Protein AF-0000000083249655 (afdb_homodimer)

Sequence (564 aa):
MKRIGFIDYFLDEWHAKHYPAWIEEATGGSMKVTCAYGKADSPKGRTNEAWCRDMGIELLPTIEAVIAESDYLIVLSPDHPEFHEELAWLPLQSGKPTYVDKTFAPDRQTALRMFDRAKKHGTPLYSSSALRFAAEYELAQGKAIDTLCSQGPGQFANYGVHQIEPIVALMGADAKRVMSIGTVLTPALLIEFAHSRQATLHHIQNSPFHLTAQFKDGDSVRMTAESDFFTSFIDNLAQFFRTGAATVQPEETLAVMALIEYGRMAMQTPYQWIELPSLHDEMKRIGFIDYFLDEWHAKHYPAWIEEATGGSMKVTCAYGKADSPKGRTNEAWCRDMGIELLPTIEAVIAESDYLIVLSPDHPEFHEELAWLPLQSGKPTYVDKTFAPDRQTALRMFDRAKKHGTPLYSSSALRFAAEYELAQGKAIDTLCSQGPGQFANYGVHQIEPIVALMGADAKRVMSIGTVLTPALLIEFAHSRQATLHHIQNSPFHLTAQFKDGDSVRMTAESDFFTSFIDNLAQFFRTGAATVQPEETLAVMALIEYGRMAMQTPYQWIELPSLHDE

Foldseek 3Di:
DFEEEEEEQEQPDDCNVPLQVLLCVLVVNPYGHAEYEHNFQDPPDDGNVVVCVVVNHHYDHDLVVRLVVGQEYEYDYQLCQQCLLVRCVVVLQSQHAYEYEPPNHLFLVSLVVSVVSNVVNNHQYDYADLLLQQPQLVVQAPFAFQEKEKEAADDLSRCVLNGLRNVCRRHPLAWWKKAWADDPVKTKMWIAGPPRGIYMYIHDHPDFIKMKTQTPVGDIDIGTRDDPSVSSVSNQVVVCNVPVDHPDDSSSSSSSRQCSVVSVVNVVPHPDMDTTDDSPPD/DFEEEEEEQEQPDDCNVPLQVLLCVLVVNPYGHAEYEHNFHDPPDDGNVVVCVVVNHHYDHDLVVRLVVGQEYEYDYQLCQQCLLVRCVVVLQSQHAYEYEPPNHLFLVSLVVSVVSNVVNNHQYDYADLLLQQPQLVVQAPFAFQEKEKEAADDLSRCVLSGLRNVCRRHPLAWWKKAWADDPVKTKMWIAGPPRGIYMYIHDHPDFIKMKTQTPVGDIDIGTRDDPSVSSVSNQVVVCNVPVDHPDDSSSSSSSRQCSVVSVVNVVPHPDMDTTDDSPHD

Organism: NCBI:txid582686

pLDDT: mean 97.07, std 5.16, range [43.53, 98.94]

Radius of gyration: 29.72 Å; Cα contacts (8 Å, |Δi|>4): 1293; chains: 2; bounding box: 45×88×66 Å

Nearest PDB structures (foldseek):
  6jw7-assembly1_A  TM=7.994E-01  e=7.641E-14  Streptomyces kanamyceticus
  6z3c-assembly1_BBB  TM=7.751E-01  e=3.300E-14  Mediterraneibacter gnavus
  5yab-assembly1_A  TM=7.534E-01  e=2.043E-14  Paracoccus laeviglucosivorans
  4gqa-assembly2_C-3  TM=7.605E-01  e=4.729E-14  Klebsiella pneumoniae 342
  6z3b-assembly1_B  TM=7.602E-01  e=2.387E-13  Mediterraneibacter gnavus

Secondary structure (DSSP, 8-state):
-EEEEEEES-S-SHHHHHHHHHHHHHTTTSEEEEEEEESS--TTS--HHHHHHHHT-EE-SSHHHHHHT-SEEEEE-TT-GGGHHHHHTTGGGS-S-EEEPSS--SSHHHHHHHHHHHHHTT--EE---GGGG-GGGGGTTTS-EEEEEEEE-S-HHHHHHHHHHHHHHHH-S-EEEEEE-S-SSS-EEEEEEGGG-EEEEEE-TT---EEEEEETTS-EEEEE--S-HHHHHHHHHHHHHHH---SS-HHHHHHHHHHHHHHHHHTTSTTSEEEPPPTT--/-EEEEEEES-S-SHHHHHHHHHHHHHHTTSEEEEEEEESS--TTS--HHHHHHHHT-EE-SSHHHHHHT-SEEEEE-TT-GGGHHHHHTTGGGS-S-EEEPSS--SSHHHHHHHHHHHHHTT--EE---GGGG-GGGGGTTTS-EEEEEEEE-S-HHHHHHHHHHHHHHHH-S-EEEEEE-S-SSS-EEEEEEGGG-EEEEEE-TT---EEEEEETTS-EEEEE--S-HHHHHHHHHHHHHHH---SS-HHHHHHHHHHHHHHHHHTTSTTSEEEPPPTT--

Structure (mmCIF, N/CA/C/O backbone):
data_AF-0000000083249655-model_v1
#
loop_
_entity.id
_entity.type
_entity.pdbx_description
1 polymer Dehydrogenase
#
loop_
_atom_site.group_PDB
_atom_site.id
_atom_site.type_symbol
_atom_site.label_atom_id
_atom_site.label_alt_id
_atom_site.label_comp_id
_atom_site.label_asym_id
_atom_site.label_entity_id
_atom_site.label_seq_id
_atom_site.pdbx_PDB_ins_code
_atom_site.Cartn_x
_atom_site.Cartn_y
_atom_site.Cartn_z
_atom_site.occupancy
_atom_site.B_iso_or_equiv
_atom_site.auth_seq_id
_atom_site.auth_comp_id
_atom_site.auth_asym_id
_atom_site.auth_atom_id
_atom_site.pdbx_PDB_model_num
ATOM 1 N N . MET A 1 1 ? 2.428 -31.234 -35.5 1 93.69 1 MET A N 1
ATOM 2 C CA . MET A 1 1 ? 1.637 -30.562 -34.469 1 93.69 1 MET A CA 1
ATOM 3 C C . MET A 1 1 ? 1.714 -31.328 -33.125 1 93.69 1 MET A C 1
ATOM 5 O O . MET A 1 1 ? 1.506 -32.531 -33.094 1 93.69 1 MET A O 1
ATOM 9 N N . LYS A 1 2 ? 2.133 -30.656 -32.031 1 98.5 2 LYS A N 1
ATOM 10 C CA . LYS A 1 2 ? 2.217 -31.281 -30.719 1 98.5 2 LYS A CA 1
ATOM 11 C C . LYS A 1 2 ? 0.867 -31.25 -30.016 1 98.5 2 LYS A C 1
ATOM 13 O O . LYS A 1 2 ? 0.149 -30.25 -30.078 1 98.5 2 LYS A O 1
ATOM 18 N N . ARG A 1 3 ? 0.549 -32.375 -29.328 1 98.81 3 ARG A N 1
ATOM 19 C CA . ARG A 1 3 ? -0.743 -32.531 -28.672 1 98.81 3 ARG A CA 1
ATOM 20 C C . ARG A 1 3 ? -0.627 -32.281 -27.172 1 98.81 3 ARG A C 1
ATOM 22 O O . ARG A 1 3 ? 0.277 -32.812 -26.516 1 98.81 3 ARG A O 1
ATOM 29 N N . ILE A 1 4 ? -1.528 -31.469 -26.719 1 98.88 4 ILE A N 1
ATOM 30 C CA . ILE A 1 4 ? -1.6 -31.172 -25.297 1 98.88 4 ILE A CA 1
ATOM 31 C C . ILE A 1 4 ? -2.834 -31.844 -24.688 1 98.88 4 ILE A C 1
ATOM 33 O O . ILE A 1 4 ? -3.924 -31.781 -25.25 1 98.88 4 ILE A O 1
ATOM 37 N N . GLY A 1 5 ? -2.617 -32.531 -23.609 1 98.94 5 GLY A N 1
ATOM 38 C CA . GLY A 1 5 ? -3.727 -33.125 -22.875 1 98.94 5 GLY A CA 1
ATOM 39 C C . GLY A 1 5 ? -4.09 -32.344 -21.625 1 98.94 5 GLY A C 1
ATOM 40 O O . GLY A 1 5 ? -3.211 -31.953 -20.844 1 98.94 5 GLY A O 1
ATOM 41 N N . PHE A 1 6 ? -5.387 -32.125 -21.391 1 98.88 6 PHE A N 1
ATOM 42 C CA . PHE A 1 6 ? -5.91 -31.484 -20.188 1 98.88 6 PHE A CA 1
ATOM 43 C C . PHE A 1 6 ? -6.355 -32.531 -19.172 1 98.88 6 PHE A C 1
ATOM 45 O O . PHE A 1 6 ? -6.984 -33.531 -19.531 1 98.88 6 PHE A O 1
ATOM 52 N N . ILE A 1 7 ? -5.961 -32.375 -18.016 1 98.94 7 ILE A N 1
ATOM 53 C CA . ILE A 1 7 ? -6.457 -33.156 -16.875 1 98.94 7 ILE A CA 1
ATOM 54 C C . ILE A 1 7 ? -6.988 -32.219 -15.797 1 98.94 7 ILE A C 1
ATOM 56 O O . ILE A 1 7 ? -6.25 -31.375 -15.281 1 98.94 7 ILE A O 1
ATOM 60 N N . ASP A 1 8 ? -8.273 -32.312 -15.438 1 98.81 8 ASP A N 1
ATOM 61 C CA . ASP A 1 8 ? -8.93 -31.344 -14.586 1 98.81 8 ASP A CA 1
ATOM 62 C C . ASP A 1 8 ? -9.883 -32 -13.609 1 98.81 8 ASP A C 1
ATOM 64 O O . ASP A 1 8 ? -10.234 -33.188 -13.773 1 98.81 8 ASP A O 1
ATOM 68 N N . TYR A 1 9 ? -10.172 -31.281 -12.492 1 98.5 9 TYR A N 1
ATOM 69 C CA . TYR A 1 9 ? -11.289 -31.719 -11.656 1 98.5 9 TYR A CA 1
ATOM 70 C C . TYR A 1 9 ? -12.602 -31.672 -12.422 1 98.5 9 TYR A C 1
ATOM 72 O O . TYR A 1 9 ? -13.297 -32.688 -12.555 1 98.5 9 TYR A O 1
ATOM 80 N N . PHE A 1 10 ? -12.914 -30.562 -12.953 1 98.25 10 PHE A N 1
ATOM 81 C CA . PHE A 1 10 ? -13.93 -30.453 -13.984 1 98.25 10 PHE A CA 1
ATOM 82 C C . PHE A 1 10 ? -13.516 -29.438 -15.047 1 98.25 10 PHE A C 1
ATOM 84 O O . PHE A 1 10 ? -12.875 -28.438 -14.742 1 98.25 10 PHE A O 1
ATOM 91 N N . LEU A 1 11 ? -13.852 -29.688 -16.266 1 98.44 11 LEU A N 1
ATOM 92 C CA . LEU A 1 11 ? -13.312 -28.969 -17.406 1 98.44 11 LEU A CA 1
ATOM 93 C C . LEU A 1 11 ? -13.984 -27.609 -17.578 1 98.44 11 LEU A C 1
ATOM 95 O O . LEU A 1 11 ? -13.367 -26.672 -18.078 1 98.44 11 LEU A O 1
ATOM 99 N N . ASP A 1 12 ? -15.289 -27.484 -17.156 1 98.12 12 ASP A N 1
ATOM 100 C CA . ASP A 1 12 ? -16.016 -26.234 -17.359 1 98.12 12 ASP A CA 1
ATOM 101 C C . ASP A 1 12 ? -15.57 -25.172 -16.344 1 98.12 12 ASP A C 1
ATOM 103 O O . ASP A 1 12 ? -16.297 -24.875 -15.398 1 98.12 12 ASP A O 1
ATOM 107 N N . GLU A 1 13 ? -14.43 -24.594 -16.531 1 96.25 13 GLU A N 1
ATOM 108 C CA . GLU A 1 13 ? -13.852 -23.5 -15.758 1 96.25 13 GLU A CA 1
ATOM 109 C C . GLU A 1 13 ? -13.055 -22.547 -16.656 1 96.25 13 GLU A C 1
ATOM 111 O O . GLU A 1 13 ? -12.852 -22.844 -17.844 1 96.25 13 GLU A O 1
ATOM 116 N N . TRP A 1 14 ? -12.727 -21.422 -16.203 1 95.94 14 TRP A N 1
ATOM 117 C CA . TRP A 1 14 ? -12.25 -20.281 -16.984 1 95.94 14 TRP A CA 1
ATOM 118 C C . TRP A 1 14 ? -10.953 -20.625 -17.703 1 95.94 14 TRP A C 1
ATOM 120 O O . TRP A 1 14 ? -10.805 -20.344 -18.906 1 95.94 14 TRP A O 1
ATOM 130 N N . HIS A 1 15 ? -9.945 -21.188 -17.031 1 96.94 15 HIS A N 1
ATOM 131 C CA . HIS A 1 15 ? -8.656 -21.5 -17.641 1 96.94 15 HIS A CA 1
ATOM 132 C C . HIS A 1 15 ? -8.812 -22.531 -18.766 1 96.94 15 HIS A C 1
ATOM 134 O O . HIS A 1 15 ? -8.273 -22.344 -19.859 1 96.94 15 HIS A O 1
ATOM 140 N N . ALA A 1 16 ? -9.531 -23.547 -18.5 1 97.88 16 ALA A N 1
ATOM 141 C CA . ALA A 1 16 ? -9.758 -24.578 -19.5 1 97.88 16 ALA A CA 1
ATOM 142 C C . ALA A 1 16 ? -10.461 -24 -20.734 1 97.88 16 ALA A C 1
ATOM 144 O O . ALA A 1 16 ? -10.227 -24.469 -21.844 1 97.88 16 ALA A O 1
ATOM 145 N N . LYS A 1 17 ? -11.297 -23.047 -20.484 1 97.62 17 LYS A N 1
ATOM 146 C CA . LYS A 1 17 ? -12.039 -22.406 -21.578 1 97.62 17 LYS A CA 1
ATOM 147 C C . LYS A 1 17 ? -11.109 -21.594 -22.469 1 97.62 17 LYS A C 1
ATOM 149 O O . LYS A 1 17 ? -11.281 -21.562 -23.703 1 97.62 17 LYS A O 1
ATOM 154 N N . HIS A 1 18 ? -10.117 -20.969 -21.938 1 98.25 18 HIS A N 1
ATOM 155 C CA . HIS A 1 18 ? -9.391 -19.953 -22.688 1 98.25 18 HIS A CA 1
ATOM 156 C C . HIS A 1 18 ? -8.031 -20.469 -23.156 1 98.25 18 HIS A C 1
ATOM 158 O O . HIS A 1 18 ? -7.559 -20.078 -24.219 1 98.25 18 HIS A O 1
ATOM 164 N N . TYR A 1 19 ? -7.391 -21.359 -22.422 1 98.31 19 TYR A N 1
ATOM 165 C CA . TYR A 1 19 ? -6.023 -21.781 -22.703 1 98.31 19 TYR A CA 1
ATOM 166 C C . TYR A 1 19 ? -5.922 -22.422 -24.078 1 98.31 19 TYR A C 1
ATOM 168 O O . TYR A 1 19 ? -4.977 -22.156 -24.828 1 98.31 19 TYR A O 1
ATOM 176 N N . PRO A 1 20 ? -6.914 -23.266 -24.5 1 98.62 20 PRO A N 1
ATOM 177 C CA . PRO A 1 20 ? -6.766 -23.938 -25.812 1 98.62 20 PRO A CA 1
ATOM 178 C C . PRO A 1 20 ? -6.598 -22.938 -26.953 1 98.62 20 PRO A C 1
ATOM 180 O O . PRO A 1 20 ? -5.637 -23.047 -27.719 1 98.62 20 PRO A O 1
ATOM 183 N N . ALA A 1 21 ? -7.453 -21.953 -27.031 1 98.31 21 ALA A N 1
ATOM 184 C CA . ALA A 1 21 ? -7.371 -20.984 -28.109 1 98.31 21 ALA A CA 1
ATOM 185 C C . ALA A 1 21 ? -6.105 -20.125 -27.984 1 98.31 21 ALA A C 1
ATOM 187 O O . ALA A 1 21 ? -5.453 -19.828 -28.984 1 98.31 21 ALA A O 1
ATOM 188 N N . TRP A 1 22 ? -5.754 -19.766 -26.797 1 98.44 22 TRP A N 1
ATOM 189 C CA . TRP A 1 22 ? -4.59 -18.922 -26.547 1 98.44 22 TRP A CA 1
ATOM 190 C C . TRP A 1 22 ? -3.303 -19.641 -26.938 1 98.44 22 TRP A C 1
ATOM 192 O O . TRP A 1 22 ? -2.4 -19.062 -27.531 1 98.44 22 TRP A O 1
ATOM 202 N N . ILE A 1 23 ? -3.205 -20.922 -26.609 1 98.44 23 ILE A N 1
ATOM 203 C CA . ILE A 1 23 ? -2.025 -21.719 -26.906 1 98.44 23 ILE A CA 1
ATOM 204 C C . ILE A 1 23 ? -1.887 -21.891 -28.422 1 98.44 23 ILE A C 1
ATOM 206 O O . ILE A 1 23 ? -0.802 -21.688 -28.984 1 98.44 23 ILE A O 1
ATOM 210 N N . GLU A 1 24 ? -2.969 -22.234 -29.062 1 98.19 24 GLU A N 1
ATOM 211 C CA . GLU A 1 24 ? -2.939 -22.406 -30.516 1 98.19 24 GLU A CA 1
ATOM 212 C C . GLU A 1 24 ? -2.506 -21.125 -31.219 1 98.19 24 GLU A C 1
ATOM 214 O O . GLU A 1 24 ? -1.665 -21.156 -32.125 1 98.19 24 GLU A O 1
ATOM 219 N N . GLU A 1 25 ? -3.062 -20.047 -30.75 1 97.75 25 GLU A N 1
ATOM 220 C CA . GLU A 1 25 ? -2.727 -18.75 -31.328 1 97.75 25 GLU A CA 1
ATOM 221 C C . GLU A 1 25 ? -1.263 -18.406 -31.094 1 97.75 25 GLU A C 1
ATOM 223 O O . GLU A 1 25 ? -0.55 -18.016 -32.031 1 97.75 25 GLU A O 1
ATOM 228 N N . ALA A 1 26 ? -0.776 -18.562 -29.922 1 97.56 26 ALA A N 1
ATOM 229 C CA . ALA A 1 26 ? 0.578 -18.188 -29.531 1 97.56 26 ALA A CA 1
ATOM 230 C C . ALA A 1 26 ? 1.618 -19.047 -30.25 1 97.56 26 ALA A C 1
ATOM 232 O O . ALA A 1 26 ? 2.744 -18.594 -30.484 1 97.56 26 ALA A O 1
ATOM 233 N N . THR A 1 27 ? 1.232 -20.25 -30.656 1 98.12 27 THR A N 1
ATOM 234 C CA . THR A 1 27 ? 2.201 -21.172 -31.234 1 98.12 27 THR A CA 1
ATOM 235 C C . THR A 1 27 ? 1.997 -21.297 -32.75 1 98.12 27 THR A C 1
ATOM 237 O O . THR A 1 27 ? 2.648 -22.109 -33.406 1 98.12 27 THR A O 1
ATOM 240 N N . GLY A 1 28 ? 1.009 -20.594 -33.25 1 97.38 28 GLY A N 1
ATOM 241 C CA . GLY A 1 28 ? 0.7 -20.688 -34.688 1 97.38 28 GLY A CA 1
ATOM 242 C C . GLY A 1 28 ? 0.172 -22.047 -35.062 1 97.38 28 GLY A C 1
ATOM 243 O O . GLY A 1 28 ? 0.451 -22.531 -36.188 1 97.38 28 GLY A O 1
ATOM 244 N N . GLY A 1 29 ? -0.341 -22.719 -34.094 1 97.31 29 GLY A N 1
ATOM 245 C CA . GLY A 1 29 ? -0.949 -24 -34.375 1 97.31 29 GLY A CA 1
ATOM 246 C C . GLY A 1 29 ? 0.002 -25.172 -34.188 1 97.31 29 GLY A C 1
ATOM 247 O O . GLY A 1 29 ? -0.386 -26.328 -34.344 1 97.31 29 GLY A O 1
ATOM 248 N N . SER A 1 30 ? 1.138 -24.844 -33.75 1 98.19 30 SER A N 1
ATOM 249 C CA . SER A 1 30 ? 2.113 -25.922 -33.594 1 98.19 30 SER A CA 1
ATOM 250 C C . SER A 1 30 ? 1.818 -26.734 -32.344 1 98.19 30 SER A C 1
ATOM 252 O O . SER A 1 30 ? 2.344 -27.844 -32.188 1 98.19 30 SER A O 1
ATOM 254 N N . MET A 1 31 ? 1.031 -26.219 -31.438 1 98.62 31 MET A N 1
ATOM 255 C CA . MET A 1 31 ? 0.542 -26.938 -30.266 1 98.62 31 MET A CA 1
ATOM 256 C C . MET A 1 31 ? -0.97 -26.781 -30.125 1 98.62 31 MET A C 1
ATOM 258 O O . MET A 1 31 ? -1.514 -25.703 -30.344 1 98.62 31 MET A O 1
ATOM 262 N N . LYS A 1 32 ? -1.648 -27.859 -29.75 1 98.5 32 LYS A N 1
ATOM 263 C CA . LYS A 1 32 ? -3.102 -27.828 -29.594 1 98.5 32 LYS A CA 1
ATOM 264 C C . LYS A 1 32 ? -3.557 -28.75 -28.469 1 98.5 32 LYS A C 1
ATOM 266 O O . LYS A 1 32 ? -3.021 -29.844 -28.312 1 98.5 32 LYS A O 1
ATOM 271 N N . VAL A 1 33 ? -4.52 -28.297 -27.781 1 98.81 33 VAL A N 1
ATOM 272 C CA . VAL A 1 33 ? -5.211 -29.172 -26.859 1 98.81 33 VAL A CA 1
ATOM 273 C C . VAL A 1 33 ? -6.145 -30.109 -27.625 1 98.81 33 VAL A C 1
ATOM 275 O O . VAL A 1 33 ? -7.078 -29.656 -28.297 1 98.81 33 VAL A O 1
ATOM 278 N N . THR A 1 34 ? -5.957 -31.406 -27.5 1 98.75 34 THR A N 1
ATOM 279 C CA . THR A 1 34 ? -6.691 -32.312 -28.375 1 98.75 34 THR A CA 1
ATOM 280 C C . THR A 1 34 ? -7.551 -33.281 -27.578 1 98.75 34 THR A C 1
ATOM 282 O O . THR A 1 34 ? -8.5 -33.875 -28.109 1 98.75 34 THR A O 1
ATOM 285 N N . CYS A 1 35 ? -7.168 -33.469 -26.344 1 98.88 35 CYS A N 1
ATOM 286 C CA . CYS A 1 35 ? -7.926 -34.406 -25.516 1 98.88 35 CYS A CA 1
ATOM 287 C C . CYS A 1 35 ? -7.945 -33.938 -24.062 1 98.88 35 CYS A C 1
ATOM 289 O O . CYS A 1 35 ? -7.184 -33.062 -23.688 1 98.88 35 CYS A O 1
ATOM 291 N N . ALA A 1 36 ? -8.906 -34.5 -23.328 1 98.94 36 ALA A N 1
ATOM 292 C CA . ALA A 1 36 ? -9.055 -34.062 -21.938 1 98.94 36 ALA A CA 1
ATOM 293 C C . ALA A 1 36 ? -9.68 -35.156 -21.078 1 98.94 36 ALA A C 1
ATOM 295 O O . ALA A 1 36 ? -10.328 -36.062 -21.609 1 98.94 36 ALA A O 1
ATOM 296 N N . TYR A 1 37 ? -9.336 -35.094 -19.875 1 98.88 37 TYR A N 1
ATOM 297 C CA . TYR A 1 37 ? -9.992 -35.875 -18.828 1 98.88 37 TYR A CA 1
ATOM 298 C C . TYR A 1 37 ? -10.547 -34.969 -17.734 1 98.88 37 TYR A C 1
ATOM 300 O O . TYR A 1 37 ? -9.898 -34 -17.344 1 98.88 37 TYR A O 1
ATOM 308 N N . GLY A 1 38 ? -11.742 -35.188 -17.312 1 98.75 38 GLY A N 1
ATOM 309 C CA . GLY A 1 38 ? -12.359 -34.531 -16.156 1 98.75 38 GLY A CA 1
ATOM 310 C C . GLY A 1 38 ? -12.812 -35.5 -15.094 1 98.75 38 GLY A C 1
ATOM 311 O O . GLY A 1 38 ? -13.523 -36.469 -15.391 1 98.75 38 GLY A O 1
ATOM 312 N N . LYS A 1 39 ? -12.375 -35.312 -13.859 1 98.44 39 LYS A N 1
ATOM 313 C CA . LYS A 1 39 ? -12.688 -36.219 -12.766 1 98.44 39 LYS A CA 1
ATOM 314 C C . LYS A 1 39 ? -14.18 -36.188 -12.445 1 98.44 39 LYS A C 1
ATOM 316 O O . LYS A 1 39 ? -14.766 -37.219 -12.133 1 98.44 39 LYS A O 1
ATOM 321 N N . ALA A 1 40 ? -14.727 -35 -12.422 1 98.19 40 ALA A N 1
ATOM 322 C CA . ALA A 1 40 ? -16.141 -34.812 -12.125 1 98.19 40 ALA A CA 1
ATOM 323 C C . ALA A 1 40 ? -16.734 -33.719 -13.016 1 98.19 40 ALA A C 1
ATOM 325 O O . ALA A 1 40 ? -16.016 -32.875 -13.523 1 98.19 40 ALA A O 1
ATOM 326 N N . ASP A 1 41 ? -18.016 -33.781 -13.234 1 97.69 41 ASP A N 1
ATOM 327 C CA . ASP A 1 41 ? -18.703 -32.688 -13.922 1 97.69 41 ASP A CA 1
ATOM 328 C C . ASP A 1 41 ? -18.797 -31.469 -13.023 1 97.69 41 ASP A C 1
ATOM 330 O O . ASP A 1 41 ? -18.875 -31.578 -11.797 1 97.69 41 ASP A O 1
ATOM 334 N N . SER A 1 42 ? -18.781 -30.359 -13.656 1 96.44 42 SER A N 1
ATOM 335 C CA . SER A 1 42 ? -18.984 -29.125 -12.898 1 96.44 42 SER A CA 1
ATOM 336 C C . SER A 1 42 ? -20.328 -29.141 -12.188 1 96.44 42 SER A C 1
ATOM 338 O O . SER A 1 42 ? -21.359 -29.453 -12.789 1 96.44 42 SER A O 1
ATOM 340 N N . PRO A 1 43 ? -20.344 -28.75 -10.961 1 94.44 43 PRO A N 1
ATOM 341 C CA . PRO A 1 43 ? -21.609 -28.719 -10.242 1 94.44 43 PRO A CA 1
ATOM 342 C C . PRO A 1 43 ? -22.547 -27.625 -10.742 1 94.44 43 PRO A C 1
ATOM 344 O O . PRO A 1 43 ? -23.766 -27.719 -10.562 1 94.44 43 PRO A O 1
ATOM 347 N N . LYS A 1 44 ? -22.062 -26.594 -11.328 1 92.75 44 LYS A N 1
ATOM 348 C CA . LYS A 1 44 ? -22.875 -25.438 -11.688 1 92.75 44 LYS A CA 1
ATOM 349 C C . LYS A 1 44 ? -22.766 -25.109 -13.18 1 92.75 44 LYS A C 1
ATOM 351 O O . LYS A 1 44 ? -23.156 -24.031 -13.617 1 92.75 44 LYS A O 1
ATOM 356 N N . GLY A 1 45 ? -22.125 -26.047 -13.875 1 96.5 45 GLY A N 1
ATOM 357 C CA . GLY A 1 45 ? -21.875 -25.766 -15.281 1 96.5 45 GLY A CA 1
ATOM 358 C C . GLY A 1 45 ? -22.141 -26.953 -16.188 1 96.5 45 GLY A C 1
ATOM 359 O O . GLY A 1 45 ? -23.031 -27.766 -15.906 1 96.5 45 GLY A O 1
ATOM 360 N N . ARG A 1 46 ? -21.391 -26.953 -17.328 1 95.88 46 ARG A N 1
ATOM 361 C CA . ARG A 1 46 ? -21.516 -28.016 -18.328 1 95.88 46 ARG A CA 1
ATOM 362 C C . ARG A 1 46 ? -20.875 -29.312 -17.828 1 95.88 46 ARG A C 1
ATOM 364 O O . ARG A 1 46 ? -19.938 -29.281 -17.031 1 95.88 46 ARG A O 1
ATOM 371 N N . THR A 1 47 ? -21.406 -30.297 -18.297 1 98.31 47 THR A N 1
ATOM 372 C CA . THR A 1 47 ? -20.703 -31.562 -18.109 1 98.31 47 THR A CA 1
ATOM 373 C C . THR A 1 47 ? -19.391 -31.578 -18.875 1 98.31 47 THR A C 1
ATOM 375 O O . THR A 1 47 ? -19.188 -30.797 -19.797 1 98.31 47 THR A O 1
ATOM 378 N N . ASN A 1 48 ? -18.484 -32.5 -18.453 1 98.62 48 ASN A N 1
ATOM 379 C CA . ASN A 1 48 ? -17.234 -32.688 -19.172 1 98.62 48 ASN A CA 1
ATOM 380 C C . ASN A 1 48 ? -17.5 -33.031 -20.641 1 98.62 48 ASN A C 1
ATOM 382 O O . ASN A 1 48 ? -16.812 -32.531 -21.531 1 98.62 48 ASN A O 1
ATOM 386 N N . GLU A 1 49 ? -18.438 -33.938 -20.859 1 98.5 49 GLU A N 1
ATOM 387 C CA . GLU A 1 49 ? -18.781 -34.344 -22.219 1 98.5 49 GLU A CA 1
ATOM 388 C C . GLU A 1 49 ? -19.25 -33.156 -23.062 1 98.5 49 GLU A C 1
ATOM 390 O O . GLU A 1 49 ? -18.797 -32.969 -24.188 1 98.5 49 GLU A O 1
ATOM 395 N N . ALA A 1 50 ? -20.156 -32.406 -22.531 1 98.56 50 ALA A N 1
ATOM 396 C CA . ALA A 1 50 ? -20.688 -31.25 -23.234 1 98.56 50 ALA A CA 1
ATOM 397 C C . ALA A 1 50 ? -19.594 -30.219 -23.5 1 98.56 50 ALA A C 1
ATOM 399 O O . ALA A 1 50 ? -19.531 -29.641 -24.594 1 98.56 50 ALA A O 1
ATOM 400 N N . TRP A 1 51 ? -18.797 -29.938 -22.484 1 98.56 51 TRP A N 1
ATOM 401 C CA . TRP A 1 51 ? -17.688 -29 -22.625 1 98.56 51 TRP A CA 1
ATOM 402 C C . TRP A 1 51 ? -16.766 -29.438 -23.766 1 98.56 51 TRP A C 1
ATOM 404 O O . TRP A 1 51 ? -16.438 -28.625 -24.641 1 98.56 51 TRP A O 1
ATOM 414 N N . CYS A 1 52 ? -16.391 -30.703 -23.812 1 98.62 52 CYS A N 1
ATOM 415 C CA . CYS A 1 52 ? -15.484 -31.219 -24.828 1 98.62 52 CYS A CA 1
ATOM 416 C C . CYS A 1 52 ? -16.094 -31.109 -26.219 1 98.62 52 CYS A C 1
ATOM 418 O O . CYS A 1 52 ? -15.414 -30.734 -27.172 1 98.62 52 CYS A O 1
ATOM 420 N N . ARG A 1 53 ? -17.344 -31.453 -26.297 1 98.25 53 ARG A N 1
ATOM 421 C CA . ARG A 1 53 ? -18.047 -31.328 -27.578 1 98.25 53 ARG A CA 1
ATOM 422 C C . ARG A 1 53 ? -17.984 -29.906 -28.094 1 98.25 53 ARG A C 1
ATOM 424 O O . ARG A 1 53 ? -17.625 -29.672 -29.25 1 98.25 53 ARG A O 1
ATOM 431 N N . ASP A 1 54 ? -18.281 -29 -27.281 1 98 54 ASP A N 1
ATOM 432 C CA . ASP A 1 54 ? -18.328 -27.578 -27.656 1 98 54 ASP A CA 1
ATOM 433 C C . ASP A 1 54 ? -16.938 -27.062 -28.031 1 98 54 ASP A C 1
ATOM 435 O O . ASP A 1 54 ? -16.797 -26.203 -28.906 1 98 54 ASP A O 1
ATOM 439 N N . MET A 1 55 ? -15.906 -27.594 -27.344 1 98.25 55 MET A N 1
ATOM 440 C CA . MET A 1 55 ? -14.547 -27.094 -27.516 1 98.25 55 MET A CA 1
ATOM 441 C C . MET A 1 55 ? -13.844 -27.828 -28.656 1 98.25 55 MET A C 1
ATOM 443 O O . MET A 1 55 ? -12.766 -27.422 -29.094 1 98.25 55 MET A O 1
ATOM 447 N N . GLY A 1 56 ? -14.461 -28.906 -29.125 1 98.19 56 GLY A N 1
ATOM 448 C CA . GLY A 1 56 ? -13.812 -29.719 -30.141 1 98.19 56 GLY A CA 1
ATOM 449 C C . GLY A 1 56 ? -12.625 -30.5 -29.625 1 98.19 56 GLY A C 1
ATOM 450 O O . GLY A 1 56 ? -11.617 -30.656 -30.312 1 98.19 56 GLY A O 1
ATOM 451 N N . ILE A 1 57 ? -12.688 -30.859 -28.406 1 98.75 57 ILE A N 1
ATOM 452 C CA . ILE A 1 57 ? -11.641 -31.609 -27.719 1 98.75 57 ILE A CA 1
ATOM 453 C C . ILE A 1 57 ? -12.164 -33 -27.344 1 98.75 57 ILE A C 1
ATOM 455 O O . ILE A 1 57 ? -13.312 -33.156 -26.922 1 98.75 57 ILE A O 1
ATOM 459 N N . GLU A 1 58 ? -11.398 -34.031 -27.516 1 98.88 58 GLU A N 1
ATOM 460 C CA . GLU A 1 58 ? -11.82 -35.406 -27.25 1 98.88 58 GLU A CA 1
ATOM 461 C C . GLU A 1 58 ? -11.805 -35.688 -25.75 1 98.88 58 GLU A C 1
ATOM 463 O O . GLU A 1 58 ? -10.781 -35.531 -25.094 1 98.88 58 GLU A O 1
ATOM 468 N N . LEU A 1 59 ? -12.938 -36.156 -25.266 1 98.81 59 LEU A N 1
ATOM 469 C CA . LEU A 1 59 ? -13 -36.594 -23.875 1 98.81 59 LEU A CA 1
ATOM 470 C C . LEU A 1 59 ? -12.508 -38.031 -23.766 1 98.81 59 LEU A C 1
ATOM 472 O O . LEU A 1 59 ? -13.008 -38.938 -24.469 1 98.81 59 LEU A O 1
ATOM 476 N N . LEU A 1 60 ? -11.523 -38.25 -22.938 1 98.88 60 LEU A N 1
ATOM 477 C CA . LEU A 1 60 ? -11 -39.594 -22.719 1 98.88 60 LEU A CA 1
ATOM 478 C C . LEU A 1 60 ? -11.359 -40.125 -21.328 1 98.88 60 LEU A C 1
ATOM 480 O O . LEU A 1 60 ? -11.523 -39.312 -20.406 1 98.88 60 LEU A O 1
ATOM 484 N N . PRO A 1 61 ? -11.469 -41.375 -21.141 1 98.19 61 PRO A N 1
ATOM 485 C CA . PRO A 1 61 ? -12.062 -41.938 -19.922 1 98.19 61 PRO A CA 1
ATOM 486 C C . PRO A 1 61 ? -11.078 -42 -18.766 1 98.19 61 PRO A C 1
ATOM 488 O O . PRO A 1 61 ? -11.492 -42.125 -17.609 1 98.19 61 PRO A O 1
ATOM 491 N N . THR A 1 62 ? -9.766 -41.969 -19.078 1 98.69 62 THR A N 1
ATOM 492 C CA . THR A 1 62 ? -8.789 -42.094 -18 1 98.69 62 THR A CA 1
ATOM 493 C C . THR A 1 62 ? -7.621 -41.125 -18.219 1 98.69 62 THR A C 1
ATOM 495 O O . THR A 1 62 ? -7.379 -40.688 -19.328 1 98.69 62 THR A O 1
ATOM 498 N N . ILE A 1 63 ? -6.941 -40.844 -17.109 1 98.88 63 ILE A N 1
ATOM 499 C CA . ILE A 1 63 ? -5.742 -40.031 -17.172 1 98.88 63 ILE A CA 1
ATOM 500 C C . ILE A 1 63 ? -4.668 -40.719 -18 1 98.88 63 ILE A C 1
ATOM 502 O O . ILE A 1 63 ? -3.955 -40.094 -18.781 1 98.88 63 ILE A O 1
ATOM 506 N N . GLU A 1 64 ? -4.562 -42.062 -17.906 1 98.81 64 GLU A N 1
ATOM 507 C CA . GLU A 1 64 ? -3.611 -42.844 -18.688 1 98.81 64 GLU A CA 1
ATOM 508 C C . GLU A 1 64 ? -3.809 -42.625 -20.188 1 98.81 64 GLU A C 1
ATOM 510 O O . GLU A 1 64 ? -2.838 -42.469 -20.922 1 98.81 64 GLU A O 1
ATOM 515 N N . ALA A 1 65 ? -5.062 -42.656 -20.547 1 98.88 65 ALA A N 1
ATOM 516 C CA . ALA A 1 65 ? -5.379 -42.438 -21.953 1 98.88 65 ALA A CA 1
ATOM 517 C C . ALA A 1 65 ? -4.938 -41.062 -22.422 1 98.88 65 ALA A C 1
ATOM 519 O O . ALA A 1 65 ? -4.41 -40.906 -23.531 1 98.88 65 ALA A O 1
ATOM 520 N N . VAL A 1 66 ? -5.168 -40.031 -21.609 1 98.94 66 VAL A N 1
ATOM 521 C CA . VAL A 1 66 ? -4.758 -38.688 -21.953 1 98.94 66 VAL A CA 1
ATOM 522 C C . VAL A 1 66 ? -3.238 -38.625 -22.094 1 98.94 66 VAL A C 1
ATOM 524 O O . VAL A 1 66 ? -2.721 -38.031 -23.031 1 98.94 66 VAL A O 1
ATOM 527 N N . ILE A 1 67 ? -2.531 -39.188 -21.125 1 98.88 67 ILE A N 1
ATOM 528 C CA . ILE A 1 67 ? -1.073 -39.188 -21.156 1 98.88 67 ILE A CA 1
ATOM 529 C C . ILE A 1 67 ? -0.58 -39.875 -22.438 1 98.88 67 ILE A C 1
ATOM 531 O O . ILE A 1 67 ? 0.315 -39.344 -23.109 1 98.88 67 ILE A O 1
ATOM 535 N N . ALA A 1 68 ? -1.189 -40.969 -22.812 1 98.81 68 ALA A N 1
ATOM 536 C CA . ALA A 1 68 ? -0.767 -41.75 -23.984 1 98.81 68 ALA A CA 1
ATOM 537 C C . ALA A 1 68 ? -0.954 -40.938 -25.266 1 98.81 68 ALA A C 1
ATOM 539 O O . ALA A 1 68 ? -0.15 -41.031 -26.188 1 98.81 68 ALA A O 1
ATOM 540 N N . GLU A 1 69 ? -1.945 -40.125 -25.297 1 98.62 69 GLU A N 1
ATOM 541 C CA . GLU A 1 69 ? -2.324 -39.438 -26.531 1 98.62 69 GLU A CA 1
ATOM 542 C C . GLU A 1 69 ? -1.727 -38.031 -26.594 1 98.62 69 GLU A C 1
ATOM 544 O O . GLU A 1 69 ? -2.037 -37.281 -27.5 1 98.62 69 GLU A O 1
ATOM 549 N N . SER A 1 70 ? -0.874 -37.719 -25.688 1 98.81 70 SER A N 1
ATOM 550 C CA . SER A 1 70 ? -0.414 -36.312 -25.594 1 98.81 70 SER A CA 1
ATOM 551 C C . SER A 1 70 ? 1.109 -36.25 -25.578 1 98.81 70 SER A C 1
ATOM 553 O O . SER A 1 70 ? 1.78 -37.188 -25.141 1 98.81 70 SER A O 1
ATOM 555 N N . ASP A 1 71 ? 1.653 -35.156 -26.109 1 98.81 71 ASP A N 1
ATOM 556 C CA . ASP A 1 71 ? 3.072 -34.812 -26 1 98.81 71 ASP A CA 1
ATOM 557 C C . ASP A 1 71 ? 3.359 -34.031 -24.719 1 98.81 71 ASP A C 1
ATOM 559 O O . ASP A 1 71 ? 4.414 -34.188 -24.109 1 98.81 71 ASP A O 1
ATOM 563 N N . TYR A 1 72 ? 2.508 -33.125 -24.344 1 98.81 72 TYR A N 1
ATOM 564 C CA . TYR A 1 72 ? 2.582 -32.25 -23.172 1 98.81 72 TYR A CA 1
ATOM 565 C C . TYR A 1 72 ? 1.305 -32.344 -22.359 1 98.81 72 TYR A C 1
ATOM 567 O O . TYR A 1 72 ? 0.252 -32.75 -22.859 1 98.81 72 TYR A O 1
ATOM 575 N N . LEU A 1 73 ? 1.3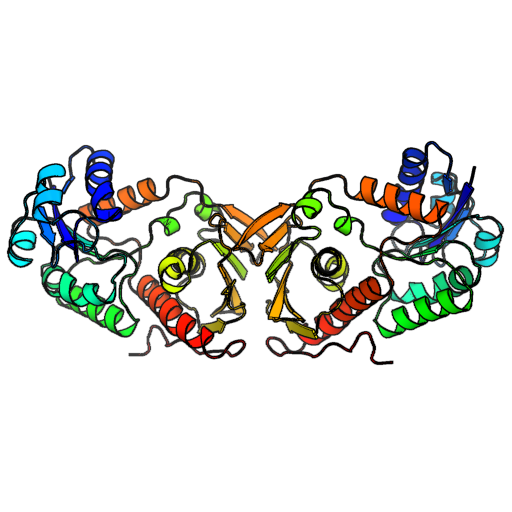95 -32 -21.062 1 98.94 73 LEU A N 1
ATOM 576 C CA . LEU A 1 73 ? 0.244 -32.156 -20.172 1 98.94 73 LEU A CA 1
ATOM 577 C C . LEU A 1 73 ? -0.002 -30.891 -19.375 1 98.94 73 LEU A C 1
ATOM 579 O O . LEU A 1 73 ? 0.946 -30.25 -18.922 1 98.94 73 LEU A O 1
ATOM 583 N N . ILE A 1 74 ? -1.25 -30.5 -19.188 1 98.94 74 ILE A N 1
ATOM 584 C CA . ILE A 1 74 ? -1.696 -29.438 -18.297 1 98.94 74 ILE A CA 1
ATOM 585 C C . ILE A 1 74 ? -2.713 -30 -17.297 1 98.94 74 ILE A C 1
ATOM 587 O O . ILE A 1 74 ? -3.74 -30.547 -17.703 1 98.94 74 ILE A O 1
ATOM 591 N N . VAL A 1 75 ? -2.346 -29.922 -16.078 1 98.94 75 VAL A N 1
ATOM 592 C CA . VAL A 1 75 ? -3.266 -30.281 -15 1 98.94 75 VAL A CA 1
ATOM 593 C C . VAL A 1 75 ? -3.92 -29.016 -14.438 1 98.94 75 VAL A C 1
ATOM 595 O O . VAL A 1 75 ? -3.229 -28.094 -14.008 1 98.94 75 VAL A O 1
ATOM 598 N N . LEU A 1 76 ? -5.281 -29.062 -14.5 1 97.94 76 LEU A N 1
ATOM 599 C CA . LEU A 1 76 ? -6.047 -27.891 -14.086 1 97.94 76 LEU A CA 1
ATOM 600 C C . LEU A 1 76 ? -7 -28.25 -12.945 1 97.94 76 LEU A C 1
ATOM 602 O O . LEU A 1 76 ? -7.664 -29.281 -12.984 1 97.94 76 LEU A O 1
ATOM 606 N N . SER A 1 77 ? -7.062 -27.594 -11.867 1 96.75 77 SER A N 1
ATOM 607 C CA . SER A 1 77 ? -8.008 -27.594 -10.75 1 96.75 77 SER A CA 1
ATOM 608 C C . SER A 1 77 ? -7.938 -26.281 -9.984 1 96.75 77 SER A C 1
ATOM 610 O O . SER A 1 77 ? -7.66 -26.266 -8.781 1 96.75 77 SER A O 1
ATOM 612 N N . PRO A 1 78 ? -8.188 -25.234 -10.664 1 94.12 78 PRO A N 1
ATOM 613 C CA . PRO A 1 78 ? -7.82 -23.922 -10.141 1 94.12 78 PRO A CA 1
ATOM 614 C C . PRO A 1 78 ? -8.508 -23.594 -8.812 1 94.12 78 PRO A C 1
ATOM 616 O O . PRO A 1 78 ? -7.914 -22.938 -7.949 1 94.12 78 PRO A O 1
ATOM 619 N N . ASP A 1 79 ? -9.695 -24.078 -8.57 1 93 79 ASP A N 1
ATOM 620 C CA . ASP A 1 79 ? -10.414 -23.719 -7.355 1 93 79 ASP A CA 1
ATOM 621 C C . ASP A 1 79 ? -10.375 -24.859 -6.34 1 93 79 ASP A C 1
ATOM 623 O O . ASP A 1 79 ? -10.969 -24.766 -5.266 1 93 79 ASP A O 1
ATOM 627 N N . HIS A 1 80 ? -9.688 -25.922 -6.73 1 95.88 80 HIS A N 1
ATOM 628 C CA . HIS A 1 80 ? -9.633 -27.094 -5.875 1 95.88 80 HIS A CA 1
ATOM 629 C C . HIS A 1 80 ? -8.234 -27.703 -5.859 1 95.88 80 HIS A C 1
ATOM 631 O O . HIS A 1 80 ? -8.039 -28.844 -6.305 1 95.88 80 HIS A O 1
ATOM 637 N N . PRO A 1 81 ? -7.332 -26.953 -5.242 1 97 81 PRO A N 1
ATOM 638 C CA . PRO A 1 81 ? -5.945 -27.422 -5.266 1 97 81 PRO A CA 1
ATOM 639 C C . PRO A 1 81 ? -5.754 -28.75 -4.52 1 97 81 PRO A C 1
ATOM 641 O O . PRO A 1 81 ? -4.734 -29.422 -4.695 1 97 81 PRO A O 1
ATOM 644 N N . GLU A 1 82 ? -6.703 -29.141 -3.65 1 97.31 82 GLU A N 1
ATOM 645 C CA . GLU A 1 82 ? -6.609 -30.406 -2.926 1 97.31 82 GLU A CA 1
ATOM 646 C C . GLU A 1 82 ? -6.609 -31.594 -3.887 1 97.31 82 GLU A C 1
ATOM 648 O O . GLU A 1 82 ? -6.176 -32.688 -3.527 1 97.31 82 GLU A O 1
ATOM 653 N N . PHE A 1 83 ? -7.016 -31.391 -5.129 1 98.31 83 PHE A N 1
ATOM 654 C CA . PHE A 1 83 ? -7.102 -32.5 -6.078 1 98.31 83 PHE A CA 1
ATOM 655 C C . PHE A 1 83 ? -5.863 -32.562 -6.965 1 98.31 83 PHE A C 1
ATOM 657 O O . PHE A 1 83 ? -5.684 -33.5 -7.73 1 98.31 83 PHE A O 1
ATOM 664 N N . HIS A 1 84 ? -4.98 -31.594 -6.895 1 98.75 84 HIS A N 1
ATOM 665 C CA . HIS A 1 84 ? -3.842 -31.516 -7.801 1 98.75 84 HIS A CA 1
ATOM 666 C C . HIS A 1 84 ? -2.93 -32.719 -7.633 1 98.75 84 HIS A C 1
ATOM 668 O O . HIS A 1 84 ? -2.441 -33.281 -8.617 1 98.75 84 HIS A O 1
ATOM 674 N N . GLU A 1 85 ? -2.697 -33.094 -6.402 1 98.56 85 GLU A N 1
ATOM 675 C CA . GLU A 1 85 ? -1.786 -34.219 -6.211 1 98.56 85 GLU A CA 1
ATOM 676 C C . GLU A 1 85 ? -2.312 -35.5 -6.895 1 98.56 85 GLU A C 1
ATOM 678 O O . GLU A 1 85 ? -1.572 -36.156 -7.605 1 98.56 85 GLU A O 1
ATOM 683 N N . GLU A 1 86 ? -3.59 -35.781 -6.652 1 98.69 86 GLU A N 1
ATOM 684 C CA . GLU A 1 86 ? -4.223 -36.938 -7.258 1 98.69 86 GLU A CA 1
ATOM 685 C C . GLU A 1 86 ? -4.223 -36.844 -8.781 1 98.69 86 GLU A C 1
ATOM 687 O O . GLU A 1 86 ? -3.857 -37.781 -9.469 1 98.69 86 GLU A O 1
ATOM 692 N N . LEU A 1 87 ? -4.586 -35.719 -9.336 1 98.88 87 LEU A N 1
ATOM 693 C CA . LEU A 1 87 ? -4.73 -35.5 -10.773 1 98.88 87 LEU A CA 1
ATOM 694 C C . LEU A 1 87 ? -3.373 -35.5 -11.461 1 98.88 87 LEU A C 1
ATOM 696 O O . LEU A 1 87 ? -3.266 -35.906 -12.625 1 98.88 87 LEU A O 1
ATOM 700 N N . ALA A 1 88 ? -2.354 -35.094 -10.766 1 98.81 88 ALA A N 1
ATOM 701 C CA . ALA A 1 88 ? -1.025 -34.969 -11.359 1 98.81 88 ALA A CA 1
ATOM 702 C C . ALA A 1 88 ? -0.189 -36.219 -11.094 1 98.81 88 ALA A C 1
ATOM 704 O O . ALA A 1 88 ? 0.935 -36.344 -11.586 1 98.81 88 ALA A O 1
ATOM 705 N N . TRP A 1 89 ? -0.724 -37.156 -10.344 1 98.62 89 TRP A N 1
ATOM 706 C CA . TRP A 1 89 ? 0.045 -38.312 -9.898 1 98.62 89 TRP A CA 1
ATOM 707 C C . TRP A 1 89 ? 0.685 -39.031 -11.086 1 98.62 89 TRP A C 1
ATOM 709 O O . TRP A 1 89 ? 1.903 -39.219 -11.125 1 98.62 89 TRP A O 1
ATOM 719 N N . LEU A 1 90 ? -0.005 -39.469 -12.07 1 98.88 90 LEU A N 1
ATOM 720 C CA . LEU A 1 90 ? 0.48 -40.219 -13.227 1 98.88 90 LEU A CA 1
ATOM 721 C C . LEU A 1 90 ? 1.218 -39.281 -14.195 1 98.88 90 LEU A C 1
ATOM 723 O O . LEU A 1 90 ? 2.279 -39.656 -14.711 1 98.88 90 LEU A O 1
ATOM 727 N N . PRO A 1 91 ? 0.637 -38.062 -14.453 1 98.88 91 PRO A N 1
ATOM 728 C CA . PRO A 1 91 ? 1.385 -37.125 -15.305 1 98.88 91 PRO A CA 1
ATOM 729 C C . PRO A 1 91 ? 2.812 -36.906 -14.812 1 98.88 91 PRO A C 1
ATOM 731 O O . PRO A 1 91 ? 3.748 -36.875 -15.617 1 98.88 91 PRO A O 1
ATOM 734 N N . LEU A 1 92 ? 3.002 -36.781 -13.539 1 98.75 92 LEU A N 1
ATOM 735 C CA . LEU A 1 92 ? 4.309 -36.469 -12.969 1 98.75 92 LEU A CA 1
ATOM 736 C C . LEU A 1 92 ? 5.246 -37.656 -13.062 1 98.75 92 LEU A C 1
ATOM 738 O O . LEU A 1 92 ? 6.453 -37.531 -12.852 1 98.75 92 LEU A O 1
ATOM 742 N N . GLN A 1 93 ? 4.73 -38.781 -13.461 1 98.25 93 GLN A N 1
ATOM 743 C CA . GLN A 1 93 ? 5.539 -39.969 -13.648 1 98.25 93 GLN A CA 1
ATOM 744 C C . GLN A 1 93 ? 5.785 -40.25 -15.133 1 98.25 93 GLN A C 1
ATOM 746 O O . GLN A 1 93 ? 6.504 -41.188 -15.484 1 98.25 93 GLN A O 1
ATOM 751 N N . SER A 1 94 ? 5.305 -39.5 -16 1 98.56 94 SER A N 1
ATOM 752 C CA . SER A 1 94 ? 5.223 -39.844 -17.422 1 98.56 94 SER A CA 1
ATOM 753 C C . SER A 1 94 ? 6.5 -39.438 -18.156 1 98.56 94 SER A C 1
ATOM 755 O O . SER A 1 94 ? 6.746 -39.875 -19.266 1 98.56 94 SER A O 1
ATOM 757 N N . GLY A 1 95 ? 7.25 -38.531 -17.531 1 98.38 95 GLY A N 1
ATOM 758 C CA . GLY A 1 95 ? 8.406 -37.969 -18.234 1 98.38 95 GLY A CA 1
ATOM 759 C C . GLY A 1 95 ? 8.047 -36.875 -19.203 1 98.38 95 GLY A C 1
ATOM 760 O O . GLY A 1 95 ? 8.938 -36.219 -19.766 1 98.38 95 GLY A O 1
ATOM 761 N N . LYS A 1 96 ? 6.801 -36.625 -19.391 1 98.56 96 LYS A N 1
ATOM 762 C CA . LYS A 1 96 ? 6.344 -35.594 -20.312 1 98.56 96 LYS A CA 1
ATOM 763 C C . LYS A 1 96 ? 6.242 -34.25 -19.625 1 98.56 96 LYS A C 1
ATOM 765 O O . LYS A 1 96 ? 5.785 -34.156 -18.484 1 98.56 96 LYS A O 1
ATOM 770 N N . PRO A 1 97 ? 6.742 -33.125 -20.297 1 98.75 97 PRO A N 1
ATOM 771 C CA . PRO A 1 97 ? 6.574 -31.812 -19.672 1 98.75 97 PRO A CA 1
ATOM 772 C C . PRO A 1 97 ? 5.145 -31.562 -19.203 1 98.75 97 PRO A C 1
ATOM 774 O O . PRO A 1 97 ? 4.195 -31.719 -19.969 1 98.75 97 PRO A O 1
ATOM 777 N N . THR A 1 98 ? 5.027 -31.172 -17.922 1 98.88 98 THR A N 1
ATOM 778 C CA . THR A 1 98 ? 3.729 -31.031 -17.281 1 98.88 98 THR A CA 1
ATOM 779 C C . THR A 1 98 ? 3.619 -29.688 -16.562 1 98.88 98 THR A C 1
ATOM 781 O O . THR A 1 98 ? 4.492 -29.328 -15.766 1 98.88 98 THR A O 1
ATOM 784 N N . TYR A 1 99 ? 2.615 -28.938 -16.891 1 98.81 99 TYR A N 1
ATOM 785 C CA . TYR A 1 99 ? 2.236 -27.734 -16.172 1 98.81 99 TYR A CA 1
ATOM 786 C C . TYR A 1 99 ? 1.083 -28.016 -15.211 1 98.81 99 TYR A C 1
ATOM 788 O O . TYR A 1 99 ? 0.085 -28.625 -15.594 1 98.81 99 TYR A O 1
ATOM 796 N N . VAL A 1 100 ? 1.233 -27.641 -14.008 1 98.75 100 VAL A N 1
ATOM 797 C CA . VAL A 1 100 ? 0.14 -27.703 -13.047 1 98.75 100 VAL A CA 1
ATOM 798 C C . VAL A 1 100 ? -0.313 -26.281 -12.695 1 98.75 100 VAL A C 1
ATOM 800 O O . VAL A 1 100 ? 0.495 -25.453 -12.266 1 98.75 100 VAL A O 1
ATOM 803 N N . ASP A 1 101 ? -1.538 -25.984 -12.797 1 97.88 101 ASP A N 1
ATOM 804 C CA . ASP A 1 101 ? -2.115 -24.656 -12.633 1 97.88 101 ASP A CA 1
ATOM 805 C C . ASP A 1 101 ? -1.994 -24.188 -11.18 1 97.88 101 ASP A C 1
ATOM 807 O O . ASP A 1 101 ? -1.754 -25 -10.281 1 97.88 101 ASP A O 1
ATOM 811 N N . LYS A 1 102 ? -2.086 -22.906 -11.023 1 96.81 102 LYS A N 1
ATOM 812 C CA . LYS A 1 102 ? -2.148 -22.312 -9.695 1 96.81 102 LYS A CA 1
ATOM 813 C C . LYS A 1 102 ? -3.539 -22.469 -9.086 1 96.81 102 LYS A C 1
ATOM 815 O O . LYS A 1 102 ? -4.539 -22.469 -9.805 1 96.81 102 LYS A O 1
ATOM 820 N N . THR A 1 103 ? -3.717 -22.484 -7.871 1 97.06 103 THR A N 1
ATOM 821 C CA . THR A 1 103 ? -2.73 -22.688 -6.816 1 97.06 103 THR A CA 1
ATOM 822 C C . THR A 1 103 ? -2.184 -24.109 -6.852 1 97.06 103 THR A C 1
ATOM 824 O O . THR A 1 103 ? -2.949 -25.078 -6.863 1 97.06 103 THR A O 1
ATOM 827 N N . PHE A 1 104 ? -0.951 -24.359 -6.812 1 98 104 PHE A N 1
ATOM 828 C CA . PHE A 1 104 ? -0.214 -25.562 -7.164 1 98 104 PHE A CA 1
ATOM 829 C C . PHE A 1 104 ? -0.646 -26.734 -6.289 1 98 104 PHE A C 1
ATOM 831 O O . PHE A 1 104 ? -0.83 -27.844 -6.785 1 98 104 PHE A O 1
ATOM 838 N N . ALA A 1 105 ? -0.795 -26.547 -5.012 1 97.88 105 ALA A N 1
ATOM 839 C CA . ALA A 1 105 ? -1.12 -27.562 -4.008 1 97.88 105 ALA A CA 1
ATOM 840 C C . ALA A 1 105 ? -1.88 -26.953 -2.838 1 97.88 105 ALA A C 1
ATOM 842 O O . ALA A 1 105 ? -1.944 -25.719 -2.707 1 97.88 105 ALA A O 1
ATOM 843 N N . PRO A 1 106 ? -2.523 -27.797 -2.006 1 97.06 106 PRO A N 1
ATOM 844 C CA . PRO A 1 106 ? -3.227 -27.234 -0.845 1 97.06 106 PRO A CA 1
ATOM 845 C C . PRO A 1 106 ? -2.277 -26.797 0.264 1 97.06 106 PRO A C 1
ATOM 847 O O . PRO A 1 106 ? -2.662 -26 1.131 1 97.06 106 PRO A O 1
ATOM 850 N N . ASP A 1 107 ? -1.048 -27.344 0.248 1 96.69 107 ASP A N 1
ATOM 851 C CA . ASP A 1 107 ? -0.062 -27.016 1.271 1 96.69 107 ASP A CA 1
ATOM 852 C C . ASP A 1 107 ? 1.356 -27.297 0.783 1 96.69 107 ASP A C 1
ATOM 854 O O . ASP A 1 107 ? 1.544 -27.875 -0.292 1 96.69 107 ASP A O 1
ATOM 858 N N . ARG A 1 108 ? 2.273 -26.812 1.543 1 97.25 108 ARG A N 1
ATOM 859 C CA . ARG A 1 108 ? 3.686 -26.922 1.185 1 97.25 108 ARG A CA 1
ATOM 860 C C . ARG A 1 108 ? 4.129 -28.375 1.096 1 97.25 108 ARG A C 1
ATOM 862 O O . ARG A 1 108 ? 4.875 -28.75 0.186 1 97.25 108 ARG A O 1
ATOM 869 N N . GLN A 1 109 ? 3.746 -29.188 2.016 1 97.19 109 GLN A N 1
ATOM 870 C CA . GLN A 1 109 ? 4.168 -30.594 2.043 1 97.19 109 GLN A CA 1
ATOM 871 C C . GLN A 1 109 ? 3.695 -31.328 0.797 1 97.19 109 GLN A C 1
ATOM 873 O O . GLN A 1 109 ? 4.445 -32.125 0.215 1 97.19 109 GLN A O 1
ATOM 878 N N . THR A 1 110 ? 2.455 -31.125 0.433 1 98.12 110 THR A N 1
ATOM 879 C CA . THR A 1 110 ? 1.937 -31.719 -0.798 1 98.12 110 THR A CA 1
ATOM 880 C C . THR A 1 110 ? 2.744 -31.234 -2.004 1 98.12 110 THR A C 1
ATOM 882 O O . THR A 1 110 ? 3.078 -32.031 -2.885 1 98.12 110 THR A O 1
ATOM 885 N N . ALA A 1 111 ? 3.043 -29.969 -2.053 1 98.12 111 ALA A N 1
ATOM 886 C CA . ALA A 1 111 ? 3.861 -29.438 -3.133 1 98.12 111 ALA A CA 1
ATOM 887 C C . ALA A 1 111 ? 5.203 -30.156 -3.223 1 98.12 111 ALA A C 1
ATOM 889 O O . ALA A 1 111 ? 5.648 -30.516 -4.312 1 98.12 111 ALA A O 1
ATOM 890 N N . LEU A 1 112 ? 5.805 -30.312 -2.082 1 97.31 112 LEU A N 1
ATOM 891 C CA . LEU A 1 112 ? 7.094 -30.984 -2.02 1 97.31 112 LEU A CA 1
ATOM 892 C C . LEU A 1 112 ? 6.992 -32.406 -2.588 1 97.31 112 LEU A C 1
ATOM 894 O O . LEU A 1 112 ? 7.844 -32.812 -3.377 1 97.31 112 LEU A O 1
ATOM 898 N N . ARG A 1 113 ? 5.953 -33.094 -2.199 1 97.94 113 ARG A N 1
ATOM 899 C CA . ARG A 1 113 ? 5.762 -34.469 -2.693 1 97.94 113 ARG A CA 1
ATOM 900 C C . ARG A 1 113 ? 5.586 -34.469 -4.207 1 97.94 113 ARG A C 1
ATOM 902 O O . ARG A 1 113 ? 6.105 -35.344 -4.891 1 97.94 113 ARG A O 1
ATOM 909 N N . MET A 1 114 ? 4.898 -33.562 -4.699 1 98.62 114 MET A N 1
ATOM 910 C CA . MET A 1 114 ? 4.652 -33.5 -6.137 1 98.62 114 MET A CA 1
ATOM 911 C C . MET A 1 114 ? 5.941 -33.188 -6.895 1 98.62 114 MET A C 1
ATOM 913 O O . MET A 1 114 ? 6.227 -33.812 -7.914 1 98.62 114 MET A O 1
ATOM 917 N N . PHE A 1 115 ? 6.727 -32.25 -6.406 1 98.12 115 PHE A N 1
ATOM 918 C CA . PHE A 1 115 ? 8.008 -31.953 -7.043 1 98.12 115 PHE A CA 1
ATOM 919 C C . PHE A 1 115 ? 8.953 -33.156 -6.938 1 98.12 115 PHE A C 1
ATOM 921 O O . PHE A 1 115 ? 9.68 -33.469 -7.883 1 98.12 115 PHE A O 1
ATOM 928 N N . ASP A 1 116 ? 8.992 -33.781 -5.789 1 97.88 116 ASP A N 1
ATOM 929 C CA . ASP A 1 116 ? 9.828 -34.969 -5.602 1 97.88 116 ASP A CA 1
ATOM 930 C C . ASP A 1 116 ? 9.461 -36.062 -6.598 1 97.88 116 ASP A C 1
ATOM 932 O O . ASP A 1 116 ? 10.336 -36.75 -7.148 1 97.88 116 ASP A O 1
ATOM 936 N N . ARG A 1 117 ? 8.211 -36.312 -6.758 1 98.31 117 ARG A N 1
ATOM 937 C CA . ARG A 1 117 ? 7.746 -37.312 -7.707 1 98.31 117 ARG A CA 1
ATOM 938 C C . ARG A 1 117 ? 8.211 -36.969 -9.125 1 98.31 117 ARG A C 1
ATOM 940 O O . ARG A 1 117 ? 8.695 -37.844 -9.836 1 98.31 117 ARG A O 1
ATOM 947 N N . ALA A 1 118 ? 7.984 -35.75 -9.531 1 98.62 118 ALA A N 1
ATOM 948 C CA . ALA A 1 118 ? 8.43 -35.312 -10.852 1 98.62 118 ALA A CA 1
ATOM 949 C C . ALA A 1 118 ? 9.922 -35.562 -11.031 1 98.62 118 ALA A C 1
ATOM 951 O O . ALA A 1 118 ? 10.359 -36.062 -12.062 1 98.62 118 ALA A O 1
ATOM 952 N N . LYS A 1 119 ? 10.672 -35.125 -10.023 1 97.94 119 LYS A N 1
ATOM 953 C CA . LYS A 1 119 ? 12.125 -35.281 -10.062 1 97.94 119 LYS A CA 1
ATOM 954 C C . LYS A 1 119 ? 12.516 -36.75 -10.188 1 97.94 119 LYS A C 1
ATOM 956 O O . LYS A 1 119 ? 13.375 -37.125 -11 1 97.94 119 LYS A O 1
ATOM 961 N N . LYS A 1 120 ? 11.953 -37.594 -9.43 1 98.12 120 LYS A N 1
ATOM 962 C CA . LYS A 1 120 ? 12.234 -39.031 -9.414 1 98.12 120 LYS A CA 1
ATOM 963 C C . LYS A 1 120 ? 12.039 -39.625 -10.797 1 98.12 120 LYS A C 1
ATOM 965 O O . LYS A 1 120 ? 12.758 -40.562 -11.188 1 98.12 120 LYS A O 1
ATOM 970 N N . HIS A 1 121 ? 11.148 -39.156 -11.531 1 98.38 121 HIS A N 1
ATOM 971 C CA . HIS A 1 121 ? 10.789 -39.781 -12.805 1 98.38 121 HIS A CA 1
ATOM 972 C C . HIS A 1 121 ? 11.289 -38.938 -13.977 1 98.38 121 HIS A C 1
ATOM 974 O O . HIS A 1 121 ? 10.93 -39.188 -15.133 1 98.38 121 HIS A O 1
ATOM 980 N N . GLY A 1 122 ? 12.039 -37.875 -13.664 1 98 122 GLY A N 1
ATOM 981 C CA . GLY A 1 122 ? 12.602 -37.031 -14.719 1 98 122 GLY A CA 1
ATOM 982 C C . GLY A 1 122 ? 11.562 -36.25 -15.484 1 98 122 GLY A C 1
ATOM 983 O O . GLY A 1 122 ? 11.711 -36.031 -16.688 1 98 122 GLY A O 1
ATOM 984 N N . THR A 1 123 ? 10.422 -35.969 -14.906 1 98.56 123 THR A N 1
ATOM 985 C CA . THR A 1 123 ? 9.352 -35.219 -15.547 1 98.56 123 THR A CA 1
ATOM 986 C C . THR A 1 123 ? 9.547 -33.719 -15.352 1 98.56 123 THR A C 1
ATOM 988 O O . THR A 1 123 ? 9.523 -33.219 -14.219 1 98.56 123 THR A O 1
ATOM 991 N N . PRO A 1 124 ? 9.742 -32.906 -16.453 1 98.56 124 PRO A N 1
ATOM 992 C CA . PRO A 1 124 ? 9.742 -31.438 -16.281 1 98.56 124 PRO A CA 1
ATOM 993 C C . PRO A 1 124 ? 8.422 -30.906 -15.75 1 98.56 124 PRO A C 1
ATOM 995 O O . PRO A 1 124 ? 7.352 -31.281 -16.25 1 98.56 124 PRO A O 1
ATOM 998 N N . LEU A 1 125 ? 8.523 -30.125 -14.703 1 98.5 125 LEU A N 1
ATOM 999 C CA . LEU A 1 125 ? 7.336 -29.625 -14.008 1 98.5 125 LEU A CA 1
ATOM 1000 C C . LEU A 1 125 ? 7.477 -28.141 -13.672 1 98.5 125 LEU A C 1
ATOM 1002 O O . LEU A 1 125 ? 8.539 -27.703 -13.234 1 98.5 125 LEU A O 1
ATOM 1006 N N . TYR A 1 126 ? 6.453 -27.391 -13.859 1 93.5 126 TYR A N 1
ATOM 1007 C CA . TYR A 1 126 ? 6.434 -26.094 -13.195 1 93.5 126 TYR A CA 1
ATOM 1008 C C . TYR A 1 126 ? 5.008 -25.594 -13.016 1 93.5 126 TYR A C 1
ATOM 1010 O O . TYR A 1 126 ? 4.062 -26.188 -13.531 1 93.5 126 TYR A O 1
ATOM 1018 N N . SER A 1 127 ? 4.77 -24.609 -12.211 1 97.81 127 SER A N 1
ATOM 1019 C CA . SER A 1 127 ? 3.527 -23.922 -11.883 1 97.81 127 SER A CA 1
ATOM 1020 C C . SER A 1 127 ? 3.754 -22.422 -11.742 1 97.81 127 SER A C 1
ATOM 1022 O O . SER A 1 127 ? 4.828 -21.984 -11.328 1 97.81 127 SER A O 1
ATOM 1024 N N . SER A 1 128 ? 2.723 -21.688 -12.125 1 96.75 128 SER A N 1
ATOM 1025 C CA . SER A 1 128 ? 2.789 -20.25 -11.898 1 96.75 128 SER A CA 1
ATOM 1026 C C . SER A 1 128 ? 1.42 -19.609 -12.055 1 96.75 128 SER A C 1
ATOM 1028 O O . SER A 1 128 ? 0.579 -20.094 -12.812 1 96.75 128 SER A O 1
ATOM 1030 N N . SER A 1 129 ? 1.221 -18.531 -11.359 1 96.5 129 SER A N 1
ATOM 1031 C CA . SER A 1 129 ? 0.186 -17.562 -11.727 1 96.5 129 SER A CA 1
ATOM 1032 C C . SER A 1 129 ? 0.614 -16.719 -12.922 1 96.5 129 SER A C 1
ATOM 1034 O O . SER A 1 129 ? 1.776 -16.328 -13.023 1 96.5 129 SER A O 1
ATOM 1036 N N . ALA A 1 130 ? -0.337 -16.406 -13.828 1 96.75 130 ALA A N 1
ATOM 1037 C CA . ALA A 1 130 ? -0.052 -15.578 -15 1 96.75 130 ALA A CA 1
ATOM 1038 C C . ALA A 1 130 ? 0.434 -14.188 -14.602 1 96.75 130 ALA A C 1
ATOM 1040 O O . ALA A 1 130 ? 1.193 -13.555 -15.336 1 96.75 130 ALA A O 1
ATOM 1041 N N . LEU A 1 131 ? 0.012 -13.703 -13.398 1 96.94 131 LEU A N 1
ATOM 1042 C CA . LEU A 1 131 ? 0.277 -12.328 -12.969 1 96.94 131 LEU A CA 1
ATOM 1043 C C . LEU A 1 131 ? 1.776 -12.086 -12.836 1 96.94 131 LEU A C 1
ATOM 1045 O O . LEU A 1 131 ? 2.24 -10.953 -13.008 1 96.94 131 LEU A O 1
ATOM 1049 N N . ARG A 1 132 ? 2.508 -13.133 -12.602 1 96.94 132 ARG A N 1
ATOM 1050 C CA . ARG A 1 132 ? 3.959 -13.039 -12.492 1 96.94 132 ARG A CA 1
ATOM 1051 C C . ARG A 1 132 ? 4.566 -12.477 -13.773 1 96.94 132 ARG A C 1
ATOM 1053 O O . ARG A 1 132 ? 5.684 -11.953 -13.758 1 96.94 132 ARG A O 1
ATOM 1060 N N . PHE A 1 133 ? 3.861 -12.555 -14.828 1 97.5 133 PHE A N 1
ATOM 1061 C CA . PHE A 1 133 ? 4.41 -12.234 -16.141 1 97.5 133 PHE A CA 1
ATOM 1062 C C . PHE A 1 133 ? 3.883 -10.891 -16.625 1 97.5 133 PHE A C 1
ATOM 1064 O O . PHE A 1 133 ? 3.965 -10.578 -17.812 1 97.5 133 PHE A O 1
ATOM 1071 N N . ALA A 1 134 ? 3.283 -10.094 -15.727 1 98.06 134 ALA A N 1
ATOM 1072 C CA . ALA A 1 134 ? 2.906 -8.734 -16.094 1 98.06 134 ALA A CA 1
ATOM 1073 C C . ALA A 1 134 ? 4.117 -7.938 -16.562 1 98.06 134 ALA A C 1
ATOM 1075 O O . ALA A 1 134 ? 5.152 -7.918 -15.898 1 98.06 134 ALA A O 1
ATOM 1076 N N . ALA A 1 135 ? 3.975 -7.332 -17.703 1 98.25 135 ALA A N 1
ATOM 1077 C CA . ALA A 1 135 ? 5.094 -6.617 -18.312 1 98.25 135 ALA A CA 1
ATOM 1078 C C . ALA A 1 135 ? 5.602 -5.512 -17.391 1 98.25 135 ALA A C 1
ATOM 1080 O O . ALA A 1 135 ? 6.801 -5.223 -17.375 1 98.25 135 ALA A O 1
ATOM 1081 N N . GLU A 1 136 ? 4.773 -4.871 -16.641 1 98.5 136 GLU A N 1
ATOM 1082 C CA . GLU A 1 136 ? 5.113 -3.754 -15.766 1 98.5 136 GLU A CA 1
ATOM 1083 C C . GLU A 1 136 ? 6.125 -4.176 -14.703 1 98.5 136 GLU A C 1
ATOM 1085 O O . GLU A 1 136 ? 6.941 -3.361 -14.266 1 98.5 136 GLU A O 1
ATOM 1090 N N . TYR A 1 137 ? 6.129 -5.438 -14.32 1 98.12 137 TYR A N 1
ATOM 1091 C CA . TYR A 1 137 ? 6.984 -5.898 -13.234 1 98.12 137 TYR A CA 1
ATOM 1092 C C . TYR A 1 137 ? 8.438 -5.977 -13.68 1 98.12 137 TYR A C 1
ATOM 1094 O O . TYR A 1 137 ? 9.344 -6.105 -12.844 1 98.12 137 TYR A O 1
ATOM 1102 N N . GLU A 1 138 ? 8.68 -5.914 -14.992 1 97.56 138 GLU A N 1
ATOM 1103 C CA . GLU A 1 138 ? 10.047 -5.852 -15.508 1 97.56 138 GLU A CA 1
ATOM 1104 C C . GLU A 1 138 ? 10.797 -4.652 -14.945 1 97.56 138 GLU A C 1
ATOM 1106 O O . GLU A 1 138 ? 12.016 -4.684 -14.805 1 97.56 138 GLU A O 1
ATOM 1111 N N . LEU A 1 139 ? 10.078 -3.611 -14.602 1 97.75 139 LEU A N 1
ATOM 1112 C CA . LEU A 1 139 ? 10.672 -2.391 -14.062 1 97.75 139 LEU A CA 1
ATOM 1113 C C . LEU A 1 139 ? 11.398 -2.672 -12.75 1 97.75 139 LEU A C 1
ATOM 1115 O O . LEU A 1 139 ? 12.297 -1.924 -12.359 1 97.75 139 LEU A O 1
ATOM 1119 N N . ALA A 1 140 ? 11.031 -3.76 -12.062 1 98.25 140 ALA A N 1
ATOM 1120 C CA . ALA A 1 140 ? 11.617 -4.07 -10.758 1 98.25 140 ALA A CA 1
ATOM 1121 C C . ALA A 1 140 ? 12.484 -5.324 -10.836 1 98.25 140 ALA A C 1
ATOM 1123 O O . ALA A 1 140 ? 13.172 -5.668 -9.867 1 98.25 140 ALA A O 1
ATOM 1124 N N . GLN A 1 141 ? 12.422 -6.055 -11.961 1 96.56 141 GLN A N 1
ATOM 1125 C CA . GLN A 1 141 ? 13.148 -7.309 -12.102 1 96.56 141 GLN A CA 1
ATOM 1126 C C . GLN A 1 141 ? 14.656 -7.078 -12.016 1 96.56 141 GLN A C 1
ATOM 1128 O O . GLN A 1 141 ? 15.195 -6.184 -12.664 1 96.56 141 GLN A O 1
ATOM 1133 N N . GLY A 1 142 ? 15.281 -7.906 -11.188 1 95.31 142 GLY A N 1
ATOM 1134 C CA . GLY A 1 142 ? 16.734 -7.855 -11.086 1 95.31 142 GLY A CA 1
ATOM 1135 C C . GLY A 1 142 ? 17.234 -6.719 -10.219 1 95.31 142 GLY A C 1
ATOM 1136 O O . GLY A 1 142 ? 18.438 -6.59 -9.984 1 95.31 142 GLY A O 1
ATOM 1137 N N . LYS A 1 143 ? 16.375 -5.883 -9.727 1 97.25 143 LYS A N 1
ATOM 1138 C CA . LYS A 1 143 ? 16.781 -4.773 -8.867 1 97.25 143 LYS A CA 1
ATOM 1139 C C . LYS A 1 143 ? 16.781 -5.191 -7.402 1 97.25 143 LYS A C 1
ATOM 1141 O O . LYS A 1 143 ? 16.062 -6.109 -7.008 1 97.25 143 LYS A O 1
ATOM 1146 N N . ALA A 1 144 ? 17.672 -4.574 -6.676 1 98.06 144 ALA A N 1
ATOM 1147 C CA . ALA A 1 144 ? 17.719 -4.832 -5.238 1 98.06 144 ALA A CA 1
ATOM 1148 C C . ALA A 1 144 ? 16.562 -4.148 -4.523 1 98.06 144 ALA A C 1
ATOM 1150 O O . ALA A 1 144 ? 16.531 -2.924 -4.391 1 98.06 144 ALA A O 1
ATOM 1151 N N . ILE A 1 145 ? 15.672 -4.906 -4.02 1 98.69 145 ILE A N 1
ATOM 1152 C CA . ILE A 1 145 ? 14.445 -4.379 -3.43 1 98.69 145 ILE A CA 1
ATOM 1153 C C . ILE A 1 145 ? 14.539 -4.445 -1.906 1 98.69 145 ILE A C 1
ATOM 1155 O O . ILE A 1 145 ? 14.906 -5.484 -1.345 1 98.69 145 ILE A O 1
ATOM 1159 N N . ASP A 1 146 ? 14.258 -3.32 -1.235 1 98.81 146 ASP A N 1
ATOM 1160 C CA . ASP A 1 146 ? 14.156 -3.27 0.219 1 98.81 146 ASP A CA 1
ATOM 1161 C C . ASP A 1 146 ? 12.758 -3.674 0.685 1 98.81 146 ASP A C 1
ATOM 1163 O O . ASP A 1 146 ? 12.617 -4.523 1.566 1 98.81 146 ASP A O 1
ATOM 1167 N N . THR A 1 147 ? 11.797 -3.047 0.086 1 98.88 147 THR A N 1
ATOM 1168 C CA . THR A 1 147 ? 10.406 -3.289 0.472 1 98.88 147 THR A CA 1
ATOM 1169 C C . THR A 1 147 ? 9.508 -3.363 -0.758 1 98.88 147 THR A C 1
ATOM 1171 O O . THR A 1 147 ? 9.664 -2.578 -1.696 1 98.88 147 THR A O 1
ATOM 1174 N N . LEU A 1 148 ? 8.609 -4.289 -0.794 1 98.81 148 LEU A N 1
ATOM 1175 C CA . LEU A 1 148 ? 7.555 -4.41 -1.798 1 98.81 148 LEU A CA 1
ATOM 1176 C C . LEU A 1 148 ? 6.176 -4.312 -1.156 1 98.81 148 LEU A C 1
ATOM 1178 O O . LEU A 1 148 ? 5.875 -5.043 -0.208 1 98.81 148 LEU A O 1
ATOM 1182 N N . CYS A 1 149 ? 5.332 -3.367 -1.617 1 98.75 149 CYS A N 1
ATOM 1183 C CA . CYS A 1 149 ? 3.957 -3.236 -1.151 1 98.75 149 CYS A CA 1
ATOM 1184 C C . CYS A 1 149 ? 2.971 -3.684 -2.225 1 98.75 149 CYS A C 1
ATOM 1186 O O . CYS A 1 149 ? 2.889 -3.07 -3.291 1 98.75 149 CYS A O 1
ATOM 1188 N N . SER A 1 150 ? 2.238 -4.691 -1.893 1 98.69 150 SER A N 1
ATOM 1189 C CA . SER A 1 150 ? 1.293 -5.254 -2.85 1 98.69 150 SER A CA 1
ATOM 1190 C C . SER A 1 150 ? -0.147 -5.016 -2.41 1 98.69 150 SER A C 1
ATOM 1192 O O . SER A 1 150 ? -0.468 -5.133 -1.225 1 98.69 150 SER A O 1
ATOM 1194 N N . GLN A 1 151 ? -0.975 -4.621 -3.332 1 98.31 151 GLN A N 1
ATOM 1195 C CA . GLN A 1 151 ? -2.422 -4.543 -3.162 1 98.31 151 GLN A CA 1
ATOM 1196 C C . GLN A 1 151 ? -3.148 -5.273 -4.289 1 98.31 151 GLN A C 1
ATOM 1198 O O . GLN A 1 151 ? -2.715 -5.234 -5.441 1 98.31 151 GLN A O 1
ATOM 1203 N N . GLY A 1 152 ? -4.211 -5.891 -3.955 1 97.94 152 GLY A N 1
ATOM 1204 C CA . GLY A 1 152 ? -5 -6.586 -4.961 1 97.94 152 GLY A CA 1
ATOM 1205 C C . GLY A 1 152 ? -6.355 -7.035 -4.449 1 97.94 152 GLY A C 1
ATOM 1206 O O . GLY A 1 152 ? -6.602 -7.027 -3.24 1 97.94 152 GLY A O 1
ATOM 1207 N N . PRO A 1 153 ? -7.219 -7.438 -5.328 1 97.19 153 PRO A N 1
ATOM 1208 C CA . PRO A 1 153 ? -8.586 -7.809 -4.957 1 97.19 153 PRO A CA 1
ATOM 1209 C C . PRO A 1 153 ? -8.695 -9.25 -4.469 1 97.19 153 PRO A C 1
ATOM 1211 O O . PRO A 1 153 ? -7.684 -9.945 -4.352 1 97.19 153 PRO A O 1
ATOM 1214 N N . GLY A 1 154 ? -9.945 -9.625 -4.137 1 94.69 154 GLY A N 1
ATOM 1215 C CA . GLY A 1 154 ? -10.273 -11.016 -3.844 1 94.69 154 GLY A CA 1
ATOM 1216 C C . GLY A 1 154 ? -10.016 -11.391 -2.398 1 94.69 154 GLY A C 1
ATOM 1217 O O . GLY A 1 154 ? -9.711 -10.531 -1.568 1 94.69 154 GLY A O 1
ATOM 1218 N N . GLN A 1 155 ? -10.281 -12.617 -2.133 1 93.94 155 GLN A N 1
ATOM 1219 C CA . GLN A 1 155 ? -10.031 -13.188 -0.815 1 93.94 155 GLN A CA 1
ATOM 1220 C C . GLN A 1 155 ? -8.688 -13.914 -0.775 1 93.94 155 GLN A C 1
ATOM 1222 O O . GLN A 1 155 ? -8.234 -14.445 -1.789 1 93.94 155 GLN A O 1
ATOM 1227 N N . PHE A 1 156 ? -8.102 -13.93 0.357 1 95.88 156 PHE A N 1
ATOM 1228 C CA . PHE A 1 156 ? -6.777 -14.531 0.506 1 95.88 156 PHE A CA 1
ATOM 1229 C C . PHE A 1 156 ? -6.773 -15.969 0.01 1 95.88 156 PHE A C 1
ATOM 1231 O O . PHE A 1 156 ? -5.848 -16.391 -0.684 1 95.88 156 PHE A O 1
ATOM 1238 N N . ALA A 1 157 ? -7.84 -16.734 0.302 1 91.12 157 ALA A N 1
ATOM 1239 C CA . ALA A 1 157 ? -7.906 -18.156 -0.002 1 91.12 157 ALA A CA 1
ATOM 1240 C C . ALA A 1 157 ? -7.805 -18.406 -1.505 1 91.12 157 ALA A C 1
ATOM 1242 O O . ALA A 1 157 ? -7.199 -19.391 -1.938 1 91.12 157 ALA A O 1
ATOM 1243 N N . ASN A 1 158 ? -8.383 -17.5 -2.289 1 89.94 158 ASN A N 1
ATOM 1244 C CA . ASN A 1 158 ? -8.445 -17.75 -3.729 1 89.94 158 ASN A CA 1
ATOM 1245 C C . ASN A 1 158 ? -7.48 -16.844 -4.488 1 89.94 158 ASN A C 1
ATOM 1247 O O . ASN A 1 158 ? -6.973 -17.219 -5.547 1 89.94 158 ASN A O 1
ATOM 1251 N N . TYR A 1 159 ? -7.211 -15.641 -3.854 1 93.56 159 TYR A N 1
ATOM 1252 C CA . TYR A 1 159 ? -6.477 -14.664 -4.652 1 93.56 159 TYR A CA 1
ATOM 1253 C C . TYR A 1 159 ? -5.109 -14.383 -4.043 1 93.56 159 TYR A C 1
ATOM 1255 O O . TYR A 1 159 ? -4.301 -13.656 -4.629 1 93.56 159 TYR A O 1
ATOM 1263 N N . GLY A 1 160 ? -4.797 -14.992 -2.904 1 96.75 160 GLY A N 1
ATOM 1264 C CA . GLY A 1 160 ? -3.506 -14.773 -2.275 1 96.75 160 GLY A CA 1
ATOM 1265 C C . GLY A 1 160 ? -2.336 -15.109 -3.182 1 96.75 160 GLY A C 1
ATOM 1266 O O . GLY A 1 160 ? -1.34 -14.383 -3.213 1 96.75 160 GLY A O 1
ATOM 1267 N N . VAL A 1 161 ? -2.545 -16.141 -3.918 1 97.81 161 VAL A N 1
ATOM 1268 C CA . VAL A 1 161 ? -1.478 -16.641 -4.781 1 97.81 161 VAL A CA 1
ATOM 1269 C C . VAL A 1 161 ? -1.119 -15.57 -5.816 1 97.81 161 VAL A C 1
ATOM 1271 O O . VAL A 1 161 ? 0.046 -15.438 -6.199 1 97.81 161 VAL A O 1
ATOM 1274 N N . HIS A 1 162 ? -2.072 -14.758 -6.273 1 97.56 162 HIS A N 1
ATOM 1275 C CA . HIS A 1 162 ? -1.852 -13.766 -7.324 1 97.56 162 HIS A CA 1
ATOM 1276 C C . HIS A 1 162 ? -0.989 -12.617 -6.824 1 97.56 162 HIS A C 1
ATOM 1278 O O . HIS A 1 162 ? -0.32 -11.945 -7.613 1 97.56 162 HIS A O 1
ATOM 1284 N N . GLN A 1 163 ? -0.99 -12.391 -5.57 1 98.38 163 GLN A N 1
ATOM 1285 C CA . GLN A 1 163 ? -0.124 -11.359 -5.004 1 98.38 163 GLN A CA 1
ATOM 1286 C C . GLN A 1 163 ? 1.206 -11.953 -4.547 1 98.38 163 GLN A C 1
ATOM 1288 O O . GLN A 1 163 ? 2.258 -11.328 -4.715 1 98.38 163 GLN A O 1
ATOM 1293 N N . ILE A 1 164 ? 1.156 -13.141 -4.016 1 98.69 164 ILE A N 1
ATOM 1294 C CA . ILE A 1 164 ? 2.346 -13.758 -3.438 1 98.69 164 ILE A CA 1
ATOM 1295 C C . ILE A 1 164 ? 3.311 -14.164 -4.551 1 98.69 164 ILE A C 1
ATOM 1297 O O . ILE A 1 164 ? 4.527 -14.047 -4.398 1 98.69 164 ILE A O 1
ATOM 1301 N N . GLU A 1 165 ? 2.803 -14.578 -5.68 1 98.06 165 GLU A N 1
ATOM 1302 C CA . GLU A 1 165 ? 3.609 -15.031 -6.809 1 98.06 165 GLU A CA 1
ATOM 1303 C C . GLU A 1 165 ? 4.551 -13.93 -7.285 1 98.06 165 GLU A C 1
ATOM 1305 O O . GLU A 1 165 ? 5.766 -14.125 -7.34 1 98.06 165 GLU A O 1
ATOM 1310 N N . PRO A 1 166 ? 4.027 -12.742 -7.613 1 98.31 166 PRO A N 1
ATOM 1311 C CA . PRO A 1 166 ? 4.953 -11.68 -8.016 1 98.31 166 PRO A CA 1
ATOM 1312 C C . PRO A 1 166 ? 5.902 -11.266 -6.895 1 98.31 166 PRO A C 1
ATOM 1314 O O . PRO A 1 166 ? 7.035 -10.867 -7.16 1 98.31 166 PRO A O 1
ATOM 1317 N N . ILE A 1 167 ? 5.484 -11.336 -5.66 1 98.75 167 ILE A N 1
ATOM 1318 C CA . ILE A 1 167 ? 6.352 -11 -4.531 1 98.75 167 ILE A CA 1
ATOM 1319 C C . ILE A 1 167 ? 7.555 -11.938 -4.516 1 98.75 167 ILE A C 1
ATOM 1321 O O . ILE A 1 167 ? 8.703 -11.492 -4.445 1 98.75 167 ILE A O 1
ATOM 1325 N N . VAL A 1 168 ? 7.305 -13.219 -4.625 1 98.38 168 VAL A N 1
ATOM 1326 C CA . VAL A 1 168 ? 8.375 -14.203 -4.598 1 98.38 168 VAL A CA 1
ATOM 1327 C C . VAL A 1 168 ? 9.25 -14.055 -5.844 1 98.38 168 VAL A C 1
ATOM 1329 O O . VAL A 1 168 ? 10.477 -14.18 -5.77 1 98.38 168 VAL A O 1
ATOM 1332 N N . ALA A 1 169 ? 8.633 -13.82 -6.992 1 98.06 169 ALA A N 1
ATOM 1333 C CA . ALA A 1 169 ? 9.367 -13.648 -8.242 1 98.06 169 ALA A CA 1
ATOM 1334 C C . ALA A 1 169 ? 10.367 -12.5 -8.133 1 98.06 169 ALA A C 1
ATOM 1336 O O . ALA A 1 169 ? 11.477 -12.586 -8.68 1 98.06 169 ALA A O 1
ATOM 1337 N N . LEU A 1 170 ? 10.008 -11.453 -7.426 1 98.44 170 LEU A N 1
ATOM 1338 C CA . LEU A 1 170 ? 10.828 -10.25 -7.375 1 98.44 170 LEU A CA 1
ATOM 1339 C C . LEU A 1 170 ? 11.758 -10.273 -6.172 1 98.44 170 LEU A C 1
ATOM 1341 O O . LEU A 1 170 ? 12.891 -9.797 -6.25 1 98.44 170 LEU A O 1
ATOM 1345 N N . MET A 1 171 ? 11.312 -10.898 -5.094 1 98.12 171 MET A N 1
ATOM 1346 C CA . MET A 1 171 ? 12.055 -10.82 -3.838 1 98.12 171 MET A CA 1
ATOM 1347 C C . MET A 1 171 ? 12.898 -12.07 -3.627 1 98.12 171 MET A C 1
ATOM 1349 O O . MET A 1 171 ? 13.828 -12.062 -2.816 1 98.12 171 MET A O 1
ATOM 1353 N N . GLY A 1 172 ? 12.516 -13.164 -4.328 1 97.06 172 GLY A N 1
ATOM 1354 C CA . GLY A 1 172 ? 13.18 -14.438 -4.117 1 97.06 172 GLY A CA 1
ATOM 1355 C C . GLY A 1 172 ? 12.414 -15.367 -3.193 1 97.06 172 GLY A C 1
ATOM 1356 O O . GLY A 1 172 ? 11.305 -15.047 -2.768 1 97.06 172 GLY A O 1
ATOM 1357 N N . ALA A 1 173 ? 12.984 -16.516 -2.908 1 97.12 173 ALA A N 1
ATOM 1358 C CA . ALA A 1 173 ? 12.297 -17.594 -2.197 1 97.12 173 ALA A CA 1
ATOM 1359 C C . ALA A 1 173 ? 12.766 -17.672 -0.747 1 97.12 173 ALA A C 1
ATOM 1361 O O . ALA A 1 173 ? 12.516 -18.672 -0.065 1 97.12 173 ALA A O 1
ATOM 1362 N N . ASP A 1 174 ? 13.391 -16.641 -0.181 1 96.69 174 ASP A N 1
ATOM 1363 C CA . ASP A 1 174 ? 14.055 -16.734 1.114 1 96.69 174 ASP A CA 1
ATOM 1364 C C . ASP A 1 174 ? 13.242 -16.047 2.203 1 96.69 174 ASP A C 1
ATOM 1366 O O . ASP A 1 174 ? 13.812 -15.438 3.117 1 96.69 174 ASP A O 1
ATOM 1370 N N . ALA A 1 175 ? 11.922 -16 2.039 1 98.06 175 ALA A N 1
ATOM 1371 C CA . ALA A 1 175 ? 11.078 -15.484 3.121 1 98.06 175 ALA A CA 1
ATOM 1372 C C . ALA A 1 175 ? 11.328 -16.25 4.418 1 98.06 175 ALA A C 1
ATOM 1374 O O . ALA A 1 175 ? 11.484 -17.469 4.406 1 98.06 175 ALA A O 1
ATOM 1375 N N . LYS A 1 176 ? 11.289 -15.578 5.555 1 97.81 176 LYS A N 1
ATOM 1376 C CA . LYS A 1 176 ? 11.68 -16.172 6.828 1 97.81 176 LYS A CA 1
ATOM 1377 C C . LYS A 1 176 ? 10.484 -16.312 7.758 1 97.81 176 LYS A C 1
ATOM 1379 O O . LYS A 1 176 ? 10.383 -17.281 8.508 1 97.81 176 LYS A O 1
ATOM 1384 N N . ARG A 1 177 ? 9.688 -15.391 7.801 1 98.19 177 ARG A N 1
ATOM 1385 C CA . ARG A 1 177 ? 8.539 -15.383 8.695 1 98.19 177 ARG A CA 1
ATOM 1386 C C . ARG A 1 177 ? 7.426 -14.484 8.156 1 98.19 177 ARG A C 1
ATOM 1388 O O . ARG A 1 177 ? 7.664 -13.656 7.277 1 98.19 177 ARG A O 1
ATOM 1395 N N . VAL A 1 178 ? 6.23 -14.695 8.664 1 98.81 178 VAL A N 1
ATOM 1396 C CA . VAL A 1 178 ? 5.043 -13.992 8.188 1 98.81 178 VAL A CA 1
ATOM 1397 C C . VAL A 1 178 ? 4.164 -13.594 9.375 1 98.81 178 VAL A C 1
ATOM 1399 O O . VAL A 1 178 ? 4.129 -14.297 10.391 1 98.81 178 VAL A O 1
ATOM 1402 N N . MET A 1 179 ? 3.52 -12.43 9.273 1 98.88 179 MET A N 1
ATOM 1403 C CA . MET A 1 179 ? 2.613 -11.883 10.281 1 98.88 179 MET A CA 1
ATOM 1404 C C . MET A 1 179 ? 1.337 -11.359 9.641 1 98.88 179 MET A C 1
ATOM 1406 O O . MET A 1 179 ? 1.39 -10.688 8.609 1 98.88 179 MET A O 1
ATOM 1410 N N . SER A 1 180 ? 0.215 -11.805 10.172 1 98.81 180 SER A N 1
ATOM 1411 C CA . SER A 1 180 ? -1.029 -11.172 9.75 1 98.81 180 SER A CA 1
ATOM 1412 C C . SER A 1 180 ? -1.195 -9.797 10.383 1 98.81 180 SER A C 1
ATOM 1414 O O . SER A 1 180 ? -1.102 -9.656 11.609 1 98.81 180 SER A O 1
ATOM 1416 N N . ILE A 1 181 ? -1.476 -8.75 9.531 1 98.75 181 ILE A N 1
ATOM 1417 C CA . ILE A 1 181 ? -1.52 -7.391 10.062 1 98.75 181 ILE A CA 1
ATOM 1418 C C . ILE A 1 181 ? -2.816 -6.711 9.633 1 98.75 181 ILE A C 1
ATOM 1420 O O . ILE A 1 181 ? -2.988 -5.508 9.82 1 98.75 181 ILE A O 1
ATOM 1424 N N . GLY A 1 182 ? -3.713 -7.41 8.953 1 98.44 182 GLY A N 1
ATOM 1425 C CA . GLY A 1 182 ? -4.898 -6.801 8.375 1 98.44 182 GLY A CA 1
ATOM 1426 C C . GLY A 1 182 ? -6.137 -6.973 9.234 1 98.44 182 GLY A C 1
ATOM 1427 O O . GLY A 1 182 ? -6.047 -7.391 10.391 1 98.44 182 GLY A O 1
ATOM 1428 N N . THR A 1 183 ? -7.238 -6.504 8.766 1 97.88 183 THR A N 1
ATOM 1429 C CA . THR A 1 183 ? -8.555 -6.676 9.375 1 97.88 183 THR A CA 1
ATOM 1430 C C . THR A 1 183 ? -9.289 -7.859 8.75 1 97.88 183 THR A C 1
ATOM 1432 O O . THR A 1 183 ? -8.773 -8.508 7.84 1 97.88 183 THR A O 1
ATOM 1435 N N . VAL A 1 184 ? -10.477 -8.125 9.273 1 95.56 184 VAL A N 1
ATOM 1436 C CA . VAL A 1 184 ? -11.305 -9.18 8.703 1 95.56 184 VAL A CA 1
ATOM 1437 C C . VAL A 1 184 ? -11.695 -8.82 7.273 1 95.56 184 VAL A C 1
ATOM 1439 O O . VAL A 1 184 ? -11.656 -9.672 6.379 1 95.56 184 VAL A O 1
ATOM 1442 N N . LEU A 1 185 ? -12.102 -7.562 7.027 1 96.5 185 LEU A N 1
ATOM 1443 C CA . LEU A 1 185 ? -12.547 -7.117 5.715 1 96.5 185 LEU A CA 1
ATOM 1444 C C . LEU A 1 185 ? -11.367 -6.93 4.77 1 96.5 185 LEU A C 1
ATOM 1446 O O . LEU A 1 185 ? -11.492 -7.137 3.559 1 96.5 185 LEU A O 1
ATOM 1450 N N . THR A 1 186 ? -10.234 -6.52 5.32 1 97.94 186 THR A N 1
ATOM 1451 C CA . THR A 1 186 ? -9.031 -6.258 4.531 1 97.94 186 THR A CA 1
ATOM 1452 C C . THR A 1 186 ? -7.859 -7.082 5.043 1 97.94 186 THR A C 1
ATOM 1454 O O . THR A 1 186 ? -6.918 -6.539 5.625 1 97.94 186 THR A O 1
ATOM 1457 N N . PRO A 1 187 ? -7.871 -8.367 4.758 1 98.12 187 PRO A N 1
ATOM 1458 C CA . PRO A 1 187 ? -6.723 -9.172 5.184 1 98.12 187 PRO A CA 1
ATOM 1459 C C . PRO A 1 187 ? -5.398 -8.648 4.629 1 98.12 187 PRO A C 1
ATOM 1461 O O . PRO A 1 187 ? -5.352 -8.148 3.502 1 98.12 187 PRO A O 1
ATOM 1464 N N . ALA A 1 188 ? -4.352 -8.742 5.449 1 98.75 188 ALA A N 1
ATOM 1465 C CA . ALA A 1 188 ? -3.018 -8.281 5.062 1 98.75 188 ALA A CA 1
ATOM 1466 C C . ALA A 1 188 ? -1.934 -9.094 5.762 1 98.75 188 ALA A C 1
ATOM 1468 O O . ALA A 1 188 ? -2.131 -9.578 6.883 1 98.75 188 ALA A O 1
ATOM 1469 N N . LEU A 1 189 ? -0.819 -9.273 5.094 1 98.88 189 LEU A N 1
ATOM 1470 C CA . LEU A 1 189 ? 0.341 -9.969 5.641 1 98.88 189 LEU A CA 1
ATOM 1471 C C . LEU A 1 189 ? 1.581 -9.086 5.586 1 98.88 189 LEU A C 1
ATOM 1473 O O . LEU A 1 189 ? 1.733 -8.273 4.668 1 98.88 189 LEU A O 1
ATOM 1477 N N . LEU A 1 190 ? 2.404 -9.164 6.539 1 98.94 190 LEU A N 1
ATOM 1478 C CA . LEU A 1 190 ? 3.791 -8.711 6.547 1 98.94 190 LEU A CA 1
ATOM 1479 C C . LEU A 1 190 ? 4.75 -9.891 6.449 1 98.94 190 LEU A C 1
ATOM 1481 O O . LEU A 1 190 ? 4.68 -10.82 7.254 1 98.94 190 LEU A O 1
ATOM 1485 N N . ILE A 1 191 ? 5.562 -9.891 5.438 1 98.94 191 ILE A N 1
ATOM 1486 C CA . ILE A 1 191 ? 6.508 -10.969 5.188 1 98.94 191 ILE A CA 1
ATOM 1487 C C . ILE A 1 191 ? 7.938 -10.445 5.332 1 98.94 191 ILE A C 1
ATOM 1489 O O . ILE A 1 191 ? 8.297 -9.43 4.73 1 98.94 191 ILE A O 1
ATOM 1493 N N . GLU A 1 192 ? 8.734 -11.102 6.121 1 98.69 192 GLU A N 1
ATOM 1494 C CA . GLU A 1 192 ? 10.141 -10.742 6.234 1 98.69 192 GLU A CA 1
ATOM 1495 C C . GLU A 1 192 ? 11.023 -11.711 5.449 1 98.69 192 GLU A C 1
ATOM 1497 O O . GLU A 1 192 ? 10.867 -12.93 5.559 1 98.69 192 GLU A O 1
ATOM 1502 N N . PHE A 1 193 ? 11.844 -11.18 4.637 1 98.19 193 PHE A N 1
ATOM 1503 C CA . PHE A 1 193 ? 12.828 -11.922 3.863 1 98.19 193 PHE A CA 1
ATOM 1504 C C . PHE A 1 193 ? 14.219 -11.781 4.48 1 98.19 193 PHE A C 1
ATOM 1506 O O . PHE A 1 193 ? 14.391 -11.086 5.484 1 98.19 193 PHE A O 1
ATOM 1513 N N . ALA A 1 194 ? 15.188 -12.477 3.904 1 95.5 194 ALA A N 1
ATOM 1514 C CA . ALA A 1 194 ? 16.578 -12.352 4.348 1 95.5 194 ALA A CA 1
ATOM 1515 C C . ALA A 1 194 ? 17.062 -10.906 4.238 1 95.5 194 ALA A C 1
ATOM 1517 O O . ALA A 1 194 ? 16.531 -10.133 3.441 1 95.5 194 ALA A O 1
ATOM 1518 N N . HIS A 1 195 ? 17.969 -10.516 5.066 1 95.38 195 HIS A N 1
ATOM 1519 C CA . HIS A 1 195 ? 18.625 -9.219 5.062 1 95.38 195 HIS A CA 1
ATOM 1520 C C . HIS A 1 195 ? 17.641 -8.094 5.344 1 95.38 195 HIS A C 1
ATOM 1522 O O . HIS A 1 195 ? 17.703 -7.027 4.73 1 95.38 195 HIS A O 1
ATOM 1528 N N . SER A 1 196 ? 16.641 -8.328 6.055 1 94.06 196 SER A N 1
ATOM 1529 C CA . SER A 1 196 ? 15.664 -7.387 6.598 1 94.06 196 SER A CA 1
ATOM 1530 C C . SER A 1 196 ? 14.812 -6.773 5.492 1 94.06 196 SER A C 1
ATOM 1532 O O . SER A 1 196 ? 14.266 -5.68 5.648 1 94.06 196 SER A O 1
ATOM 1534 N N . ARG A 1 197 ? 14.789 -7.426 4.312 1 98.31 197 ARG A N 1
ATOM 1535 C CA . ARG A 1 197 ? 13.844 -7.027 3.275 1 98.31 197 ARG A CA 1
ATOM 1536 C C . ARG A 1 197 ? 12.422 -7.445 3.643 1 98.31 197 ARG A C 1
ATOM 1538 O O . ARG A 1 197 ? 12.227 -8.359 4.445 1 98.31 197 ARG A O 1
ATOM 1545 N N . GLN A 1 198 ? 11.445 -6.68 3.104 1 98.81 198 GLN A N 1
ATOM 1546 C CA . GLN A 1 198 ? 10.07 -6.984 3.506 1 98.81 198 GLN A CA 1
ATOM 1547 C C . GLN A 1 198 ? 9.117 -6.867 2.326 1 98.81 198 GLN A C 1
ATOM 1549 O O . GLN A 1 198 ? 9.414 -6.195 1.336 1 98.81 198 GLN A O 1
ATOM 1554 N N . ALA A 1 199 ? 8.031 -7.527 2.479 1 98.94 199 ALA A N 1
ATOM 1555 C CA . ALA A 1 199 ? 6.879 -7.309 1.608 1 98.94 199 ALA A CA 1
ATOM 1556 C C . ALA A 1 199 ? 5.586 -7.25 2.416 1 98.94 199 ALA A C 1
ATOM 1558 O O . ALA A 1 199 ? 5.457 -7.922 3.441 1 98.94 199 ALA A O 1
ATOM 1559 N N . THR A 1 200 ? 4.699 -6.414 2.004 1 98.81 200 THR A N 1
ATOM 1560 C CA . THR A 1 200 ? 3.336 -6.441 2.518 1 98.81 200 THR A CA 1
ATOM 1561 C C . THR A 1 200 ? 2.346 -6.773 1.406 1 98.81 200 THR A C 1
ATOM 1563 O O . THR A 1 200 ? 2.586 -6.461 0.238 1 98.81 200 THR A O 1
ATOM 1566 N N . LEU A 1 201 ? 1.287 -7.418 1.727 1 98.5 201 LEU A N 1
ATOM 1567 C CA . LEU A 1 201 ? 0.181 -7.605 0.795 1 98.5 201 LEU A CA 1
ATOM 1568 C C . LEU A 1 201 ? -1.152 -7.285 1.462 1 98.5 201 LEU A C 1
ATOM 1570 O O . LEU A 1 201 ? -1.409 -7.719 2.588 1 98.5 201 LEU A O 1
ATOM 1574 N N . HIS A 1 202 ? -1.982 -6.461 0.871 1 98.75 202 HIS A N 1
ATOM 1575 C CA . HIS A 1 202 ? -3.33 -6.102 1.301 1 98.75 202 HIS A CA 1
ATOM 1576 C C . HIS A 1 202 ? -4.371 -6.535 0.273 1 98.75 202 HIS A C 1
ATOM 1578 O O . HIS A 1 202 ? -4.199 -6.297 -0.925 1 98.75 202 HIS A O 1
ATOM 1584 N N . HIS A 1 203 ? -5.387 -7.203 0.732 1 98.31 203 HIS A N 1
ATOM 1585 C CA . HIS A 1 203 ? -6.531 -7.465 -0.132 1 98.31 203 HIS A CA 1
ATOM 1586 C C . HIS A 1 203 ? -7.512 -6.293 -0.118 1 98.31 203 HIS A C 1
ATOM 1588 O O . HIS A 1 203 ? -8.242 -6.105 0.855 1 98.31 203 HIS A O 1
ATOM 1594 N N . ILE A 1 204 ? -7.5 -5.508 -1.143 1 98.19 204 ILE A N 1
ATOM 1595 C CA . ILE A 1 204 ? -8.359 -4.348 -1.336 1 98.19 204 ILE A CA 1
ATOM 1596 C C . ILE A 1 204 ? -9.398 -4.648 -2.414 1 98.19 204 ILE A C 1
ATOM 1598 O O . ILE A 1 204 ? -9.07 -4.719 -3.6 1 98.19 204 ILE A O 1
ATOM 1602 N N . GLN A 1 205 ? -10.617 -4.781 -2.004 1 97.06 205 GLN A N 1
ATOM 1603 C CA . GLN A 1 205 ? -11.656 -5.215 -2.93 1 97.06 205 GLN A CA 1
ATOM 1604 C C . GLN A 1 205 ? -11.875 -4.188 -4.035 1 97.06 205 GLN A C 1
ATOM 1606 O O . GLN A 1 205 ? -11.648 -2.994 -3.836 1 97.06 205 GLN A O 1
ATOM 1611 N N . ASN A 1 206 ? -12.328 -4.703 -5.195 1 95.25 206 ASN A N 1
ATOM 1612 C CA . ASN A 1 206 ? -12.648 -3.871 -6.352 1 95.25 206 ASN A CA 1
ATOM 1613 C C . ASN A 1 206 ? -11.484 -2.953 -6.719 1 95.25 206 ASN A C 1
ATOM 1615 O O . ASN A 1 206 ? -11.672 -1.75 -6.906 1 95.25 206 ASN A O 1
ATOM 1619 N N . SER A 1 207 ? -10.344 -3.455 -6.672 1 95.38 207 SER A N 1
ATOM 1620 C CA . SER A 1 207 ? -9.109 -2.744 -7.004 1 95.38 207 SER A CA 1
ATOM 1621 C C . SER A 1 207 ? -8.227 -3.576 -7.926 1 95.38 207 SER A C 1
ATOM 1623 O O . SER A 1 207 ? -8.328 -4.805 -7.949 1 95.38 207 SER A O 1
ATOM 1625 N N . PRO A 1 208 ? -7.473 -2.961 -8.734 1 95.69 208 PRO A N 1
ATOM 1626 C CA . PRO A 1 208 ? -6.516 -3.715 -9.547 1 95.69 208 PRO A CA 1
ATOM 1627 C C . PRO A 1 208 ? -5.332 -4.234 -8.734 1 95.69 208 PRO A C 1
ATOM 1629 O O . PRO A 1 208 ? -5.191 -3.891 -7.555 1 95.69 208 PRO A O 1
ATOM 1632 N N . PHE A 1 209 ? -4.555 -5.074 -9.359 1 97.81 209 PHE A N 1
ATOM 1633 C CA . PHE A 1 209 ? -3.291 -5.492 -8.766 1 97.81 209 PHE A CA 1
ATOM 1634 C C . PHE A 1 209 ? -2.246 -4.391 -8.875 1 97.81 209 PHE A C 1
ATOM 1636 O O . PHE A 1 209 ? -1.919 -3.949 -9.977 1 97.81 209 PHE A O 1
ATOM 1643 N N . HIS A 1 210 ? -1.757 -3.959 -7.738 1 97.12 210 HIS A N 1
ATOM 1644 C CA . HIS A 1 210 ? -0.783 -2.877 -7.645 1 97.12 210 HIS A CA 1
ATOM 1645 C C . HIS A 1 210 ? 0.413 -3.285 -6.789 1 97.12 210 HIS A C 1
ATOM 1647 O O . HIS A 1 210 ? 0.247 -3.914 -5.742 1 97.12 210 HIS A O 1
ATOM 1653 N N . LEU A 1 211 ? 1.622 -2.9 -7.309 1 97.81 211 LEU A N 1
ATOM 1654 C CA . LEU A 1 211 ? 2.865 -3.203 -6.605 1 97.81 211 LEU A CA 1
ATOM 1655 C C . LEU A 1 211 ? 3.76 -1.97 -6.531 1 97.81 211 LEU A C 1
ATOM 1657 O O . LEU A 1 211 ? 4.02 -1.324 -7.551 1 97.81 211 LEU A O 1
ATOM 1661 N N . THR A 1 212 ? 4.168 -1.588 -5.352 1 98.56 212 THR A N 1
ATOM 1662 C CA . THR A 1 212 ? 5.164 -0.537 -5.172 1 98.56 212 THR A CA 1
ATOM 1663 C C . THR A 1 212 ? 6.469 -1.115 -4.637 1 98.56 212 THR A C 1
ATOM 1665 O O . THR A 1 212 ? 6.469 -1.873 -3.666 1 98.56 212 THR A O 1
ATOM 1668 N N . ALA A 1 213 ? 7.586 -0.795 -5.293 1 98.75 213 ALA A N 1
ATOM 1669 C CA . ALA A 1 213 ? 8.891 -1.282 -4.863 1 98.75 213 ALA A CA 1
ATOM 1670 C C . ALA A 1 213 ? 9.789 -0.131 -4.41 1 98.75 213 ALA A C 1
ATOM 1672 O O . ALA A 1 213 ? 9.938 0.861 -5.129 1 98.75 213 ALA A O 1
ATOM 1673 N N . GLN A 1 214 ? 10.312 -0.223 -3.232 1 98.81 214 GLN A N 1
ATOM 1674 C CA . GLN A 1 214 ? 11.43 0.599 -2.783 1 98.81 214 GLN A CA 1
ATOM 1675 C C . GLN A 1 214 ? 12.758 -0.119 -2.996 1 98.81 214 GLN A C 1
ATOM 1677 O O . GLN A 1 214 ? 13.008 -1.162 -2.389 1 98.81 214 GLN A O 1
ATOM 1682 N N . PHE A 1 215 ? 13.57 0.474 -3.857 1 98.62 215 PHE A N 1
ATOM 1683 C CA . PHE A 1 215 ? 14.867 -0.133 -4.125 1 98.62 215 PHE A CA 1
ATOM 1684 C C . PHE A 1 215 ? 15.883 0.277 -3.068 1 98.62 215 PHE A C 1
ATOM 1686 O O . PHE A 1 215 ? 15.742 1.328 -2.441 1 98.62 215 PHE A O 1
ATOM 1693 N N . LYS A 1 216 ? 16.891 -0.492 -2.855 1 97.5 216 LYS A N 1
ATOM 1694 C CA . LYS A 1 216 ? 17.922 -0.248 -1.848 1 97.5 216 LYS A CA 1
ATOM 1695 C C . LYS A 1 216 ? 18.703 1.021 -2.16 1 97.5 216 LYS A C 1
ATOM 1697 O O . LYS A 1 216 ? 19.297 1.633 -1.263 1 97.5 216 LYS A O 1
ATOM 1702 N N . ASP A 1 217 ? 18.688 1.447 -3.396 1 96.19 217 ASP A N 1
ATOM 1703 C CA . ASP A 1 217 ? 19.438 2.643 -3.775 1 96.19 217 ASP A CA 1
ATOM 1704 C C . ASP A 1 217 ? 18.609 3.904 -3.533 1 96.19 217 ASP A C 1
ATOM 1706 O O . ASP A 1 217 ? 19.062 5.016 -3.818 1 96.19 217 ASP A O 1
ATOM 1710 N N . GLY A 1 218 ? 17.391 3.742 -3.109 1 95.06 218 GLY A N 1
ATOM 1711 C CA . GLY A 1 218 ? 16.578 4.887 -2.744 1 95.06 218 GLY A CA 1
ATOM 1712 C C . GLY A 1 218 ? 15.484 5.191 -3.756 1 95.06 218 GLY A C 1
ATOM 1713 O O . GLY A 1 218 ? 14.531 5.918 -3.457 1 95.06 218 GLY A O 1
ATOM 1714 N N . ASP A 1 219 ? 15.617 4.688 -4.957 1 96.88 219 ASP A N 1
ATOM 1715 C CA . ASP A 1 219 ? 14.578 4.887 -5.953 1 96.88 219 ASP A CA 1
ATOM 1716 C C . ASP A 1 219 ? 13.383 3.967 -5.691 1 96.88 219 ASP A C 1
ATOM 1718 O O . ASP A 1 219 ? 13.477 3.033 -4.895 1 96.88 219 ASP A O 1
ATOM 1722 N N . SER A 1 220 ? 12.281 4.273 -6.301 1 98.38 220 SER A N 1
ATOM 1723 C CA . SER A 1 220 ? 11.086 3.457 -6.164 1 98.38 220 SER A CA 1
ATOM 1724 C C . SER A 1 220 ? 10.305 3.385 -7.477 1 98.38 220 SER A C 1
ATOM 1726 O O . SER A 1 220 ? 10.57 4.156 -8.398 1 98.38 220 SER A O 1
ATOM 1728 N N . VAL A 1 221 ? 9.461 2.471 -7.598 1 98.38 221 VAL A N 1
ATOM 1729 C CA . VAL A 1 221 ? 8.594 2.359 -8.766 1 98.38 221 VAL A CA 1
ATOM 1730 C C . VAL A 1 221 ? 7.227 1.825 -8.344 1 98.38 221 VAL A C 1
ATOM 1732 O O . VAL A 1 221 ? 7.129 0.993 -7.441 1 98.38 221 VAL A O 1
ATOM 1735 N N . ARG A 1 222 ? 6.211 2.377 -8.898 1 97.31 222 ARG A N 1
ATOM 1736 C CA . ARG A 1 222 ? 4.844 1.888 -8.758 1 97.31 222 ARG A CA 1
ATOM 1737 C C . ARG A 1 222 ? 4.363 1.227 -10.039 1 97.31 222 ARG A C 1
ATOM 1739 O O . ARG A 1 222 ? 4.465 1.811 -11.125 1 97.31 222 ARG A O 1
ATOM 1746 N N . MET A 1 223 ? 3.773 0.009 -9.883 1 98.06 223 MET A N 1
ATOM 1747 C CA . MET A 1 223 ? 3.395 -0.799 -11.039 1 98.06 223 MET A CA 1
ATOM 1748 C C . MET A 1 223 ? 1.965 -1.311 -10.898 1 98.06 223 MET A C 1
ATOM 1750 O O . MET A 1 223 ? 1.608 -1.9 -9.883 1 98.06 223 MET A O 1
ATOM 1754 N N . THR A 1 224 ? 1.169 -1.073 -11.852 1 97.31 224 THR A N 1
ATOM 1755 C CA . THR A 1 224 ? -0.156 -1.674 -11.961 1 97.31 224 THR A CA 1
ATOM 1756 C C . THR A 1 224 ? -0.195 -2.701 -13.086 1 97.31 224 THR A C 1
ATOM 1758 O O . THR A 1 224 ? 0.172 -2.398 -14.227 1 97.31 224 THR A O 1
ATOM 1761 N N . ALA A 1 225 ? -0.588 -3.887 -12.773 1 97.12 225 ALA A N 1
ATOM 1762 C CA . ALA A 1 225 ? -0.641 -4.938 -13.789 1 97.12 225 ALA A CA 1
ATOM 1763 C C . ALA A 1 225 ? -1.803 -4.707 -14.75 1 97.12 225 ALA A C 1
ATOM 1765 O O . ALA A 1 225 ? -2.941 -5.078 -14.453 1 97.12 225 ALA A O 1
ATOM 1766 N N . GLU A 1 226 ? -1.492 -4.137 -15.859 1 96.31 226 GLU A N 1
ATOM 1767 C CA . GLU A 1 226 ? -2.506 -3.824 -16.859 1 96.31 226 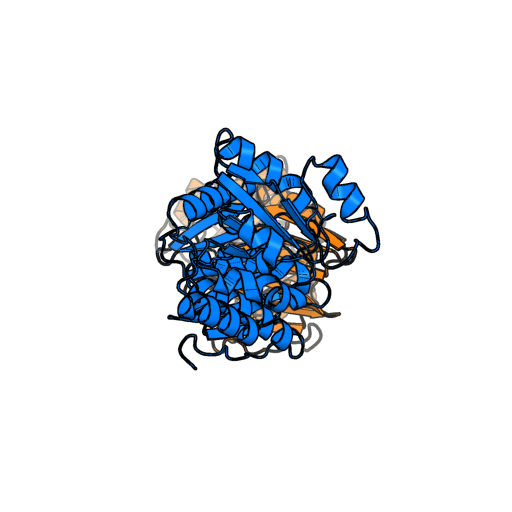GLU A CA 1
ATOM 1768 C C . GLU A 1 226 ? -2.209 -4.527 -18.188 1 96.31 226 GLU A C 1
ATOM 1770 O O . GLU A 1 226 ? -3.094 -4.664 -19.031 1 96.31 226 GLU A O 1
ATOM 1775 N N . SER A 1 227 ? -1.048 -4.949 -18.375 1 95.81 227 SER A N 1
ATOM 1776 C CA . SER A 1 227 ? -0.653 -5.621 -19.609 1 95.81 227 SER A CA 1
ATOM 1777 C C . SER A 1 227 ? -1.401 -6.938 -19.781 1 95.81 227 SER A C 1
ATOM 1779 O O . SER A 1 227 ? -2.08 -7.402 -18.859 1 95.81 227 SER A O 1
ATOM 1781 N N . ASP A 1 228 ? -1.333 -7.453 -20.969 1 96.25 228 ASP A N 1
ATOM 1782 C CA . ASP A 1 228 ? -1.887 -8.781 -21.234 1 96.25 228 ASP A CA 1
ATOM 1783 C C . ASP A 1 228 ? -0.968 -9.875 -20.688 1 96.25 228 ASP A C 1
ATOM 1785 O O . ASP A 1 228 ? -0.31 -10.578 -21.453 1 96.25 228 ASP A O 1
ATOM 1789 N N . PHE A 1 229 ? -1.008 -10.047 -19.391 1 96.38 229 PHE A N 1
ATOM 1790 C CA . PHE A 1 229 ? -0.08 -10.969 -18.75 1 96.38 229 PHE A CA 1
ATOM 1791 C C . PHE A 1 229 ? -0.478 -12.414 -19.016 1 96.38 229 PHE A C 1
ATOM 1793 O O . PHE A 1 229 ? 0.324 -13.336 -18.828 1 96.38 229 PHE A O 1
ATOM 1800 N N . PHE A 1 230 ? -1.626 -12.688 -19.578 1 96.75 230 PHE A N 1
ATOM 1801 C CA . PHE A 1 230 ? -1.987 -14.047 -19.969 1 96.75 230 PHE A CA 1
ATOM 1802 C C . PHE A 1 230 ? -1.263 -14.445 -21.25 1 96.75 230 PHE A C 1
ATOM 1804 O O . PHE A 1 230 ? -0.817 -15.586 -21.391 1 96.75 230 PHE A O 1
ATOM 1811 N N . THR A 1 231 ? -1.209 -13.508 -22.156 1 96.75 231 THR A N 1
ATOM 1812 C CA . THR A 1 231 ? -0.455 -13.773 -23.375 1 96.75 231 THR A CA 1
ATOM 1813 C C . THR A 1 231 ? 1.004 -14.086 -23.062 1 96.75 231 THR A C 1
ATOM 1815 O O . THR A 1 231 ? 1.569 -15.047 -23.578 1 96.75 231 THR A O 1
ATOM 1818 N N . SER A 1 232 ? 1.57 -13.25 -22.203 1 97.62 232 SER A N 1
ATOM 1819 C CA . SER A 1 232 ? 2.949 -13.477 -21.781 1 97.62 232 SER A CA 1
ATOM 1820 C C . SER A 1 232 ? 3.104 -14.828 -21.094 1 97.62 232 SER A C 1
ATOM 1822 O O . SER A 1 232 ? 4.086 -15.539 -21.328 1 97.62 232 SER A O 1
ATOM 1824 N N . PHE A 1 233 ? 2.209 -15.156 -20.297 1 98.19 233 PHE A N 1
ATOM 1825 C CA . PHE A 1 233 ? 2.219 -16.453 -19.609 1 98.19 233 PHE A CA 1
ATOM 1826 C C . PHE A 1 233 ? 2.168 -17.594 -20.625 1 98.19 233 PHE A C 1
ATOM 1828 O O . PHE A 1 233 ? 2.945 -18.547 -20.516 1 98.19 233 PHE A O 1
ATOM 1835 N N . ILE A 1 234 ? 1.253 -17.531 -21.578 1 98.44 234 ILE A N 1
ATOM 1836 C CA . ILE A 1 234 ? 1.07 -18.594 -22.578 1 98.44 234 ILE A CA 1
ATOM 1837 C C . ILE A 1 234 ? 2.344 -18.75 -23.406 1 98.44 234 ILE A C 1
ATOM 1839 O O . ILE A 1 234 ? 2.746 -19.875 -23.719 1 98.44 234 ILE A O 1
ATOM 1843 N N . ASP A 1 235 ? 2.971 -17.641 -23.719 1 98.06 235 ASP A N 1
ATOM 1844 C CA . ASP A 1 235 ? 4.25 -17.703 -24.422 1 98.06 235 ASP A CA 1
ATOM 1845 C C . ASP A 1 235 ? 5.293 -18.438 -23.594 1 98.06 235 ASP A C 1
ATOM 1847 O O . ASP A 1 235 ? 6.043 -19.266 -24.125 1 98.06 235 ASP A O 1
ATOM 1851 N N . ASN A 1 236 ? 5.352 -18.125 -22.359 1 98.12 236 ASN A N 1
ATOM 1852 C CA . ASN A 1 236 ? 6.27 -18.812 -21.453 1 98.12 236 ASN A CA 1
ATOM 1853 C C . ASN A 1 236 ? 5.965 -20.297 -21.359 1 98.12 236 ASN A C 1
ATOM 1855 O O . ASN A 1 236 ? 6.879 -21.125 -21.359 1 98.12 236 ASN A O 1
ATOM 1859 N N . LEU A 1 237 ? 4.691 -20.641 -21.25 1 98.31 237 LEU A N 1
ATOM 1860 C CA . LEU A 1 237 ? 4.242 -22.016 -21.172 1 98.31 237 LEU A CA 1
ATOM 1861 C C . LEU A 1 237 ? 4.652 -22.797 -22.422 1 98.31 237 LEU A C 1
ATOM 1863 O O . LEU A 1 237 ? 5.145 -23.922 -22.328 1 98.31 237 LEU A O 1
ATOM 1867 N N . ALA A 1 238 ? 4.469 -22.203 -23.594 1 98.19 238 ALA A N 1
ATOM 1868 C CA . ALA A 1 238 ? 4.855 -22.828 -24.859 1 98.19 238 ALA A CA 1
ATOM 1869 C C . ALA A 1 238 ? 6.359 -23.078 -24.906 1 98.19 238 ALA A C 1
ATOM 1871 O O . ALA A 1 238 ? 6.805 -24.125 -25.375 1 98.19 238 ALA A O 1
ATOM 1872 N N . GLN A 1 239 ? 7.098 -22.125 -24.438 1 97.94 239 GLN A N 1
ATOM 1873 C CA . GLN A 1 239 ? 8.547 -22.281 -24.406 1 97.94 239 GLN A CA 1
ATOM 1874 C C . GLN A 1 239 ? 8.945 -23.438 -23.484 1 97.94 239 GLN A C 1
ATOM 1876 O O . GLN A 1 239 ? 9.844 -24.203 -23.812 1 97.94 239 GLN A O 1
ATOM 1881 N N . PHE A 1 240 ? 8.344 -23.5 -22.344 1 98.31 240 PHE A N 1
ATOM 1882 C CA . PHE A 1 240 ? 8.578 -24.625 -21.438 1 98.31 240 PHE A CA 1
ATOM 1883 C C . PHE A 1 240 ? 8.297 -25.953 -22.125 1 98.31 240 PHE A C 1
ATOM 1885 O O . PHE A 1 240 ? 9.094 -26.891 -22.031 1 98.31 240 PHE A O 1
ATOM 1892 N N . PHE A 1 241 ? 7.18 -26.062 -22.797 1 98.31 241 PHE A N 1
ATOM 1893 C CA . PHE A 1 241 ? 6.809 -27.281 -23.5 1 98.31 241 PHE A CA 1
ATOM 1894 C C . PHE A 1 241 ? 7.832 -27.625 -24.578 1 98.31 241 PHE A C 1
ATOM 1896 O O . PHE A 1 241 ? 8.227 -28.797 -24.719 1 98.31 241 PHE A O 1
ATOM 1903 N N . ARG A 1 242 ? 8.344 -26.688 -25.281 1 96.88 242 ARG A N 1
ATOM 1904 C CA . ARG A 1 242 ? 9.305 -26.922 -26.359 1 96.88 242 ARG A CA 1
ATOM 1905 C C . ARG A 1 242 ? 10.648 -27.375 -25.797 1 96.88 242 ARG A C 1
ATOM 1907 O O . ARG A 1 242 ? 11.305 -28.234 -26.375 1 96.88 242 ARG A O 1
ATOM 1914 N N . THR A 1 243 ? 11.008 -26.828 -24.625 1 97.38 243 THR A N 1
ATOM 1915 C CA . THR A 1 243 ? 12.398 -26.984 -24.188 1 97.38 243 THR A CA 1
ATOM 1916 C C . THR A 1 243 ? 12.484 -27.922 -22.984 1 97.38 243 THR A C 1
ATOM 1918 O O . THR A 1 243 ? 13.555 -28.453 -22.688 1 97.38 243 THR A O 1
ATOM 1921 N N . GLY A 1 244 ? 11.414 -28.016 -22.266 1 97.19 244 GLY A N 1
ATOM 1922 C CA . GLY A 1 244 ? 11.438 -28.75 -21.016 1 97.19 244 GLY A CA 1
ATOM 1923 C C . GLY A 1 244 ? 12.031 -27.953 -19.859 1 97.19 244 GLY A C 1
ATOM 1924 O O . GLY A 1 244 ? 12.102 -28.438 -18.73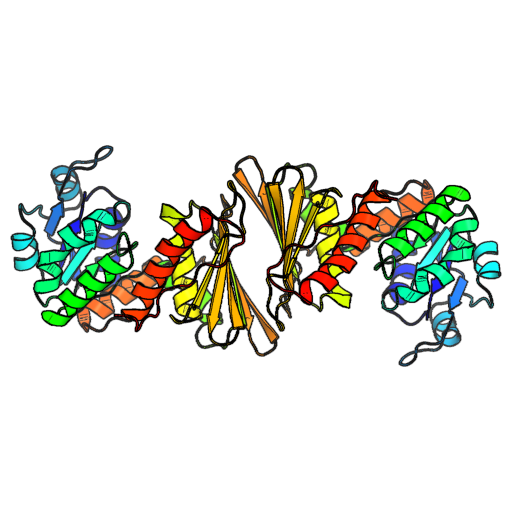4 1 97.19 244 GLY A O 1
ATOM 1925 N N . ALA A 1 245 ? 12.422 -26.766 -20.172 1 96.88 245 ALA A N 1
ATOM 1926 C CA . ALA A 1 245 ? 13.055 -25.922 -19.156 1 96.88 245 ALA A CA 1
ATOM 1927 C C . ALA A 1 245 ? 12.039 -24.984 -18.5 1 96.88 245 ALA A C 1
ATOM 1929 O O . ALA A 1 245 ? 11.453 -24.125 -19.172 1 96.88 245 ALA A O 1
ATOM 1930 N N . ALA A 1 246 ? 11.867 -25.172 -17.25 1 95.88 246 ALA A N 1
ATOM 1931 C CA . ALA A 1 246 ? 10.945 -24.312 -16.5 1 95.88 246 ALA A CA 1
ATOM 1932 C C . ALA A 1 246 ? 11.586 -22.969 -16.172 1 95.88 246 ALA A C 1
ATOM 1934 O O . ALA A 1 246 ? 12.766 -22.922 -15.797 1 95.88 246 ALA A O 1
ATOM 1935 N N . THR A 1 247 ? 10.781 -21.906 -16.25 1 94 247 THR A N 1
ATOM 1936 C CA . THR A 1 247 ? 11.281 -20.578 -15.906 1 94 247 THR A CA 1
ATOM 1937 C C . THR A 1 247 ? 11.086 -20.312 -14.422 1 94 247 THR A C 1
ATOM 1939 O O . THR A 1 247 ? 11.727 -19.422 -13.859 1 94 247 THR A O 1
ATOM 1942 N N . VAL A 1 248 ? 10.164 -20.969 -13.797 1 96.94 248 VAL A N 1
ATOM 1943 C CA . VAL A 1 248 ? 9.922 -20.875 -12.359 1 96.94 248 VAL A CA 1
ATOM 1944 C C . VAL A 1 248 ? 10.523 -22.094 -11.648 1 96.94 248 VAL A C 1
ATOM 1946 O O . VAL A 1 248 ? 10.07 -23.219 -11.859 1 96.94 248 VAL A O 1
ATOM 1949 N N . GLN A 1 249 ? 11.445 -21.828 -10.852 1 95.75 249 GLN A N 1
ATOM 1950 C CA . GLN A 1 249 ? 12.125 -22.922 -10.172 1 95.75 249 GLN A CA 1
ATOM 1951 C C . GLN A 1 249 ? 11.266 -23.5 -9.047 1 95.75 249 GLN A C 1
ATOM 1953 O O . GLN A 1 249 ? 10.461 -22.781 -8.453 1 95.75 249 GLN A O 1
ATOM 1958 N N . PRO A 1 250 ? 11.445 -24.781 -8.766 1 96.94 250 PRO A N 1
ATOM 1959 C CA . PRO A 1 250 ? 10.641 -25.438 -7.73 1 96.94 250 PRO A CA 1
ATOM 1960 C C . PRO A 1 250 ? 10.688 -24.703 -6.395 1 96.94 250 PRO A C 1
ATOM 1962 O O . PRO A 1 250 ? 9.672 -24.609 -5.703 1 96.94 250 PRO A O 1
ATOM 1965 N N . GLU A 1 251 ? 11.812 -24.094 -6.039 1 96.69 251 GLU A N 1
ATOM 1966 C CA . GLU A 1 251 ? 11.969 -23.391 -4.766 1 96.69 251 GLU A CA 1
ATOM 1967 C C . GLU A 1 251 ? 11.023 -22.203 -4.672 1 96.69 251 GLU A C 1
ATOM 1969 O O . GLU A 1 251 ? 10.547 -21.859 -3.586 1 96.69 251 GLU A O 1
ATOM 1974 N N . GLU A 1 252 ? 10.82 -21.562 -5.785 1 97.56 252 GLU A N 1
ATOM 1975 C CA . GLU A 1 252 ? 9.898 -20.422 -5.789 1 97.56 252 GLU A CA 1
ATOM 1976 C C . GLU A 1 252 ? 8.461 -20.875 -5.559 1 97.56 252 GLU A C 1
ATOM 1978 O O . GLU A 1 252 ? 7.727 -20.25 -4.789 1 97.56 252 GLU A O 1
ATOM 1983 N N . THR A 1 253 ? 8.062 -21.953 -6.227 1 98.12 253 THR A N 1
ATOM 1984 C CA . THR A 1 253 ? 6.719 -22.484 -6.035 1 98.12 253 THR A CA 1
ATOM 1985 C C . THR A 1 253 ? 6.523 -22.953 -4.598 1 98.12 253 THR A C 1
ATOM 1987 O O . THR A 1 253 ? 5.473 -22.719 -3.998 1 98.12 253 THR A O 1
ATOM 1990 N N . LEU A 1 254 ? 7.523 -23.578 -4.066 1 97.75 254 LEU A N 1
ATOM 1991 C CA . LEU A 1 254 ? 7.457 -24.031 -2.682 1 97.75 254 LEU A CA 1
ATOM 1992 C C . LEU A 1 254 ? 7.336 -22.844 -1.726 1 97.75 254 LEU A C 1
ATOM 1994 O O . LEU A 1 254 ? 6.598 -22.906 -0.74 1 97.75 254 LEU A O 1
ATOM 1998 N N . ALA A 1 255 ? 8.07 -21.797 -1.974 1 97.88 255 ALA A N 1
ATOM 1999 C CA . ALA A 1 255 ? 7.977 -20.578 -1.167 1 97.88 255 ALA A CA 1
ATOM 2000 C C . ALA A 1 255 ? 6.57 -19.984 -1.234 1 97.88 255 ALA A C 1
ATOM 2002 O O . ALA A 1 255 ? 6.016 -19.578 -0.215 1 97.88 255 ALA A O 1
ATOM 2003 N N . VAL A 1 256 ? 6.016 -19.938 -2.428 1 98.12 256 VAL A N 1
ATOM 2004 C CA . VAL A 1 256 ? 4.656 -19.438 -2.605 1 98.12 256 VAL A CA 1
ATOM 2005 C C . VAL A 1 256 ? 3.689 -20.266 -1.764 1 98.12 256 VAL A C 1
ATOM 2007 O O . VAL A 1 256 ? 2.861 -19.719 -1.033 1 98.12 256 VAL A O 1
ATOM 2010 N N . MET A 1 257 ? 3.824 -21.609 -1.803 1 97.75 257 MET A N 1
ATOM 2011 C CA . MET A 1 257 ? 2.93 -22.484 -1.058 1 97.75 257 MET A CA 1
ATOM 2012 C C . MET A 1 257 ? 3.109 -22.297 0.445 1 97.75 257 MET A C 1
ATOM 2014 O O . MET A 1 257 ? 2.137 -22.328 1.2 1 97.75 257 MET A O 1
ATOM 2018 N N . ALA A 1 258 ? 4.324 -22.125 0.867 1 98.06 258 ALA A N 1
ATOM 2019 C CA . ALA A 1 258 ? 4.582 -21.875 2.283 1 98.06 258 ALA A CA 1
ATOM 2020 C C . ALA A 1 258 ? 3.912 -20.594 2.75 1 98.06 258 ALA A C 1
ATOM 2022 O O . ALA A 1 258 ? 3.27 -20.562 3.801 1 98.06 258 ALA A O 1
ATOM 2023 N N . LEU A 1 259 ? 4.07 -19.578 1.98 1 98.56 259 LEU A N 1
ATOM 2024 C CA . LEU A 1 259 ? 3.512 -18.281 2.35 1 98.56 259 LEU A CA 1
ATOM 2025 C C . LEU A 1 259 ? 1.987 -18.328 2.383 1 98.56 259 LEU A C 1
ATOM 2027 O O . LEU A 1 259 ? 1.356 -17.672 3.217 1 98.56 259 LEU A O 1
ATOM 2031 N N . ILE A 1 260 ? 1.398 -19.062 1.46 1 98.31 260 ILE A N 1
ATOM 2032 C CA . ILE A 1 260 ? -0.052 -19.219 1.471 1 98.31 260 ILE A CA 1
ATOM 2033 C C . ILE A 1 260 ? -0.48 -19.984 2.727 1 98.31 260 ILE A C 1
ATOM 2035 O O . ILE A 1 260 ? -1.375 -19.531 3.451 1 98.31 260 ILE A O 1
ATOM 2039 N N . GLU A 1 261 ? 0.147 -21.109 2.973 1 98.12 261 GLU A N 1
ATOM 2040 C CA . GLU A 1 261 ? -0.208 -21.969 4.098 1 98.12 261 GLU A CA 1
ATOM 2041 C C . GLU A 1 261 ? 0.007 -21.25 5.43 1 98.12 261 GLU A C 1
ATOM 2043 O O . GLU A 1 261 ? -0.908 -21.172 6.25 1 98.12 261 GLU A O 1
ATOM 2048 N N . TYR A 1 262 ? 1.149 -20.703 5.629 1 98.44 262 TYR A N 1
ATOM 2049 C CA . TYR A 1 262 ? 1.49 -20.094 6.906 1 98.44 262 TYR A CA 1
ATOM 2050 C C . TYR A 1 262 ? 0.851 -18.719 7.035 1 98.44 262 TYR A C 1
ATOM 2052 O O . TYR A 1 262 ? 0.644 -18.219 8.148 1 98.44 262 TYR A O 1
ATOM 2060 N N . GLY A 1 263 ? 0.616 -18.031 5.898 1 98.5 263 GLY A N 1
ATOM 2061 C CA . GLY A 1 263 ? -0.196 -16.812 5.945 1 98.5 263 GLY A CA 1
ATOM 2062 C C . GLY A 1 263 ? -1.581 -17.062 6.516 1 98.5 263 GLY A C 1
ATOM 2063 O O . GLY A 1 263 ? -2.059 -16.281 7.348 1 98.5 263 GLY A O 1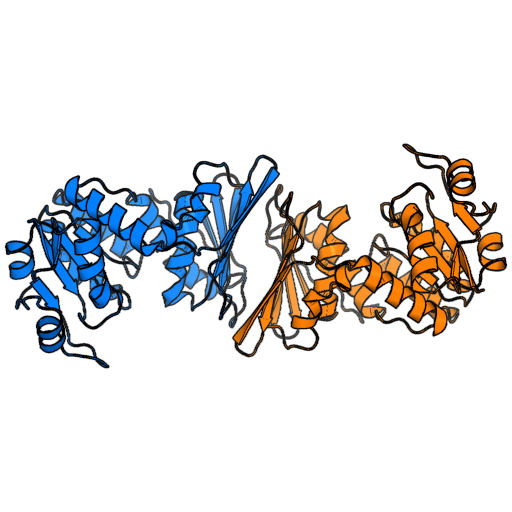
ATOM 2064 N N . ARG A 1 264 ? -2.193 -18.156 6.07 1 97.69 264 ARG A N 1
ATOM 2065 C CA . ARG A 1 264 ? -3.498 -18.531 6.605 1 97.69 264 ARG A CA 1
ATOM 2066 C C . ARG A 1 264 ? -3.422 -18.781 8.109 1 97.69 264 ARG A C 1
ATOM 2068 O O . ARG A 1 264 ? -4.316 -18.391 8.852 1 97.69 264 ARG A O 1
ATOM 2075 N N . MET A 1 265 ? -2.418 -19.469 8.531 1 97.75 265 MET A N 1
ATOM 2076 C CA . MET A 1 265 ? -2.213 -19.734 9.953 1 97.75 265 MET A CA 1
ATOM 2077 C C . MET A 1 265 ? -2.039 -18.422 10.727 1 97.75 265 MET A C 1
ATOM 2079 O O . MET A 1 265 ? -2.605 -18.266 11.805 1 97.75 265 MET A O 1
ATOM 2083 N N . ALA A 1 266 ? -1.258 -17.516 10.164 1 98.38 266 ALA A N 1
ATOM 2084 C CA . ALA A 1 266 ? -0.992 -16.234 10.805 1 98.38 266 ALA A CA 1
ATOM 2085 C C . ALA A 1 266 ? -2.283 -15.461 11.023 1 98.38 266 ALA A C 1
ATOM 2087 O O . ALA A 1 266 ? -2.426 -14.75 12.031 1 98.38 266 ALA A O 1
ATOM 2088 N N . MET A 1 267 ? -3.223 -15.578 10.117 1 97.62 267 MET A N 1
ATOM 2089 C CA . MET A 1 267 ? -4.477 -14.836 10.195 1 97.62 267 MET A CA 1
ATOM 2090 C C . MET A 1 267 ? -5.32 -15.305 11.375 1 97.62 267 MET A C 1
ATOM 2092 O O . MET A 1 267 ? -6.242 -14.609 11.797 1 97.62 267 MET A O 1
ATOM 2096 N N . GLN A 1 268 ? -4.984 -16.453 11.945 1 97.5 268 GLN A N 1
ATOM 2097 C CA . GLN A 1 268 ? -5.684 -16.953 13.125 1 97.5 268 GLN A CA 1
ATOM 2098 C C . GLN A 1 268 ? -5.113 -16.344 14.398 1 97.5 268 GLN A C 1
ATOM 2100 O O . GLN A 1 268 ? -5.75 -16.406 15.453 1 97.5 268 GLN A O 1
ATOM 2105 N N . THR A 1 269 ? -3.924 -15.852 14.383 1 97.38 269 THR A N 1
ATOM 2106 C CA . THR A 1 269 ? -3.273 -15.18 15.5 1 97.38 269 THR A CA 1
ATOM 2107 C C . THR A 1 269 ? -2.633 -13.867 15.047 1 97.38 269 THR A C 1
ATOM 2109 O O . THR A 1 269 ? -1.406 -13.742 15.047 1 97.38 269 THR A O 1
ATOM 2112 N N . PRO A 1 270 ? -3.424 -12.914 14.773 1 97.56 270 PRO A N 1
ATOM 2113 C CA . PRO A 1 270 ? -2.928 -11.68 14.172 1 97.56 270 PRO A CA 1
ATOM 2114 C C . PRO A 1 270 ? -1.887 -10.969 15.039 1 97.56 270 PRO A C 1
ATOM 2116 O O . PRO A 1 270 ? -1.908 -11.102 16.266 1 97.56 270 PRO A O 1
ATOM 2119 N N . TYR A 1 271 ? -0.913 -10.359 14.414 1 98.06 271 TYR A N 1
ATOM 2120 C CA . TYR A 1 271 ? 0.097 -9.477 14.984 1 98.06 271 TYR A CA 1
ATOM 2121 C C . TYR A 1 271 ? 1.18 -10.273 15.695 1 98.06 271 TYR A C 1
ATOM 2123 O O . TYR A 1 271 ? 1.881 -9.75 16.562 1 98.06 271 TYR A O 1
ATOM 2131 N N . GLN A 1 272 ? 1.241 -11.508 15.383 1 98 272 GLN A N 1
ATOM 2132 C CA . GLN A 1 272 ? 2.312 -12.375 15.867 1 98 272 GLN A CA 1
ATOM 2133 C C . GLN A 1 272 ? 3.082 -13 14.703 1 98 272 GLN A C 1
ATOM 2135 O O . GLN A 1 272 ? 2.48 -13.445 13.727 1 98 272 GLN A O 1
ATOM 2140 N N . TRP A 1 273 ? 4.379 -13.023 14.852 1 98.38 273 TRP A N 1
ATOM 2141 C CA . TRP A 1 273 ? 5.207 -13.648 13.82 1 98.38 273 TRP A CA 1
ATOM 2142 C C . TRP A 1 273 ? 5.055 -15.164 13.836 1 98.38 273 TRP A C 1
ATOM 2144 O O . TRP A 1 273 ? 5.02 -15.773 14.906 1 98.38 273 TRP A O 1
ATOM 2154 N N . ILE A 1 274 ? 4.93 -15.719 12.734 1 98.5 274 ILE A N 1
ATOM 2155 C CA . ILE A 1 274 ? 5.039 -17.156 12.531 1 98.5 274 ILE A CA 1
ATOM 2156 C C . ILE A 1 274 ? 6.258 -17.469 11.664 1 98.5 274 ILE A C 1
ATOM 2158 O O . ILE A 1 274 ? 6.387 -16.938 10.555 1 98.5 274 ILE A O 1
ATOM 2162 N N . GLU A 1 275 ? 7.133 -18.312 12.086 1 98.12 275 GLU A N 1
ATOM 2163 C CA . GLU A 1 275 ? 8.32 -18.703 11.336 1 98.12 275 GLU A CA 1
ATOM 2164 C C . GLU A 1 275 ? 7.969 -19.625 10.18 1 98.12 275 GLU A C 1
ATOM 2166 O O . GLU A 1 275 ? 7.125 -20.516 10.328 1 98.12 275 GLU A O 1
ATOM 2171 N N . LEU A 1 276 ? 8.555 -19.359 9.047 1 97.69 276 LEU A N 1
ATOM 2172 C CA . LEU A 1 276 ? 8.367 -20.234 7.898 1 97.69 276 LEU A CA 1
ATOM 2173 C C . LEU A 1 276 ? 9.391 -21.375 7.91 1 97.69 276 LEU A C 1
ATOM 2175 O O . LEU A 1 276 ? 10.5 -21.203 8.422 1 97.69 276 LEU A O 1
ATOM 2179 N N . PRO A 1 277 ? 8.969 -22.469 7.383 1 93.69 277 PRO A N 1
ATOM 2180 C CA . PRO A 1 277 ? 9.961 -23.547 7.293 1 93.69 277 PRO A CA 1
ATOM 2181 C C . PRO A 1 277 ? 11.086 -23.234 6.312 1 93.69 277 PRO A C 1
ATOM 2183 O O . PRO A 1 277 ? 10.875 -22.531 5.332 1 93.69 277 PRO A O 1
ATOM 2186 N N . SER A 1 278 ? 12.297 -23.688 6.699 1 83.12 278 SER A N 1
ATOM 2187 C CA . SER A 1 278 ? 13.406 -23.5 5.773 1 83.12 278 SER A CA 1
ATOM 2188 C C . SER A 1 278 ? 13.188 -24.281 4.488 1 83.12 278 SER A C 1
ATOM 2190 O O . SER A 1 278 ? 12.578 -25.359 4.504 1 83.12 278 SER A O 1
ATOM 2192 N N . LEU A 1 279 ? 13.469 -23.625 3.389 1 71.25 279 LEU A N 1
ATOM 2193 C CA . LEU A 1 279 ? 13.367 -24.328 2.113 1 71.25 279 LEU A CA 1
ATOM 2194 C C . LEU A 1 279 ? 14.156 -25.625 2.143 1 71.25 279 LEU A C 1
ATOM 2196 O O . LEU A 1 279 ? 13.805 -26.578 1.444 1 71.25 279 LEU A O 1
ATOM 2200 N N . HIS A 1 280 ? 15.289 -25.578 3.02 1 61.94 280 HIS A N 1
ATOM 2201 C CA . HIS A 1 280 ? 16.156 -26.75 3.102 1 61.94 280 HIS A CA 1
ATOM 2202 C C . HIS A 1 280 ? 15.719 -27.688 4.215 1 61.94 280 HIS A C 1
ATOM 2204 O O . HIS A 1 280 ? 16.281 -28.781 4.375 1 61.94 280 HIS A O 1
ATOM 2210 N N . ASP A 1 281 ? 14.797 -27.25 5.031 1 52.12 281 ASP A N 1
ATOM 2211 C CA . ASP A 1 281 ? 14.406 -28.141 6.125 1 52.12 281 ASP A CA 1
ATOM 2212 C C . ASP A 1 281 ? 13.539 -29.281 5.617 1 52.12 281 ASP A C 1
ATOM 2214 O O . ASP A 1 281 ? 12.516 -29.062 4.973 1 52.12 281 ASP A O 1
ATOM 2218 N N . GLU A 1 282 ? 14.188 -30.422 5.234 1 43.53 282 GLU A N 1
ATOM 2219 C CA . GLU A 1 282 ? 13.617 -31.734 4.902 1 43.53 282 GLU A CA 1
ATOM 2220 C C . GLU A 1 282 ? 12.867 -32.312 6.09 1 43.53 282 GLU A C 1
ATOM 2222 O O . GLU A 1 282 ? 13.281 -32.156 7.238 1 43.53 282 GLU A O 1
ATOM 2227 N N . MET B 1 1 ? -8.453 46.5 4.219 1 93.62 1 MET B N 1
ATOM 2228 C CA . MET B 1 1 ? -7.48 45.438 4.043 1 93.62 1 MET B CA 1
ATOM 2229 C C . MET B 1 1 ? -7.012 44.875 5.391 1 93.62 1 MET B C 1
ATOM 2231 O O . MET B 1 1 ? -6.625 45.656 6.27 1 93.62 1 MET B O 1
ATOM 2235 N N . LYS B 1 2 ? -7.141 43.562 5.648 1 98.5 2 LYS B N 1
ATOM 2236 C CA . LYS B 1 2 ? -6.699 42.938 6.898 1 98.5 2 LYS B CA 1
ATOM 2237 C C . LYS B 1 2 ? -5.211 42.625 6.844 1 98.5 2 LYS B C 1
ATOM 2239 O O . LYS B 1 2 ? -4.715 42.125 5.82 1 98.5 2 LYS B O 1
ATOM 2244 N N . ARG B 1 3 ? -4.52 42.844 7.977 1 98.81 3 ARG B N 1
ATOM 2245 C CA . ARG B 1 3 ? -3.078 42.656 8.055 1 98.81 3 ARG B CA 1
ATOM 2246 C C . ARG B 1 3 ? -2.742 41.344 8.75 1 98.81 3 ARG B C 1
ATOM 2248 O O . ARG B 1 3 ? -3.293 41.031 9.812 1 98.81 3 ARG B O 1
ATOM 2255 N N . ILE B 1 4 ? -1.878 40.625 8.102 1 98.88 4 ILE B N 1
ATOM 2256 C CA . ILE B 1 4 ? -1.396 39.375 8.672 1 98.88 4 ILE B CA 1
ATOM 2257 C C . ILE B 1 4 ? 0.053 39.531 9.117 1 98.88 4 ILE B C 1
ATOM 2259 O O . ILE B 1 4 ? 0.879 40.094 8.391 1 98.88 4 ILE B O 1
ATOM 2263 N N . GLY B 1 5 ? 0.304 39.125 10.336 1 98.94 5 GLY B N 1
ATOM 2264 C CA . GLY B 1 5 ? 1.668 39.125 10.844 1 98.94 5 GLY B CA 1
ATOM 2265 C C . GLY B 1 5 ? 2.287 37.75 10.844 1 98.94 5 GLY B C 1
ATOM 2266 O O . GLY B 1 5 ? 1.654 36.781 11.273 1 98.94 5 GLY B O 1
ATOM 2267 N N . PHE B 1 6 ? 3.539 37.625 10.398 1 98.88 6 PHE B N 1
ATOM 2268 C CA . PHE B 1 6 ? 4.316 36.375 10.43 1 98.88 6 PHE B CA 1
ATOM 2269 C C . PHE B 1 6 ? 5.223 36.344 11.656 1 98.88 6 PHE B C 1
ATOM 2271 O O . PHE B 1 6 ? 5.848 37.344 12.008 1 98.88 6 PHE B O 1
ATOM 2278 N N . ILE B 1 7 ? 5.203 35.312 12.336 1 98.94 7 ILE B N 1
ATOM 2279 C CA . ILE B 1 7 ? 6.148 35.031 13.406 1 98.94 7 ILE B CA 1
ATOM 2280 C C . ILE B 1 7 ? 6.848 33.688 13.133 1 98.94 7 ILE B C 1
ATOM 2282 O O . ILE B 1 7 ? 6.199 32.656 13.039 1 98.94 7 ILE B O 1
ATOM 2286 N N . ASP B 1 8 ? 8.172 33.688 13 1 98.81 8 ASP B N 1
ATOM 2287 C CA . ASP B 1 8 ? 8.906 32.531 12.523 1 98.81 8 ASP B CA 1
ATOM 2288 C C . ASP B 1 8 ? 10.227 32.375 13.281 1 98.81 8 ASP B C 1
ATOM 2290 O O . ASP B 1 8 ? 10.68 33.281 13.961 1 98.81 8 ASP B O 1
ATOM 2294 N N . TYR B 1 9 ? 10.734 31.109 13.281 1 98.5 9 TYR B N 1
ATOM 2295 C CA . TYR B 1 9 ? 12.109 30.922 13.734 1 98.5 9 TYR B CA 1
ATOM 2296 C C . TYR B 1 9 ? 13.086 31.672 12.828 1 98.5 9 TYR B C 1
ATOM 2298 O O . TYR B 1 9 ? 13.852 32.531 13.297 1 98.5 9 TYR B O 1
ATOM 2306 N N . PHE B 1 10 ? 13.031 31.438 11.602 1 98.25 10 PHE B N 1
ATOM 2307 C CA . PHE B 1 10 ? 13.633 32.281 10.586 1 98.25 10 PHE B CA 1
ATOM 2308 C C . PHE B 1 10 ? 12.742 32.406 9.359 1 98.25 10 PHE B C 1
ATOM 2310 O O . PHE B 1 10 ? 12.094 31.422 8.977 1 98.25 10 PHE B O 1
ATOM 2317 N N . LEU B 1 11 ? 12.703 33.5 8.742 1 98.38 11 LEU B N 1
ATOM 2318 C CA . LEU B 1 11 ? 11.719 33.844 7.719 1 98.38 11 LEU B CA 1
ATOM 2319 C C . LEU B 1 11 ? 12.078 33.219 6.383 1 98.38 11 LEU B C 1
ATOM 2321 O O . LEU B 1 11 ? 11.195 32.875 5.582 1 98.38 11 LEU B O 1
ATOM 2325 N N . ASP B 1 12 ? 13.422 33 6.098 1 98.06 12 ASP B N 1
ATOM 2326 C CA . ASP B 1 12 ? 13.836 32.469 4.805 1 98.06 12 ASP B CA 1
ATOM 2327 C C . ASP B 1 12 ? 13.594 30.969 4.723 1 98.06 12 ASP B C 1
ATOM 2329 O O . ASP B 1 12 ? 14.531 30.188 4.801 1 98.06 12 ASP B O 1
ATOM 2333 N N . GLU B 1 13 ? 12.367 30.562 4.551 1 96.19 13 GLU B N 1
ATOM 2334 C CA . GLU B 1 13 ? 11.906 29.188 4.344 1 96.19 13 GLU B CA 1
ATOM 2335 C C . GLU B 1 13 ? 10.727 29.141 3.377 1 96.19 13 GLU B C 1
ATOM 2337 O O . GLU B 1 13 ? 10.203 30.188 2.98 1 96.19 13 GLU B O 1
ATOM 2342 N N . TRP B 1 14 ? 10.398 28.031 2.891 1 95.81 14 TRP B N 1
ATOM 2343 C CA . TRP B 1 14 ? 9.523 27.828 1.741 1 95.81 14 TRP B CA 1
ATOM 2344 C C . TRP B 1 14 ? 8.125 28.391 2.008 1 95.81 14 TRP B C 1
ATOM 2346 O O . TRP B 1 14 ? 7.562 29.078 1.163 1 95.81 14 TRP B O 1
ATOM 2356 N N . HIS B 1 15 ? 7.508 28.078 3.148 1 96.81 15 HIS B N 1
ATOM 2357 C CA . HIS B 1 15 ? 6.152 28.547 3.447 1 96.81 15 HIS B CA 1
ATOM 2358 C C . HIS B 1 15 ? 6.094 30.062 3.537 1 96.81 15 HIS B C 1
ATOM 2360 O O . HIS B 1 15 ? 5.211 30.688 2.947 1 96.81 15 HIS B O 1
ATOM 2366 N N . ALA B 1 16 ? 7.012 30.625 4.23 1 97.81 16 ALA B N 1
ATOM 2367 C CA . ALA B 1 16 ? 7.055 32.062 4.367 1 97.81 16 ALA B CA 1
ATOM 2368 C C . ALA B 1 16 ? 7.223 32.75 3.01 1 97.81 16 ALA B C 1
ATOM 2370 O O . ALA B 1 16 ? 6.711 33.844 2.789 1 97.81 16 ALA B O 1
ATOM 2371 N N . LYS B 1 17 ? 7.93 32.094 2.137 1 97.56 17 LYS B N 1
ATOM 2372 C CA . LYS B 1 17 ? 8.18 32.625 0.803 1 97.56 17 LYS B CA 1
ATOM 2373 C C . LYS B 1 17 ? 6.898 32.625 -0.029 1 97.56 17 LYS B C 1
ATOM 2375 O O . LYS B 1 17 ? 6.664 33.562 -0.802 1 97.56 17 LYS B O 1
ATOM 2380 N N . HIS B 1 18 ? 6.047 31.688 0.134 1 98.19 18 HIS B N 1
ATOM 2381 C CA . HIS B 1 18 ? 4.969 31.484 -0.831 1 98.19 18 HIS B CA 1
ATOM 2382 C C . HIS B 1 18 ? 3.633 31.969 -0.272 1 98.19 18 HIS B C 1
ATOM 2384 O O . HIS B 1 18 ? 2.781 32.438 -1.02 1 98.19 18 HIS B O 1
ATOM 2390 N N . TYR B 1 19 ? 3.404 31.875 1.031 1 98.31 19 TYR B N 1
ATOM 2391 C CA . TYR B 1 19 ? 2.104 32.156 1.631 1 98.31 19 TYR B CA 1
ATOM 2392 C C . TYR B 1 19 ? 1.663 33.594 1.353 1 98.31 19 TYR B C 1
ATOM 2394 O O . TYR B 1 19 ? 0.497 33.812 1.035 1 98.31 19 TYR B O 1
ATOM 2402 N N . PRO B 1 20 ? 2.592 34.594 1.436 1 98.56 20 PRO B N 1
ATOM 2403 C CA . PRO B 1 20 ? 2.137 35.969 1.243 1 98.56 20 PRO B CA 1
ATOM 2404 C C . PRO B 1 20 ? 1.451 36.188 -0.104 1 98.56 20 PRO B C 1
ATOM 2406 O O . PRO B 1 20 ? 0.323 36.688 -0.156 1 98.56 20 PRO B O 1
ATOM 2409 N N . ALA B 1 21 ? 2.068 35.75 -1.179 1 98.25 21 ALA B N 1
ATOM 2410 C CA . ALA B 1 21 ? 1.488 35.938 -2.508 1 98.25 21 ALA B CA 1
ATOM 2411 C C . ALA B 1 21 ? 0.218 35.094 -2.666 1 98.25 21 ALA B C 1
ATOM 2413 O O . ALA B 1 21 ? -0.761 35.562 -3.258 1 98.25 21 ALA B O 1
ATOM 2414 N N . TRP B 1 22 ? 0.216 33.906 -2.143 1 98.44 22 TRP B N 1
ATOM 2415 C CA . TRP B 1 22 ? -0.926 33 -2.27 1 98.44 22 TRP B CA 1
ATOM 2416 C C . TRP B 1 22 ? -2.137 33.562 -1.521 1 98.44 22 TRP B C 1
ATOM 2418 O O . TRP B 1 22 ? -3.262 33.5 -2.02 1 98.44 22 TRP B O 1
ATOM 2428 N N . ILE B 1 23 ? -1.919 34.125 -0.338 1 98.44 23 ILE B N 1
ATOM 2429 C CA . ILE B 1 23 ? -2.996 34.656 0.474 1 98.44 23 ILE B CA 1
ATOM 2430 C C . ILE B 1 23 ? -3.588 35.906 -0.222 1 98.44 23 ILE B C 1
ATOM 2432 O O . ILE B 1 23 ? -4.809 36.031 -0.334 1 98.44 23 ILE B O 1
ATOM 2436 N N . GLU B 1 24 ? -2.729 36.781 -0.67 1 98.12 24 GLU B N 1
ATOM 2437 C CA . GLU B 1 24 ? -3.197 37.969 -1.354 1 98.12 24 GLU B CA 1
ATOM 2438 C C . GLU B 1 24 ? -4.027 37.625 -2.584 1 98.12 24 GLU B C 1
ATOM 2440 O O . GLU B 1 24 ? -5.098 38.188 -2.801 1 98.12 24 GLU B O 1
ATOM 2445 N N . GLU B 1 25 ? -3.527 36.656 -3.318 1 97.69 25 GLU B N 1
ATOM 2446 C CA . GLU B 1 25 ? -4.23 36.219 -4.523 1 97.69 25 GLU B CA 1
ATOM 2447 C C . GLU B 1 25 ? -5.574 35.594 -4.18 1 97.69 25 GLU B C 1
ATOM 2449 O O . GLU B 1 25 ? -6.598 35.938 -4.773 1 97.69 25 GLU B O 1
ATOM 2454 N N . ALA B 1 26 ? -5.621 34.75 -3.225 1 97.44 26 ALA B N 1
ATOM 2455 C CA . ALA B 1 26 ? -6.82 34 -2.855 1 97.44 26 ALA B CA 1
ATOM 2456 C C . ALA B 1 26 ? -7.891 34.906 -2.287 1 97.44 26 ALA B C 1
ATOM 2458 O O . ALA B 1 26 ? -9.086 34.625 -2.393 1 97.44 26 ALA B O 1
ATOM 2459 N N . THR B 1 27 ? -7.473 36.062 -1.733 1 98.06 27 THR B N 1
ATOM 2460 C CA . THR B 1 27 ? -8.422 36.938 -1.05 1 98.06 27 THR B CA 1
ATOM 2461 C C . THR B 1 27 ? -8.695 38.188 -1.88 1 98.06 27 THR B C 1
ATOM 2463 O O . THR B 1 27 ? -9.391 39.094 -1.424 1 98.06 27 THR B O 1
ATOM 2466 N N . GLY B 1 28 ? -8.055 38.281 -3.021 1 97.31 28 GLY B N 1
ATOM 2467 C CA . GLY B 1 28 ? -8.211 39.469 -3.852 1 97.31 28 GLY B CA 1
ATOM 2468 C C . GLY B 1 28 ? -7.629 40.719 -3.221 1 97.31 28 GLY B C 1
ATOM 2469 O O . GLY B 1 28 ? -8.172 41.812 -3.395 1 97.31 28 GLY B O 1
ATOM 2470 N N . GLY B 1 29 ? -6.727 40.469 -2.318 1 97.31 29 GLY B N 1
ATOM 2471 C CA . GLY B 1 29 ? -6.047 41.594 -1.707 1 97.31 29 GLY B CA 1
ATOM 2472 C C . GLY B 1 29 ? -6.688 42.062 -0.406 1 97.31 29 GLY B C 1
ATOM 2473 O O . GLY B 1 29 ? -6.191 42.969 0.252 1 97.31 29 GLY B O 1
ATOM 2474 N N . SER B 1 30 ? -7.66 41.344 -0.053 1 98.19 30 SER B N 1
ATOM 2475 C CA . SER B 1 30 ? -8.344 41.75 1.168 1 98.19 30 SER B CA 1
ATOM 2476 C C . SER B 1 30 ? -7.539 41.375 2.408 1 98.19 30 SER B C 1
ATOM 2478 O O . SER B 1 30 ? -7.805 41.875 3.502 1 98.19 30 SER B O 1
ATOM 2480 N N . MET B 1 31 ? -6.594 40.469 2.27 1 98.62 31 MET B N 1
ATOM 2481 C CA . MET B 1 31 ? -5.648 40.125 3.322 1 98.62 31 MET B CA 1
ATOM 2482 C C . MET B 1 31 ? -4.215 40.156 2.801 1 98.62 31 MET B C 1
ATOM 2484 O O . MET B 1 31 ? -3.947 39.719 1.68 1 98.62 31 MET B O 1
ATOM 2488 N N . LYS B 1 32 ? -3.297 40.656 3.607 1 98.5 32 LYS B N 1
ATOM 2489 C CA . LYS B 1 32 ? -1.897 40.75 3.203 1 98.5 32 LYS B CA 1
ATOM 2490 C C . LYS B 1 32 ? -0.967 40.562 4.398 1 98.5 32 LYS B C 1
ATOM 2492 O O . LYS B 1 32 ? -1.244 41.031 5.492 1 98.5 32 LYS B O 1
ATOM 2497 N N . VAL B 1 33 ? 0.079 39.906 4.129 1 98.81 33 VAL B N 1
ATOM 2498 C CA . VAL B 1 33 ? 1.16 39.875 5.109 1 98.81 33 VAL B CA 1
ATOM 2499 C C . VAL B 1 33 ? 1.928 41.188 5.074 1 98.81 33 VAL B C 1
ATOM 2501 O O . VAL B 1 33 ? 2.514 41.531 4.051 1 98.81 33 VAL B O 1
ATOM 2504 N N . THR B 1 34 ? 1.997 41.875 6.199 1 98.75 34 THR B N 1
ATOM 2505 C CA . THR B 1 34 ? 2.537 43.219 6.145 1 98.75 34 THR B CA 1
ATOM 2506 C C . THR B 1 34 ? 3.752 43.375 7.059 1 98.75 34 THR B C 1
ATOM 2508 O O . THR B 1 34 ? 4.555 44.281 6.902 1 98.75 34 THR B O 1
ATOM 2511 N N . CYS B 1 35 ? 3.811 42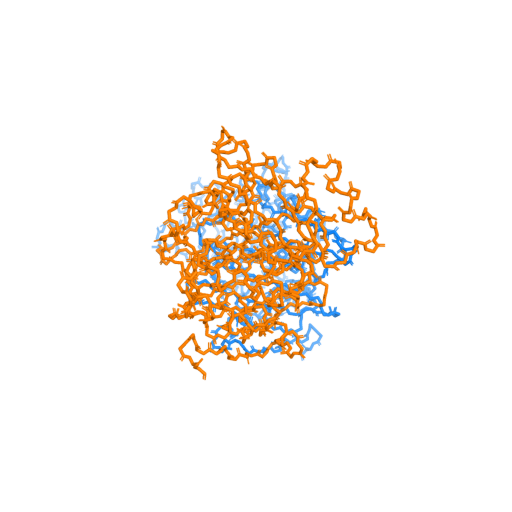.5 8.023 1 98.88 35 CYS B N 1
ATOM 2512 C CA . CYS B 1 35 ? 4.93 42.594 8.953 1 98.88 35 CYS B CA 1
ATOM 2513 C C . CYS B 1 35 ? 5.344 41.188 9.422 1 98.88 35 CYS B C 1
ATOM 2515 O O . CYS B 1 35 ? 4.617 40.219 9.211 1 98.88 35 CYS B O 1
ATOM 2517 N N . ALA B 1 36 ? 6.566 41.125 9.969 1 98.94 36 ALA B N 1
ATOM 2518 C CA . ALA B 1 36 ? 7.086 39.844 10.375 1 98.94 36 ALA B CA 1
ATOM 2519 C C . ALA B 1 36 ? 8.109 39.969 11.492 1 98.94 36 ALA B C 1
ATOM 2521 O O . ALA B 1 36 ? 8.688 41.062 11.68 1 98.94 36 ALA B O 1
ATOM 2522 N N . TYR B 1 37 ? 8.172 38.969 12.234 1 98.88 37 TYR B N 1
ATOM 2523 C CA . TYR B 1 37 ? 9.242 38.781 13.211 1 98.88 37 TYR B CA 1
ATOM 2524 C C . TYR B 1 37 ? 9.969 37.469 12.953 1 98.88 37 TYR B C 1
ATOM 2526 O O . TYR B 1 37 ? 9.336 36.438 12.648 1 98.88 37 TYR B O 1
ATOM 2534 N N . GLY B 1 38 ? 11.258 37.469 12.984 1 98.75 38 GLY B N 1
ATOM 2535 C CA . GLY B 1 38 ? 12.102 36.281 12.953 1 98.75 38 GLY B CA 1
ATOM 2536 C C . GLY B 1 38 ? 13.023 36.156 14.156 1 98.75 38 GLY B C 1
ATOM 2537 O O . GLY B 1 38 ? 13.742 37.125 14.484 1 98.75 38 GLY B O 1
ATOM 2538 N N . LYS B 1 39 ? 12.977 35.031 14.82 1 98.44 39 LYS B N 1
ATOM 2539 C CA . LYS B 1 39 ? 13.766 34.844 16.031 1 98.44 39 LYS B CA 1
ATOM 2540 C C . LYS B 1 39 ? 15.258 34.812 15.719 1 98.44 39 LYS B C 1
ATOM 2542 O O . LYS B 1 39 ? 16.078 35.312 16.484 1 98.44 39 LYS B O 1
ATOM 2547 N N . ALA B 1 40 ? 15.594 34.125 14.672 1 98.19 40 ALA B N 1
ATOM 2548 C CA . ALA B 1 40 ? 16.984 34 14.234 1 98.19 40 ALA B CA 1
ATOM 2549 C C . ALA B 1 40 ? 17.078 34.062 12.711 1 98.19 40 ALA B C 1
ATOM 2551 O O . ALA B 1 40 ? 16.109 33.781 12.008 1 98.19 40 ALA B O 1
ATOM 2552 N N . ASP B 1 41 ? 18.219 34.469 12.227 1 97.62 41 ASP B N 1
ATOM 2553 C CA . ASP B 1 41 ? 18.453 34.406 10.789 1 97.62 41 ASP B CA 1
ATOM 2554 C C . ASP B 1 41 ? 18.641 32.938 10.336 1 97.62 41 ASP B C 1
ATOM 2556 O O . ASP B 1 41 ? 19.125 32.125 11.094 1 97.62 41 ASP B O 1
ATOM 2560 N N . SER B 1 42 ? 18.234 32.719 9.141 1 96.38 42 SER B N 1
ATOM 2561 C CA . SER B 1 42 ? 18.484 31.406 8.57 1 96.38 42 SER B CA 1
ATOM 2562 C C . SER B 1 42 ? 19.969 31.078 8.547 1 96.38 42 SER B C 1
ATOM 2564 O O . SER B 1 42 ? 20.781 31.891 8.125 1 96.38 42 SER B O 1
ATOM 2566 N N . PRO B 1 43 ? 20.312 29.922 8.961 1 94.31 43 PRO B N 1
ATOM 2567 C CA . PRO B 1 43 ? 21.734 29.547 8.938 1 94.31 43 PRO B CA 1
ATOM 2568 C C . PRO B 1 43 ? 22.266 29.375 7.52 1 94.31 43 PRO B C 1
ATOM 2570 O O . PRO B 1 43 ? 23.469 29.484 7.297 1 94.31 43 PRO B O 1
ATOM 2573 N N . LYS B 1 44 ? 21.484 29.094 6.551 1 92.81 44 LYS B N 1
ATOM 2574 C CA . LYS B 1 44 ? 21.953 28.75 5.211 1 92.81 44 LYS B CA 1
ATOM 2575 C C . LYS B 1 44 ? 21.312 29.656 4.16 1 92.81 44 LYS B C 1
ATOM 2577 O O . LYS B 1 44 ? 21.359 29.359 2.965 1 92.81 44 LYS B O 1
ATOM 2582 N N . GLY B 1 45 ? 20.625 30.688 4.668 1 96.38 45 GLY B N 1
ATOM 2583 C CA . GLY B 1 45 ? 19.906 31.531 3.734 1 96.38 45 GLY B CA 1
ATOM 2584 C C . GLY B 1 45 ? 20.047 33 4.031 1 96.38 45 GLY B C 1
ATOM 2585 O O . GLY B 1 45 ? 21.094 33.438 4.516 1 96.38 45 GLY B O 1
ATOM 2586 N N . ARG B 1 46 ? 18.984 33.75 3.625 1 95.81 46 ARG B N 1
ATOM 2587 C CA . ARG B 1 46 ? 18.938 35.188 3.818 1 95.81 46 ARG B CA 1
ATOM 2588 C C . ARG B 1 46 ? 18.703 35.562 5.285 1 95.81 46 ARG B C 1
ATOM 2590 O O . ARG B 1 46 ? 18.094 34.781 6.02 1 95.81 46 ARG B O 1
ATOM 2597 N N . THR B 1 47 ? 19.188 36.625 5.609 1 98.31 47 THR B N 1
ATOM 2598 C CA . THR B 1 47 ? 18.797 37.188 6.898 1 98.31 47 THR B CA 1
ATOM 2599 C C . THR B 1 47 ? 17.328 37.562 6.902 1 98.31 47 THR B C 1
ATOM 2601 O O . THR B 1 47 ? 16.719 37.75 5.84 1 98.31 47 THR B O 1
ATOM 2604 N N . ASN B 1 48 ? 16.766 37.688 8.133 1 98.62 48 ASN B N 1
ATOM 2605 C CA . ASN B 1 48 ? 15.391 38.156 8.25 1 98.62 48 ASN B CA 1
ATOM 2606 C C . ASN B 1 48 ? 15.211 39.531 7.613 1 98.62 48 ASN B C 1
ATOM 2608 O O . ASN B 1 48 ? 14.203 39.781 6.949 1 98.62 48 ASN B O 1
ATOM 2612 N N . GLU B 1 49 ? 16.172 40.406 7.84 1 98.5 49 GLU B N 1
ATOM 2613 C CA . GLU B 1 49 ? 16.125 41.75 7.273 1 98.5 49 GLU B CA 1
ATOM 2614 C C . GLU B 1 49 ? 16.094 41.688 5.75 1 98.5 49 GLU B C 1
ATOM 2616 O O . GLU B 1 49 ? 15.273 42.375 5.117 1 98.5 49 GLU B O 1
ATOM 2621 N N . ALA B 1 50 ? 17 40.969 5.188 1 98.56 50 ALA B N 1
ATOM 2622 C CA . ALA B 1 50 ? 17.094 40.844 3.734 1 98.56 50 ALA B CA 1
ATOM 2623 C C . ALA B 1 50 ? 15.82 40.219 3.16 1 98.56 50 ALA B C 1
ATOM 2625 O O . ALA B 1 50 ? 15.32 40.656 2.121 1 98.56 50 ALA B O 1
ATOM 2626 N N . TRP B 1 51 ? 15.359 39.156 3.797 1 98.56 51 TRP B N 1
ATOM 2627 C CA . TRP B 1 51 ? 14.125 38.5 3.361 1 98.56 51 TRP B CA 1
ATOM 2628 C C . TRP B 1 51 ? 12.969 39.469 3.336 1 98.56 51 TRP B C 1
ATOM 2630 O O . TRP B 1 51 ? 12.258 39.594 2.332 1 98.56 51 TRP B O 1
ATOM 2640 N N . CYS B 1 52 ? 12.812 40.25 4.391 1 98.62 52 CYS B N 1
ATOM 2641 C CA . CYS B 1 52 ? 11.719 41.219 4.504 1 98.62 52 CYS B CA 1
ATOM 2642 C C . CYS B 1 52 ? 11.828 42.281 3.434 1 98.62 52 CYS B C 1
ATOM 2644 O O . CYS B 1 52 ? 10.82 42.656 2.822 1 98.62 52 CYS B O 1
ATOM 2646 N N . ARG B 1 53 ? 13.016 42.781 3.232 1 98.25 53 ARG B N 1
ATOM 2647 C CA . ARG B 1 53 ? 13.242 43.781 2.188 1 98.25 53 ARG B CA 1
ATOM 2648 C C . ARG B 1 53 ? 12.797 43.25 0.827 1 98.25 53 ARG B C 1
ATOM 2650 O O . ARG B 1 53 ? 12.047 43.906 0.111 1 98.25 53 ARG B O 1
ATOM 2657 N N . ASP B 1 54 ? 13.195 42.094 0.508 1 98 54 ASP B N 1
ATOM 2658 C CA . ASP B 1 54 ? 12.898 41.5 -0.787 1 98 54 ASP B CA 1
ATOM 2659 C C . ASP B 1 54 ? 11.398 41.219 -0.936 1 98 54 ASP B C 1
ATOM 2661 O O . ASP B 1 54 ? 10.852 41.312 -2.037 1 98 54 ASP B O 1
ATOM 2665 N N . MET B 1 55 ? 10.727 40.875 0.189 1 98.25 55 MET B N 1
ATOM 2666 C CA . MET B 1 55 ? 9.32 40.5 0.163 1 98.25 55 MET B CA 1
ATOM 2667 C C . MET B 1 55 ? 8.422 41.719 0.287 1 98.25 55 MET B C 1
ATOM 2669 O O . MET B 1 55 ? 7.207 41.625 0.088 1 98.25 55 MET B O 1
ATOM 2673 N N . GLY B 1 56 ? 9.008 42.844 0.644 1 98.19 56 GLY B N 1
ATOM 2674 C CA . GLY B 1 56 ? 8.211 44.031 0.889 1 98.19 56 GLY B CA 1
ATOM 2675 C C . GLY B 1 56 ? 7.387 43.938 2.162 1 98.19 56 GLY B C 1
ATOM 2676 O O . GLY B 1 56 ? 6.25 44.438 2.205 1 98.19 56 GLY B O 1
ATOM 2677 N N . ILE B 1 57 ? 7.887 43.25 3.107 1 98.75 57 ILE B N 1
ATOM 2678 C CA . ILE B 1 57 ? 7.254 43.062 4.406 1 98.75 57 ILE B CA 1
ATOM 2679 C C . ILE B 1 57 ? 8.07 43.75 5.496 1 98.75 57 ILE B C 1
ATOM 2681 O O . ILE B 1 57 ? 9.305 43.688 5.477 1 98.75 57 ILE B O 1
ATOM 2685 N N . GLU B 1 58 ? 7.469 44.406 6.426 1 98.88 58 GLU B N 1
ATOM 2686 C CA . GLU B 1 58 ? 8.164 45.125 7.477 1 98.88 58 GLU B CA 1
ATOM 2687 C C . GLU B 1 58 ? 8.68 44.188 8.562 1 98.88 58 GLU B C 1
ATOM 2689 O O . GLU B 1 58 ? 7.906 43.406 9.125 1 98.88 58 GLU B O 1
ATOM 2694 N N . LEU B 1 59 ? 9.953 44.281 8.805 1 98.81 59 LEU B N 1
ATOM 2695 C CA . LEU B 1 59 ? 10.523 43.531 9.922 1 98.81 59 LEU B CA 1
ATOM 2696 C C . LEU B 1 59 ? 10.32 44.281 11.234 1 98.81 59 LEU B C 1
ATOM 2698 O O . LEU B 1 59 ? 10.695 45.469 11.352 1 98.81 59 LEU B O 1
ATOM 2702 N N . LEU B 1 60 ? 9.719 43.625 12.188 1 98.88 60 LEU B N 1
ATOM 2703 C CA . LEU B 1 60 ? 9.5 44.25 13.492 1 98.88 60 LEU B CA 1
ATOM 2704 C C . LEU B 1 60 ? 10.367 43.594 14.555 1 98.88 60 LEU B C 1
ATOM 2706 O O . LEU B 1 60 ? 10.695 42.406 14.438 1 98.88 60 LEU B O 1
ATOM 2710 N N . PRO B 1 61 ? 10.719 44.25 15.586 1 98.19 61 PRO B N 1
ATOM 2711 C CA . PRO B 1 61 ? 11.758 43.781 16.516 1 98.19 61 PRO B CA 1
ATOM 2712 C C . PRO B 1 61 ? 11.219 42.781 17.531 1 98.19 61 PRO B C 1
ATOM 2714 O O . PRO B 1 61 ? 12 42.062 18.156 1 98.19 61 PRO B O 1
ATOM 2717 N N . THR B 1 62 ? 9.891 42.781 17.766 1 98.69 62 THR B N 1
ATOM 2718 C CA . THR B 1 62 ? 9.336 41.906 18.781 1 98.69 62 THR B CA 1
ATOM 2719 C C . THR B 1 62 ? 8.031 41.281 18.297 1 98.69 62 THR B C 1
ATOM 2721 O O . THR B 1 62 ? 7.375 41.812 17.406 1 98.69 62 THR B O 1
ATOM 2724 N N . ILE B 1 63 ? 7.703 40.188 18.938 1 98.88 63 ILE B N 1
ATOM 2725 C CA . ILE B 1 63 ? 6.434 39.5 18.672 1 98.88 63 ILE B CA 1
ATOM 2726 C C . ILE B 1 63 ? 5.277 40.406 19.078 1 98.88 63 ILE B C 1
ATOM 2728 O O . ILE B 1 63 ? 4.262 40.5 18.375 1 98.88 63 ILE B O 1
ATOM 2732 N N . GLU B 1 64 ? 5.414 41.156 20.156 1 98.81 64 GLU B N 1
ATOM 2733 C CA . GLU B 1 64 ? 4.395 42.094 20.625 1 98.81 64 GLU B CA 1
ATOM 2734 C C . GLU B 1 64 ? 4.062 43.125 19.531 1 98.81 64 GLU B C 1
ATOM 2736 O O . GLU B 1 64 ? 2.893 43.438 19.312 1 98.81 64 GLU B O 1
ATOM 2741 N N . ALA B 1 65 ? 5.129 43.625 18.953 1 98.88 65 ALA B N 1
ATOM 2742 C CA . ALA B 1 65 ? 4.938 44.594 17.891 1 98.88 65 ALA B CA 1
ATOM 2743 C C . ALA B 1 65 ? 4.16 44 16.719 1 98.88 65 ALA B C 1
ATOM 2745 O O . ALA B 1 65 ? 3.291 44.688 16.141 1 98.88 65 ALA B O 1
ATOM 2746 N N . VAL B 1 66 ? 4.469 42.781 16.328 1 98.88 66 VAL B N 1
ATOM 2747 C CA . VAL B 1 66 ? 3.77 42.094 15.242 1 98.88 66 VAL B CA 1
ATOM 2748 C C . VAL B 1 66 ? 2.295 41.938 15.602 1 98.88 66 VAL B C 1
ATOM 2750 O O . VAL B 1 66 ? 1.414 42.188 14.781 1 98.88 66 VAL B O 1
ATOM 2753 N N . ILE B 1 67 ? 2.037 41.469 16.828 1 98.88 67 ILE B N 1
ATOM 2754 C CA . ILE B 1 67 ? 0.667 41.281 17.281 1 98.88 67 ILE B CA 1
ATOM 2755 C C . ILE B 1 67 ? -0.103 42.594 17.219 1 98.88 67 ILE B C 1
ATOM 2757 O O . ILE B 1 67 ? -1.233 42.625 16.719 1 98.88 67 ILE B O 1
ATOM 2761 N N . ALA B 1 68 ? 0.525 43.688 17.656 1 98.81 68 ALA B N 1
ATOM 2762 C CA . ALA B 1 68 ? -0.127 44.969 17.703 1 98.81 68 ALA B CA 1
ATOM 2763 C C . ALA B 1 68 ? -0.491 45.469 16.312 1 98.81 68 ALA B C 1
ATOM 2765 O O . ALA B 1 68 ? -1.527 46.094 16.109 1 98.81 68 ALA B O 1
ATOM 2766 N N . GLU B 1 69 ? 0.294 45.125 15.344 1 98.62 69 GLU B N 1
ATOM 2767 C CA . GLU B 1 69 ? 0.146 45.688 14.008 1 98.62 69 GLU B CA 1
ATOM 2768 C C . GLU B 1 69 ? -0.647 44.75 13.102 1 98.62 69 GLU B C 1
ATOM 2770 O O . GLU B 1 69 ? -0.774 45 11.898 1 98.62 69 GLU B O 1
ATOM 2775 N N . SER B 1 70 ? -1.198 43.719 13.625 1 98.81 70 SER B N 1
ATOM 2776 C CA . SER B 1 70 ? -1.81 42.688 12.781 1 98.81 70 SER B CA 1
ATOM 2777 C C . SER B 1 70 ? -3.24 42.406 13.219 1 98.81 70 SER B C 1
ATOM 2779 O O . SER B 1 70 ? -3.578 42.531 14.391 1 98.81 70 SER B O 1
ATOM 2781 N N . ASP B 1 71 ? -4.082 42 12.258 1 98.81 71 ASP B N 1
ATOM 2782 C CA . ASP B 1 71 ? -5.422 41.5 12.539 1 98.81 71 ASP B CA 1
ATOM 2783 C C . ASP B 1 71 ? -5.402 39.969 12.75 1 98.81 71 ASP B C 1
ATOM 2785 O O . ASP B 1 71 ? -6.16 39.469 13.562 1 98.81 71 ASP B O 1
ATOM 2789 N N . TYR B 1 72 ? -4.629 39.281 12.008 1 98.81 72 TYR B N 1
ATOM 2790 C CA . TYR B 1 72 ? -4.453 37.812 12.039 1 98.81 72 TYR B CA 1
ATOM 2791 C C . TYR B 1 72 ? -2.982 37.469 12.172 1 98.81 72 TYR B C 1
ATOM 2793 O O . TYR B 1 72 ? -2.104 38.25 11.836 1 98.81 72 TYR B O 1
ATOM 2801 N N . LEU B 1 73 ? -2.703 36.25 12.688 1 98.94 73 LEU B N 1
ATOM 2802 C CA . LEU B 1 73 ? -1.32 35.844 12.938 1 98.94 73 LEU B CA 1
ATOM 2803 C C . LEU B 1 73 ? -1.03 34.469 12.352 1 98.94 73 LEU B C 1
ATOM 2805 O O . LEU B 1 73 ? -1.872 33.594 12.414 1 98.94 73 LEU B O 1
ATOM 2809 N N . ILE B 1 74 ? 0.132 34.281 11.758 1 98.88 74 ILE B N 1
ATOM 2810 C CA . ILE B 1 74 ? 0.669 33 11.312 1 98.88 74 ILE B CA 1
ATOM 2811 C C . ILE B 1 74 ? 2.027 32.75 11.969 1 98.88 74 ILE B C 1
ATOM 2813 O O . ILE B 1 74 ? 2.943 33.562 11.836 1 98.88 74 ILE B O 1
ATOM 2817 N N . VAL B 1 75 ? 2.068 31.719 12.719 1 98.88 75 VAL B N 1
ATOM 2818 C CA . VAL B 1 75 ? 3.328 31.281 13.312 1 98.88 75 VAL B CA 1
ATOM 2819 C C . VAL B 1 75 ? 3.928 30.156 12.469 1 98.88 75 VAL B C 1
ATOM 2821 O O . VAL B 1 75 ? 3.277 29.141 12.234 1 98.88 75 VAL B O 1
ATOM 2824 N N . LEU B 1 76 ? 5.191 30.422 12.031 1 97.94 76 LEU B N 1
ATOM 2825 C CA . LEU B 1 76 ? 5.855 29.484 11.141 1 97.94 76 LEU B CA 1
ATOM 2826 C C . LEU B 1 76 ? 7.176 29 11.742 1 97.94 76 LEU B C 1
ATOM 2828 O O . LEU B 1 76 ? 7.949 29.797 12.266 1 97.94 76 LEU B O 1
ATOM 2832 N N . SER B 1 77 ? 7.461 27.781 11.859 1 96.75 77 SER B N 1
ATOM 2833 C CA . SER B 1 77 ? 8.703 27.094 12.172 1 96.75 77 SER B CA 1
ATOM 2834 C C . SER B 1 77 ? 8.695 25.656 11.633 1 96.75 77 SER B C 1
ATOM 2836 O O . SER B 1 77 ? 8.828 24.703 12.391 1 96.75 77 SER B O 1
ATOM 2838 N N . PRO B 1 78 ? 8.539 25.547 10.375 1 94 78 PRO B N 1
ATOM 2839 C CA . PRO B 1 78 ? 8.164 24.25 9.797 1 94 78 PRO B CA 1
ATOM 2840 C C . PRO B 1 78 ? 9.18 23.156 10.094 1 94 78 PRO B C 1
ATOM 2842 O O . PRO B 1 78 ? 8.805 22 10.258 1 94 78 PRO B O 1
ATOM 2845 N N . ASP B 1 79 ? 10.438 23.484 10.211 1 92.94 79 ASP B N 1
ATOM 2846 C CA . ASP B 1 79 ? 11.445 22.438 10.406 1 92.94 79 ASP B CA 1
ATOM 2847 C C . ASP B 1 79 ? 11.914 22.391 11.859 1 92.94 79 ASP B C 1
ATOM 2849 O O . ASP B 1 79 ? 12.805 21.609 12.203 1 92.94 79 ASP B O 1
ATOM 2853 N N . HIS B 1 80 ? 11.305 23.25 12.664 1 95.81 80 HIS B N 1
ATOM 2854 C CA . HIS B 1 80 ? 11.711 23.344 14.062 1 95.81 80 HIS B CA 1
ATOM 2855 C C . HIS B 1 80 ? 10.5 23.516 14.977 1 95.81 80 HIS B C 1
ATOM 2857 O O . HIS B 1 80 ? 10.352 24.531 15.641 1 95.81 80 HIS B O 1
ATOM 2863 N N . PRO B 1 81 ? 9.734 22.422 15.055 1 97 81 PRO B N 1
ATOM 2864 C CA . PRO B 1 81 ? 8.508 22.516 15.844 1 97 81 PRO B CA 1
ATOM 2865 C C . PRO B 1 81 ? 8.773 22.766 17.328 1 97 81 PRO B C 1
ATOM 2867 O O . PRO B 1 81 ? 7.863 23.172 18.062 1 97 81 PRO B O 1
ATOM 2870 N N . GLU B 1 82 ? 10.008 22.531 17.828 1 97.25 82 GLU B N 1
ATOM 2871 C CA . GLU B 1 82 ? 10.344 22.766 19.219 1 97.25 82 GLU B CA 1
ATOM 2872 C C . GLU B 1 82 ? 10.219 24.25 19.562 1 97.25 82 GLU B C 1
ATOM 2874 O O . GLU B 1 82 ? 10.094 24.609 20.734 1 97.25 82 GLU B O 1
ATOM 2879 N N . PHE B 1 83 ? 10.172 25.109 18.578 1 98.31 83 PHE B N 1
ATOM 2880 C CA . PHE B 1 83 ? 10.125 26.547 18.828 1 98.31 83 PHE B CA 1
ATOM 2881 C C . PHE B 1 83 ? 8.688 27.062 18.766 1 98.31 83 PHE B C 1
ATOM 2883 O O . PHE B 1 83 ? 8.422 28.219 19.109 1 98.31 83 PHE B O 1
ATOM 2890 N N . HIS B 1 84 ? 7.73 26.266 18.359 1 98.69 84 HIS B N 1
ATOM 2891 C CA . HIS B 1 84 ? 6.363 26.719 18.172 1 98.69 84 HIS B CA 1
ATOM 2892 C C . HIS B 1 84 ? 5.754 27.219 19.469 1 98.69 84 HIS B C 1
ATOM 2894 O O . HIS B 1 84 ? 5.07 28.25 19.484 1 98.69 84 HIS B O 1
ATOM 2900 N N . GLU B 1 85 ? 6.004 26.5 20.516 1 98.56 85 GLU B N 1
ATOM 2901 C CA . GLU B 1 85 ? 5.387 26.922 21.781 1 98.56 85 GLU B CA 1
ATOM 2902 C C . GLU B 1 85 ? 5.855 28.312 22.172 1 98.56 85 GLU B C 1
ATOM 2904 O O . GLU B 1 85 ? 5.039 29.172 22.531 1 98.56 85 GLU B O 1
ATOM 2909 N N . GLU B 1 86 ? 7.172 28.516 22.109 1 98.69 86 GLU B N 1
ATOM 2910 C CA . GLU B 1 86 ? 7.746 29.812 22.453 1 98.69 86 GLU B CA 1
ATOM 2911 C C . GLU B 1 86 ? 7.238 30.906 21.516 1 98.69 86 GLU B C 1
ATOM 2913 O O . GLU B 1 86 ? 6.824 31.984 21.953 1 98.69 86 GLU B O 1
ATOM 2918 N N . LEU B 1 87 ? 7.223 30.656 20.219 1 98.88 87 LEU B N 1
ATOM 2919 C CA . LEU B 1 87 ? 6.863 31.641 19.203 1 98.88 87 LEU B CA 1
ATOM 2920 C C . LEU B 1 87 ? 5.375 31.953 19.25 1 98.88 87 LEU B C 1
ATOM 2922 O O . LEU B 1 87 ? 4.961 33.062 18.938 1 98.88 87 LEU B O 1
ATOM 2926 N N . ALA B 1 88 ? 4.582 31 19.672 1 98.81 88 ALA B N 1
ATOM 2927 C CA . ALA B 1 88 ? 3.129 31.156 19.672 1 98.81 88 ALA B CA 1
ATOM 2928 C C . ALA B 1 88 ? 2.629 31.625 21.031 1 98.81 88 ALA B C 1
ATOM 2930 O O . ALA B 1 88 ? 1.438 31.891 21.219 1 98.81 88 ALA B O 1
ATOM 2931 N N . TRP B 1 89 ? 3.518 31.75 22 1 98.62 89 TRP B N 1
ATOM 2932 C CA . TRP B 1 89 ? 3.125 32.031 23.391 1 98.62 89 TRP B CA 1
ATOM 2933 C C . TRP B 1 89 ? 2.254 33.281 23.453 1 98.62 89 TRP B C 1
ATOM 2935 O O . TRP B 1 89 ? 1.137 33.25 23.984 1 98.62 89 TRP B O 1
ATOM 2945 N N . LEU B 1 90 ? 2.646 34.406 23 1 98.88 90 LEU B N 1
ATOM 2946 C CA . LEU B 1 90 ? 1.934 35.688 23.062 1 98.88 90 LEU B CA 1
ATOM 2947 C C . LEU B 1 90 ? 0.788 35.719 22.047 1 98.88 90 LEU B C 1
ATOM 2949 O O . LEU B 1 90 ? -0.316 36.156 22.375 1 98.88 90 LEU B O 1
ATOM 2953 N N . PRO B 1 91 ? 1.05 35.219 20.781 1 98.88 91 PRO B N 1
ATOM 2954 C CA . PRO B 1 91 ? -0.067 35.156 19.828 1 98.88 91 PRO B CA 1
ATOM 2955 C C . PRO B 1 91 ? -1.277 34.406 20.406 1 98.88 91 PRO B C 1
ATOM 2957 O O . PRO B 1 91 ? -2.416 34.844 20.219 1 98.88 91 PRO B O 1
ATOM 2960 N N . LEU B 1 92 ? -1.062 33.344 21.094 1 98.75 92 LEU B N 1
ATOM 2961 C CA . LEU B 1 92 ? -2.148 32.5 21.594 1 98.75 92 LEU B CA 1
ATOM 2962 C C . LEU B 1 92 ? -2.863 33.188 22.766 1 98.75 92 LEU B C 1
ATOM 2964 O O . LEU B 1 92 ? -3.945 32.75 23.172 1 98.75 92 LEU B O 1
ATOM 2968 N N . GLN B 1 93 ? -2.34 34.281 23.203 1 98.25 93 GLN B N 1
ATOM 2969 C CA . GLN B 1 93 ? -2.969 35.062 24.266 1 98.25 93 GLN B CA 1
ATOM 2970 C C . GLN B 1 93 ? -3.637 36.312 23.719 1 98.25 93 GLN B C 1
ATOM 2972 O O . GLN B 1 93 ? -4.27 37.062 24.453 1 98.25 93 GLN B O 1
ATOM 2977 N N . SER B 1 94 ? -3.588 36.562 22.5 1 98.56 94 SER B N 1
ATOM 2978 C CA . SER B 1 94 ? -3.918 37.875 21.906 1 98.56 94 SER B CA 1
ATOM 2979 C C . SER B 1 94 ? -5.41 37.969 21.609 1 98.56 94 SER B C 1
ATOM 2981 O O . SER B 1 94 ? -5.93 39.062 21.391 1 98.56 94 SER B O 1
ATOM 2983 N N . GLY B 1 95 ? -6.051 36.812 21.5 1 98.38 95 GLY B N 1
ATOM 2984 C CA . GLY B 1 95 ? -7.438 36.812 21.062 1 98.38 95 GLY B CA 1
ATOM 2985 C C . GLY B 1 95 ? -7.59 36.906 19.562 1 98.38 95 GLY B C 1
ATOM 2986 O O . GLY B 1 95 ? -8.695 36.781 19.031 1 98.38 95 GLY B O 1
ATOM 2987 N N . LYS B 1 96 ? -6.516 37.062 18.875 1 98.56 96 LYS B N 1
ATOM 2988 C CA . LYS B 1 96 ? -6.543 37.188 17.422 1 98.56 96 LYS B CA 1
ATOM 2989 C C . LYS B 1 96 ? -6.438 35.812 16.75 1 98.56 96 LYS B C 1
ATOM 2991 O O . LYS B 1 96 ? -5.66 34.969 17.188 1 98.56 96 LYS B O 1
ATOM 2996 N N . PRO B 1 97 ? -7.285 35.531 15.688 1 98.75 97 PRO B N 1
ATOM 2997 C CA . PRO B 1 97 ? -7.133 34.281 14.984 1 98.75 97 PRO B CA 1
ATOM 2998 C C . PRO B 1 97 ? -5.684 33.969 14.602 1 98.75 97 PRO B C 1
ATOM 3000 O O . PRO B 1 97 ? -5.016 34.812 13.992 1 98.75 97 PRO B O 1
ATOM 3003 N N . THR B 1 98 ? -5.215 32.781 15.008 1 98.88 98 THR B N 1
ATOM 3004 C CA . THR B 1 98 ? -3.812 32.406 14.852 1 98.88 98 THR B CA 1
ATOM 3005 C C . THR B 1 98 ? -3.688 31.031 14.211 1 98.88 98 THR B C 1
ATOM 3007 O O . THR B 1 98 ? -4.309 30.062 14.672 1 98.88 98 THR B O 1
ATOM 3010 N N . TYR B 1 99 ? -2.969 30.953 13.117 1 98.75 99 TYR B N 1
ATOM 3011 C CA . TYR B 1 99 ? -2.568 29.703 12.5 1 98.75 99 TYR B CA 1
ATOM 3012 C C . TYR B 1 99 ? -1.139 29.328 12.883 1 98.75 99 TYR B C 1
ATOM 3014 O O . TYR B 1 99 ? -0.235 30.172 12.805 1 98.75 99 TYR B O 1
ATOM 3022 N N . VAL B 1 100 ? -0.954 28.156 13.336 1 98.75 100 VAL B N 1
ATOM 3023 C CA . VAL B 1 100 ? 0.387 27.641 13.578 1 98.75 100 VAL B CA 1
ATOM 3024 C C . VAL B 1 100 ? 0.705 26.531 12.57 1 98.75 100 VAL B C 1
ATOM 3026 O O . VAL B 1 100 ? -0.041 25.562 12.445 1 98.75 100 VAL B O 1
ATOM 3029 N N . ASP B 1 101 ? 1.767 26.625 11.898 1 97.88 101 ASP B N 1
ATOM 3030 C CA . ASP B 1 101 ? 2.154 25.734 10.805 1 97.88 101 ASP B CA 1
ATOM 3031 C C . ASP B 1 101 ? 2.43 24.312 11.312 1 97.88 101 ASP B C 1
ATOM 3033 O O . ASP B 1 101 ? 2.625 24.109 12.516 1 97.88 101 ASP B O 1
ATOM 3037 N N . LYS B 1 102 ? 2.365 23.391 10.398 1 96.81 102 LYS B N 1
ATOM 3038 C CA . LYS B 1 102 ? 2.758 22.016 10.672 1 96.81 102 LYS B CA 1
ATOM 3039 C C . LYS B 1 102 ? 4.277 21.859 10.688 1 96.81 102 LYS B C 1
ATOM 3041 O O . LYS B 1 102 ? 4.98 22.578 9.969 1 96.81 102 LYS B O 1
ATOM 3046 N N . THR B 1 103 ? 4.828 20.984 11.344 1 97.06 103 THR B N 1
ATOM 3047 C CA . THR B 1 103 ? 4.285 20.172 12.422 1 97.06 103 THR B CA 1
ATOM 3048 C C . THR B 1 103 ? 3.98 21.016 13.648 1 97.06 103 THR B C 1
ATOM 3050 O O . THR B 1 103 ? 4.844 21.766 14.125 1 97.06 103 THR B O 1
ATOM 3053 N N . PHE B 1 104 ? 2.883 20.969 14.266 1 97.94 104 PHE B N 1
ATOM 3054 C CA . PHE B 1 104 ? 2.27 21.891 15.211 1 97.94 104 PHE B CA 1
ATOM 3055 C C . PHE B 1 104 ? 3.135 22.031 16.453 1 97.94 104 PHE B C 1
ATOM 3057 O O . PHE B 1 104 ? 3.318 23.141 16.969 1 97.94 104 PHE B O 1
ATOM 3064 N N . ALA B 1 105 ? 3.66 20.969 16.984 1 97.81 105 ALA B N 1
ATOM 3065 C CA . ALA B 1 105 ? 4.441 20.906 18.219 1 97.81 105 ALA B CA 1
ATOM 3066 C C . ALA B 1 105 ? 5.434 19.75 18.172 1 97.81 105 ALA B C 1
ATOM 3068 O O . ALA B 1 105 ? 5.348 18.875 17.312 1 97.81 105 ALA B O 1
ATOM 3069 N N . PRO B 1 106 ? 6.422 19.75 19.078 1 96.94 106 PRO B N 1
ATOM 3070 C CA . PRO B 1 106 ? 7.367 18.641 19.094 1 96.94 106 PRO B CA 1
ATOM 3071 C C . PRO B 1 106 ? 6.766 17.359 19.703 1 96.94 106 PRO B C 1
ATOM 3073 O O . PRO B 1 106 ? 7.281 16.266 19.469 1 96.94 106 PRO B O 1
ATOM 3076 N N . ASP B 1 107 ? 5.707 17.547 20.5 1 96.62 107 ASP B N 1
ATOM 3077 C CA . ASP B 1 107 ? 5.062 16.406 21.156 1 96.62 107 ASP B CA 1
ATOM 3078 C C . ASP B 1 107 ? 3.627 16.734 21.547 1 96.62 107 ASP B C 1
ATOM 3080 O O . ASP B 1 107 ? 3.193 17.875 21.438 1 96.62 107 ASP B O 1
ATOM 3084 N N . ARG B 1 108 ? 2.932 15.719 21.906 1 97.19 108 ARG B N 1
ATOM 3085 C CA . ARG B 1 108 ? 1.513 15.828 22.234 1 97.19 108 ARG B CA 1
ATOM 3086 C C . ARG B 1 108 ? 1.291 16.75 23.422 1 97.19 108 ARG B C 1
ATOM 3088 O O . ARG B 1 108 ? 0.361 17.562 23.422 1 97.19 108 ARG B O 1
ATOM 3095 N N . GLN B 1 109 ? 2.07 16.625 24.453 1 97.12 109 GLN B N 1
ATOM 3096 C CA . GLN B 1 109 ? 1.898 17.438 25.656 1 97.12 109 GLN B CA 1
ATOM 3097 C C . GLN B 1 109 ? 2.055 18.922 25.359 1 97.12 109 GLN B C 1
ATOM 3099 O O . GLN B 1 109 ? 1.286 19.734 25.859 1 97.12 109 GLN B O 1
ATOM 3104 N N . THR B 1 110 ? 3.062 19.25 24.594 1 98.12 110 THR B N 1
ATOM 3105 C CA . THR B 1 110 ? 3.242 20.641 24.172 1 98.12 110 THR B CA 1
ATOM 3106 C C . THR B 1 110 ? 2.027 21.125 23.391 1 98.12 110 THR B C 1
ATOM 3108 O O . THR B 1 110 ? 1.556 22.25 23.594 1 98.12 110 THR B O 1
ATOM 3111 N N . ALA B 1 111 ? 1.542 20.312 22.5 1 98.06 111 ALA B N 1
ATOM 3112 C CA . ALA B 1 111 ? 0.348 20.656 21.734 1 98.06 111 ALA B CA 1
ATOM 3113 C C . ALA B 1 111 ? -0.825 20.969 22.656 1 98.06 111 ALA B C 1
ATOM 3115 O O . ALA B 1 111 ? -1.534 21.953 22.453 1 98.06 111 ALA B O 1
ATOM 3116 N N . LEU B 1 112 ? -0.995 20.125 23.625 1 97.31 112 LEU B N 1
ATOM 3117 C CA . LEU B 1 112 ? -2.074 20.297 24.594 1 97.31 112 LEU B CA 1
ATOM 3118 C C . LEU B 1 112 ? -1.941 21.641 25.297 1 97.31 112 LEU B C 1
ATOM 3120 O O . LEU B 1 112 ? -2.924 22.375 25.453 1 97.31 112 LEU B O 1
ATOM 3124 N N . ARG B 1 113 ? -0.743 21.953 25.719 1 97.94 113 ARG B N 1
ATOM 3125 C CA . ARG B 1 113 ? -0.51 23.219 26.406 1 97.94 113 ARG B CA 1
ATOM 3126 C C . ARG B 1 113 ? -0.833 24.406 25.5 1 97.94 113 ARG B C 1
ATOM 3128 O O . ARG B 1 113 ? -1.4 25.406 25.938 1 97.94 113 ARG B O 1
ATOM 3135 N N . MET B 1 114 ? -0.484 24.297 24.297 1 98.62 114 MET B N 1
ATOM 3136 C CA . MET B 1 114 ? -0.729 25.391 23.359 1 98.62 114 ME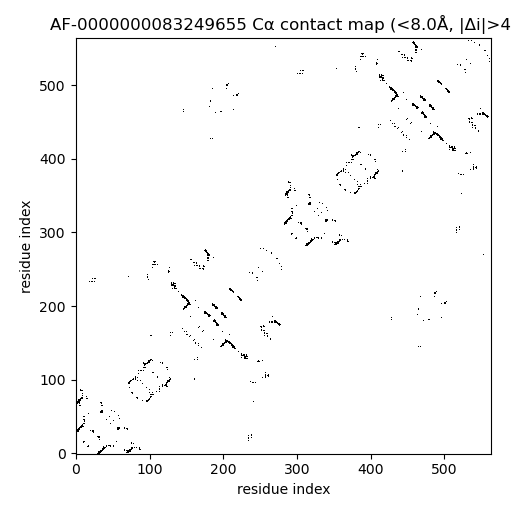T B CA 1
ATOM 3137 C C . MET B 1 114 ? -2.223 25.562 23.109 1 98.62 114 MET B C 1
ATOM 3139 O O . MET B 1 114 ? -2.721 26.688 23.094 1 98.62 114 MET B O 1
ATOM 3143 N N . PHE B 1 115 ? -2.943 24.469 22.938 1 98.12 115 PHE B N 1
ATOM 3144 C CA . PHE B 1 115 ? -4.387 24.578 22.766 1 98.12 115 PHE B CA 1
ATOM 3145 C C . PHE B 1 115 ? -5.051 25.109 24.031 1 98.12 115 PHE B C 1
ATOM 3147 O O . PHE B 1 115 ? -5.988 25.906 23.953 1 98.12 115 PHE B O 1
ATOM 3154 N N . ASP B 1 116 ? -4.621 24.641 25.172 1 97.88 116 ASP B N 1
ATOM 3155 C CA . ASP B 1 116 ? -5.16 25.125 26.438 1 97.88 116 ASP B CA 1
ATOM 3156 C C . ASP B 1 116 ? -4.965 26.625 26.594 1 97.88 116 ASP B C 1
ATOM 3158 O O . ASP B 1 116 ? -5.859 27.328 27.062 1 97.88 116 ASP B O 1
ATOM 3162 N N . ARG B 1 117 ? -3.814 27.078 26.266 1 98.31 117 ARG B N 1
ATOM 3163 C CA . ARG B 1 117 ? -3.523 28.516 26.344 1 98.31 117 ARG B CA 1
ATOM 3164 C C . ARG B 1 117 ? -4.465 29.312 25.438 1 98.31 117 ARG B C 1
ATOM 3166 O O . ARG B 1 117 ? -5.012 30.328 25.844 1 98.31 117 ARG B O 1
ATOM 3173 N N . ALA B 1 118 ? -4.582 28.859 24.203 1 98.62 118 ALA B N 1
ATOM 3174 C CA . ALA B 1 118 ? -5.488 29.516 23.266 1 98.62 118 ALA B CA 1
ATOM 3175 C C . ALA B 1 118 ? -6.906 29.578 23.828 1 98.62 118 ALA B C 1
ATOM 3177 O O . ALA B 1 118 ? -7.566 30.609 23.766 1 98.62 118 ALA B O 1
ATOM 3178 N N . LYS B 1 119 ? -7.34 28.438 24.312 1 97.88 119 LYS B N 1
ATOM 3179 C CA . LYS B 1 119 ? -8.688 28.344 24.875 1 97.88 119 LYS B CA 1
ATOM 3180 C C . LYS B 1 119 ? -8.867 29.312 26.047 1 97.88 119 LYS B C 1
ATOM 3182 O O . LYS B 1 119 ? -9.875 30.016 26.125 1 97.88 119 LYS B O 1
ATOM 3187 N N . LYS B 1 120 ? -7.965 29.359 26.938 1 98.12 120 LYS B N 1
ATOM 3188 C CA . LYS B 1 120 ? -8.008 30.203 28.109 1 98.12 120 LYS B CA 1
ATOM 3189 C C . LYS B 1 120 ? -8.172 31.672 27.719 1 98.12 120 LYS B C 1
ATOM 3191 O O . LYS B 1 120 ? -8.82 32.438 28.438 1 98.12 120 LYS B O 1
ATOM 3196 N N . HIS B 1 121 ? -7.656 32.062 26.656 1 98.38 121 HIS B N 1
ATOM 3197 C CA . HIS B 1 121 ? -7.641 33.469 26.266 1 98.38 121 HIS B CA 1
ATOM 3198 C C . HIS B 1 121 ? -8.609 33.75 25.125 1 98.38 121 HIS B C 1
ATOM 3200 O O . HIS B 1 121 ? -8.602 34.844 24.547 1 98.38 121 HIS B O 1
ATOM 3206 N N . GLY B 1 122 ? -9.375 32.719 24.75 1 98 122 GLY B N 1
ATOM 3207 C CA . GLY B 1 122 ? -10.375 32.906 23.703 1 98 122 GLY B CA 1
ATOM 3208 C C . GLY B 1 122 ? -9.766 33.156 22.328 1 98 122 GLY B C 1
ATOM 3209 O O . GLY B 1 122 ? -10.328 33.875 21.516 1 98 122 GLY B O 1
ATOM 3210 N N . THR B 1 123 ? -8.555 32.688 22.078 1 98.56 123 THR B N 1
ATOM 3211 C CA . THR B 1 123 ? -7.879 32.875 20.797 1 98.56 123 THR B CA 1
ATOM 3212 C C . THR B 1 123 ? -8.227 31.734 19.828 1 98.56 123 THR B C 1
ATOM 3214 O O . THR B 1 123 ? -7.918 30.562 20.109 1 98.56 123 THR B O 1
ATOM 3217 N N . PRO B 1 124 ? -8.891 32.031 18.656 1 98.5 124 PRO B N 1
ATOM 3218 C CA . PRO B 1 124 ? -9.062 30.969 17.656 1 98.5 124 PRO B CA 1
ATOM 3219 C C . PRO B 1 124 ? -7.734 30.438 17.125 1 98.5 124 PRO B C 1
ATOM 3221 O O . PRO B 1 124 ? -6.84 31.219 16.781 1 98.5 124 PRO B O 1
ATOM 3224 N N . LEU B 1 125 ? -7.617 29.125 17.156 1 98.5 125 LEU B N 1
ATOM 3225 C CA . LEU B 1 125 ? -6.359 28.469 16.797 1 98.5 125 LEU B CA 1
ATOM 3226 C C . LEU B 1 125 ? -6.609 27.25 15.914 1 98.5 125 LEU B C 1
ATOM 3228 O O . LEU B 1 125 ? -7.531 26.484 16.172 1 98.5 125 LEU B O 1
ATOM 3232 N N . TYR B 1 126 ? -5.84 27.094 14.906 1 93.62 126 TYR B N 1
ATOM 3233 C CA . TYR B 1 126 ? -5.805 25.766 14.297 1 93.62 126 TYR B CA 1
ATOM 3234 C C . TYR B 1 126 ? -4.488 25.531 13.562 1 93.62 126 TYR B C 1
ATOM 3236 O O . TYR B 1 126 ? -3.678 26.453 13.43 1 93.62 126 TYR B O 1
ATOM 3244 N N . SER B 1 127 ? -4.156 24.328 13.211 1 97.81 127 SER B N 1
ATOM 3245 C CA . SER B 1 127 ? -2.996 23.828 12.477 1 97.81 127 SER B CA 1
ATOM 3246 C C . SER B 1 127 ? -3.393 22.734 11.492 1 97.81 127 SER B C 1
ATOM 3248 O O . SER B 1 127 ? -4.332 21.984 11.742 1 97.81 127 SER B O 1
ATOM 3250 N N . SER B 1 128 ? -2.654 22.719 10.391 1 96.75 128 SER B N 1
ATOM 3251 C CA . SER B 1 128 ? -2.873 21.625 9.453 1 96.75 128 SER B CA 1
ATOM 3252 C C . SER B 1 128 ? -1.749 21.547 8.422 1 96.75 128 SER B C 1
ATOM 3254 O O . SER B 1 128 ? -1.125 22.562 8.094 1 96.75 128 SER B O 1
ATOM 3256 N N . SER B 1 129 ? -1.515 20.359 7.941 1 96.5 129 SER B N 1
ATOM 3257 C CA . SER B 1 129 ? -0.814 20.188 6.672 1 96.5 129 SER B CA 1
ATOM 3258 C C . SER B 1 129 ? -1.729 20.5 5.492 1 96.5 129 SER B C 1
ATOM 3260 O O . SER B 1 129 ? -2.91 20.141 5.504 1 96.5 129 SER B O 1
ATOM 3262 N N . ALA B 1 130 ? -1.173 21.125 4.43 1 96.69 130 ALA B N 1
ATOM 3263 C CA . ALA B 1 130 ? -1.944 21.453 3.234 1 96.69 130 ALA B CA 1
ATOM 3264 C C . ALA B 1 130 ? -2.48 20.188 2.566 1 96.69 130 ALA B C 1
ATOM 3266 O O . ALA B 1 130 ? -3.523 20.219 1.908 1 96.69 130 ALA B O 1
ATOM 3267 N N . LEU B 1 131 ? -1.776 19.031 2.748 1 96.88 131 LEU B N 1
ATOM 3268 C CA . LEU B 1 131 ? -2.098 17.797 2.039 1 96.88 131 LEU B CA 1
ATOM 3269 C C . LEU B 1 131 ? -3.492 17.297 2.408 1 96.88 131 LEU B C 1
ATOM 3271 O O . LEU B 1 131 ? -4.16 16.656 1.599 1 96.88 131 LEU B O 1
ATOM 3275 N N . ARG B 1 132 ? -3.934 17.672 3.566 1 96.94 132 ARG B N 1
ATOM 3276 C CA . ARG B 1 132 ? -5.27 17.312 4.023 1 96.94 132 ARG B CA 1
ATOM 3277 C C . ARG B 1 132 ? -6.34 17.828 3.068 1 96.94 132 ARG B C 1
ATOM 3279 O O . ARG B 1 132 ? -7.457 17.312 3.037 1 96.94 132 ARG B O 1
ATOM 3286 N N . PHE B 1 133 ? -6.012 18.781 2.295 1 97.5 133 PHE B N 1
ATOM 3287 C CA . PHE B 1 133 ? -6.996 19.484 1.479 1 97.5 133 PHE B CA 1
ATOM 3288 C C . PHE B 1 133 ? -6.871 19.078 0.015 1 97.5 133 PHE B C 1
ATOM 3290 O O . PHE B 1 133 ? -7.379 19.766 -0.871 1 97.5 133 PHE B O 1
ATOM 3297 N N . ALA B 1 134 ? -6.145 18 -0.258 1 98.06 134 ALA B N 1
ATOM 3298 C CA . ALA B 1 134 ? -6.125 17.469 -1.62 1 98.06 134 ALA B CA 1
ATOM 3299 C C . ALA B 1 134 ? -7.535 17.125 -2.098 1 98.06 134 ALA B C 1
ATOM 3301 O O . ALA B 1 134 ? -8.289 16.453 -1.396 1 98.06 134 ALA B O 1
ATOM 3302 N N . ALA B 1 135 ? -7.863 17.625 -3.26 1 98.25 135 ALA B N 1
ATOM 3303 C CA . ALA B 1 135 ? -9.211 17.469 -3.787 1 98.25 135 ALA B CA 1
ATOM 3304 C C . ALA B 1 135 ? -9.562 15.984 -3.934 1 98.25 135 ALA B C 1
ATOM 3306 O O . ALA B 1 135 ? -10.719 15.594 -3.748 1 98.25 135 ALA B O 1
ATOM 3307 N N . GLU B 1 136 ? -8.641 15.133 -4.25 1 98.44 136 GLU B N 1
ATOM 3308 C CA . GLU B 1 136 ? -8.852 13.711 -4.488 1 98.44 136 GLU B CA 1
ATOM 3309 C C . GLU B 1 136 ? -9.391 13.016 -3.242 1 98.44 136 GLU B C 1
ATOM 3311 O O . GLU B 1 136 ? -10.141 12.039 -3.342 1 98.44 136 GLU B O 1
ATOM 3316 N N . TYR B 1 137 ? -9.078 13.523 -2.066 1 98.12 137 TYR B N 1
ATOM 3317 C CA . TYR B 1 137 ? -9.453 12.867 -0.822 1 98.12 137 TYR B CA 1
ATOM 3318 C C . TYR B 1 137 ? -10.945 13.023 -0.553 1 98.12 137 TYR B C 1
ATOM 3320 O O . TYR B 1 137 ? -11.508 12.336 0.307 1 98.12 137 TYR B O 1
ATOM 3328 N N . GLU B 1 138 ? -11.602 13.945 -1.273 1 97.56 138 GLU B N 1
ATOM 3329 C CA . GLU B 1 138 ? -13.055 14.086 -1.175 1 97.56 138 GLU B CA 1
ATOM 3330 C C . GLU B 1 138 ? -13.758 12.773 -1.521 1 97.56 138 GLU B C 1
ATOM 3332 O O . GLU B 1 138 ? -14.852 12.5 -1.021 1 97.56 138 GLU B O 1
ATOM 3337 N N . LEU B 1 139 ? -13.133 11.961 -2.338 1 97.75 139 LEU B N 1
ATOM 3338 C CA . LEU B 1 139 ? -13.703 10.68 -2.766 1 97.75 139 LEU B CA 1
ATOM 3339 C C . LEU B 1 139 ? -13.914 9.758 -1.574 1 97.75 139 LEU B C 1
ATOM 3341 O O . LEU B 1 139 ? -14.75 8.844 -1.631 1 97.75 139 LEU B O 1
ATOM 3345 N N . ALA B 1 140 ? -13.195 9.992 -0.476 1 98.25 140 ALA B N 1
ATOM 3346 C CA . ALA B 1 140 ? -13.273 9.117 0.689 1 98.25 140 ALA B CA 1
ATOM 3347 C C . ALA B 1 140 ? -13.914 9.836 1.875 1 98.25 140 ALA B C 1
ATOM 3349 O O . ALA B 1 140 ? -14.195 9.219 2.906 1 98.25 140 ALA B O 1
ATOM 3350 N N . GLN B 1 141 ? -14.102 11.156 1.765 1 96.5 141 GLN B N 1
ATOM 3351 C CA . GLN B 1 141 ? -14.633 11.945 2.871 1 96.5 141 GLN B CA 1
ATOM 3352 C C . GLN B 1 141 ? -16.047 11.5 3.232 1 96.5 141 GLN B C 1
ATOM 3354 O O . GLN B 1 141 ? -16.891 11.344 2.354 1 96.5 141 GLN B O 1
ATOM 3359 N N . GLY B 1 142 ? -16.234 11.312 4.527 1 95.19 142 GLY B N 1
ATOM 3360 C CA . GLY B 1 142 ? -17.562 10.984 5.016 1 95.19 142 GLY B CA 1
ATOM 3361 C C . GLY B 1 142 ? -17.938 9.523 4.812 1 95.19 142 GLY B C 1
ATOM 3362 O O . GLY B 1 142 ? -19 9.078 5.23 1 95.19 142 GLY B O 1
ATOM 3363 N N . LYS B 1 143 ? -17.094 8.75 4.176 1 97.19 143 LYS B N 1
ATOM 3364 C CA . LYS B 1 143 ? -17.375 7.336 3.959 1 97.19 143 LYS B CA 1
ATOM 3365 C C . LYS B 1 143 ? -16.844 6.488 5.113 1 97.19 143 LYS B C 1
ATOM 3367 O O . LYS B 1 143 ? -15.906 6.887 5.805 1 97.19 143 LYS B O 1
ATOM 3372 N N . ALA B 1 144 ? -17.547 5.41 5.332 1 98.06 144 ALA B N 1
ATOM 3373 C CA . ALA B 1 144 ? -17.094 4.477 6.363 1 98.06 144 ALA B CA 1
ATOM 3374 C C . ALA B 1 144 ? -15.875 3.68 5.883 1 98.06 144 ALA B C 1
ATOM 3376 O O . ALA B 1 144 ? -16 2.809 5.02 1 98.06 144 ALA B O 1
ATOM 3377 N N . ILE B 1 145 ? -14.773 3.918 6.461 1 98.69 145 ILE B N 1
ATOM 3378 C CA . ILE B 1 145 ? -13.516 3.326 6.004 1 98.69 145 ILE B CA 1
ATOM 3379 C C . ILE B 1 145 ? -13.102 2.205 6.953 1 98.69 145 ILE B C 1
ATOM 3381 O O . ILE B 1 145 ? -13.102 2.385 8.172 1 98.69 145 ILE B O 1
ATOM 3385 N N . ASP B 1 146 ? -12.805 1.026 6.395 1 98.81 146 ASP B N 1
ATOM 3386 C CA . ASP B 1 146 ? -12.25 -0.089 7.152 1 98.81 146 ASP B CA 1
ATOM 3387 C C . ASP B 1 146 ? -10.727 0.034 7.273 1 98.81 146 ASP B C 1
ATOM 3389 O O . ASP B 1 146 ? -10.18 -0.063 8.375 1 98.81 146 ASP B O 1
ATOM 3393 N N . THR B 1 147 ? -10.117 0.229 6.152 1 98.88 147 THR B N 1
ATOM 3394 C CA . THR B 1 147 ? -8.656 0.308 6.113 1 98.88 147 THR B CA 1
ATOM 3395 C C . THR B 1 147 ? -8.203 1.427 5.18 1 98.88 147 THR B C 1
ATOM 3397 O O . THR B 1 147 ? -8.773 1.614 4.102 1 98.88 147 THR B O 1
ATOM 3400 N N . LEU B 1 148 ? -7.23 2.189 5.566 1 98.81 148 LEU B N 1
ATOM 3401 C CA . LEU B 1 148 ? -6.551 3.191 4.75 1 98.81 148 LEU B CA 1
ATOM 3402 C C . LEU B 1 148 ? -5.07 2.857 4.598 1 98.81 148 LEU B C 1
ATOM 3404 O O . LEU B 1 148 ? -4.371 2.654 5.594 1 98.81 148 LEU B O 1
ATOM 3408 N N . CYS B 1 149 ? -4.574 2.732 3.354 1 98.75 149 CYS B N 1
ATOM 3409 C CA . CYS B 1 149 ? -3.16 2.508 3.076 1 98.75 149 CYS B CA 1
ATOM 3410 C C . CYS B 1 149 ? -2.516 3.758 2.488 1 98.75 149 CYS B C 1
ATOM 3412 O O . CYS B 1 149 ? -2.879 4.191 1.395 1 98.75 149 CYS B O 1
ATOM 3414 N N . SER B 1 150 ? -1.564 4.25 3.201 1 98.69 150 SER B N 1
ATOM 3415 C CA . SER B 1 150 ? -0.899 5.477 2.779 1 98.69 150 SER B CA 1
ATOM 3416 C C . SER B 1 150 ? 0.55 5.215 2.385 1 98.69 150 SER B C 1
ATOM 3418 O O . SER B 1 150 ? 1.247 4.438 3.043 1 98.69 150 SER B O 1
ATOM 3420 N N . GLN B 1 151 ? 0.966 5.801 1.291 1 98.31 151 GLN B N 1
ATOM 3421 C CA . GLN B 1 151 ? 2.359 5.844 0.861 1 98.31 151 GLN B CA 1
ATOM 3422 C C . GLN B 1 151 ? 2.791 7.273 0.538 1 98.31 151 GLN B C 1
ATOM 3424 O O . GLN B 1 151 ? 2.006 8.055 0 1 98.31 151 GLN B O 1
ATOM 3429 N N . GLY B 1 152 ? 3.988 7.57 0.856 1 97.88 152 GLY B N 1
ATOM 3430 C CA . GLY B 1 152 ? 4.508 8.891 0.555 1 97.88 152 GLY B CA 1
ATOM 3431 C C . GLY B 1 152 ? 6.008 9.008 0.75 1 97.88 152 GLY B C 1
ATOM 3432 O O . GLY B 1 152 ? 6.629 8.125 1.347 1 97.88 152 GLY B O 1
ATOM 3433 N N . PRO B 1 153 ? 6.598 10.062 0.275 1 97.19 153 PRO B N 1
ATOM 3434 C CA . PRO B 1 153 ? 8.055 10.234 0.324 1 97.19 153 PRO B CA 1
ATOM 3435 C C . PRO B 1 153 ? 8.539 10.797 1.66 1 97.19 153 PRO B C 1
ATOM 3437 O O . PRO B 1 153 ? 7.734 10.992 2.578 1 97.19 153 PRO B O 1
ATOM 3440 N N . GLY B 1 154 ? 9.867 10.984 1.725 1 94.56 154 GLY B N 1
ATOM 3441 C CA . GLY B 1 154 ? 10.477 11.688 2.836 1 94.56 154 GLY B CA 1
ATOM 3442 C C . GLY B 1 154 ? 10.766 10.797 4.027 1 94.56 154 GLY B C 1
ATOM 3443 O O . GLY B 1 154 ? 10.609 9.578 3.949 1 94.56 154 GLY B O 1
ATOM 3444 N N . GLN B 1 155 ? 11.281 11.414 5.008 1 93.69 155 GLN B N 1
ATOM 3445 C CA . GLN B 1 155 ? 11.562 10.75 6.277 1 93.69 155 GLN B CA 1
ATOM 3446 C C . GLN B 1 155 ? 10.438 10.969 7.277 1 93.69 155 GLN B C 1
ATOM 3448 O O . GLN B 1 155 ? 9.773 12.008 7.25 1 93.69 155 GLN B O 1
ATOM 3453 N N . PHE B 1 156 ? 10.258 10.031 8.133 1 95.75 156 PHE B N 1
ATOM 3454 C CA . PHE B 1 156 ? 9.164 10.102 9.094 1 95.75 156 PHE B CA 1
ATOM 3455 C C . PHE B 1 156 ? 9.227 11.391 9.898 1 95.75 156 PHE B C 1
ATOM 3457 O O . PHE B 1 156 ? 8.203 12.039 10.125 1 95.75 156 PHE B O 1
ATOM 3464 N N . ALA B 1 157 ? 10.43 11.828 10.297 1 90.88 157 ALA B N 1
ATOM 3465 C CA . ALA B 1 157 ? 10.617 12.977 11.18 1 90.88 157 ALA B CA 1
ATOM 3466 C C . ALA B 1 157 ? 10.078 14.25 10.539 1 90.88 157 ALA B C 1
ATOM 3468 O O . ALA B 1 157 ? 9.531 15.117 11.227 1 90.88 157 ALA B O 1
ATOM 3469 N N . ASN B 1 158 ? 10.219 14.352 9.219 1 89.56 158 ASN B N 1
ATOM 3470 C CA . ASN B 1 158 ? 9.852 15.602 8.562 1 89.56 158 ASN B CA 1
ATOM 3471 C C . ASN B 1 158 ? 8.562 15.453 7.766 1 89.56 158 ASN B C 1
ATOM 3473 O O . ASN B 1 158 ? 7.812 16.422 7.609 1 89.56 158 ASN B O 1
ATOM 3477 N N . TYR B 1 159 ? 8.328 14.164 7.312 1 93.5 159 TYR B N 1
ATOM 3478 C CA . TYR B 1 159 ? 7.23 14.039 6.359 1 93.5 159 TYR B CA 1
ATOM 3479 C C . TYR B 1 159 ? 6.102 13.188 6.934 1 93.5 159 TYR B C 1
ATOM 3481 O O . TYR B 1 159 ? 5.043 13.047 6.316 1 93.5 159 TYR B O 1
ATOM 3489 N N . GLY B 1 160 ? 6.281 12.664 8.148 1 96.69 160 GLY B N 1
ATOM 3490 C CA . GLY B 1 160 ? 5.242 11.844 8.758 1 96.69 160 GLY B CA 1
ATOM 3491 C C . GLY B 1 160 ? 3.912 12.562 8.875 1 96.69 160 GLY B C 1
ATOM 3492 O O . GLY B 1 160 ? 2.857 11.977 8.625 1 96.69 160 GLY B O 1
ATOM 3493 N N . VAL B 1 161 ? 4.035 13.812 9.172 1 97.75 161 VAL B N 1
ATOM 3494 C CA . VAL B 1 161 ? 2.836 14.609 9.398 1 97.75 161 VAL B CA 1
ATOM 3495 C C . VAL B 1 161 ? 1.999 14.664 8.117 1 97.75 161 VAL B C 1
ATOM 3497 O O . VAL B 1 161 ? 0.767 14.688 8.18 1 97.75 161 VAL B O 1
ATOM 3500 N N . HIS B 1 162 ? 2.611 14.648 6.938 1 97.5 162 HIS B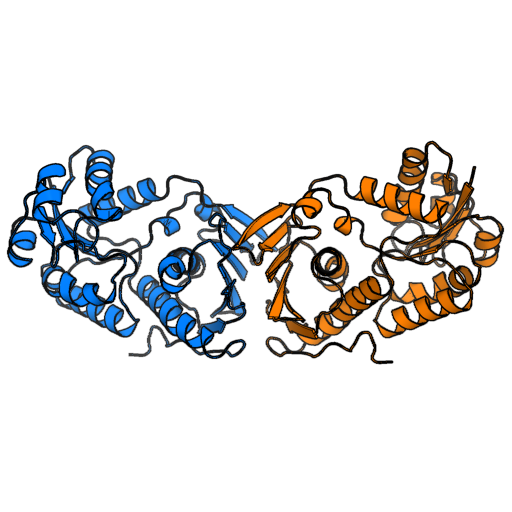 N 1
ATOM 3501 C CA . HIS B 1 162 ? 1.91 14.781 5.668 1 97.5 162 HIS B CA 1
ATOM 3502 C C . HIS B 1 162 ? 1.087 13.539 5.359 1 97.5 162 HIS B C 1
ATOM 3504 O O . HIS B 1 162 ? 0.093 13.609 4.629 1 97.5 162 HIS B O 1
ATOM 3510 N N . GLN B 1 163 ? 1.462 12.445 5.887 1 98.38 163 GLN B N 1
ATOM 3511 C CA . GLN B 1 163 ? 0.675 11.227 5.711 1 98.38 163 GLN B CA 1
ATOM 3512 C C . GLN B 1 163 ? -0.331 11.055 6.844 1 98.38 163 GLN B C 1
ATOM 3514 O O . GLN B 1 163 ? -1.463 10.617 6.613 1 98.38 163 GLN B O 1
ATOM 3519 N N . ILE B 1 164 ? 0.073 11.414 8.031 1 98.69 164 ILE B N 1
ATOM 3520 C CA . ILE B 1 164 ? -0.759 11.18 9.211 1 98.69 164 ILE B CA 1
ATOM 3521 C C . ILE B 1 164 ? -1.957 12.125 9.188 1 98.69 164 ILE B C 1
ATOM 3523 O O . ILE B 1 164 ? -3.064 11.75 9.578 1 98.69 164 ILE B O 1
ATOM 3527 N N . GLU B 1 165 ? -1.78 13.32 8.695 1 98.06 165 GLU B N 1
ATOM 3528 C CA . GLU B 1 165 ? -2.83 14.336 8.656 1 98.06 165 GLU B CA 1
ATOM 3529 C C . GLU B 1 165 ? -4.031 13.844 7.852 1 98.06 165 GLU B C 1
ATOM 3531 O O . GLU B 1 165 ? -5.156 13.82 8.359 1 98.06 165 GLU B O 1
ATOM 3536 N N . PRO B 1 166 ? -3.832 13.43 6.602 1 98.31 166 PRO B N 1
ATOM 3537 C CA . PRO B 1 166 ? -4.992 12.914 5.867 1 98.31 166 PRO B CA 1
ATOM 3538 C C . PRO B 1 166 ? -5.578 11.648 6.496 1 98.31 166 PRO B C 1
ATOM 3540 O O . PRO B 1 166 ? -6.785 11.422 6.41 1 98.31 166 PRO B O 1
ATOM 3543 N N . ILE B 1 167 ? -4.785 10.82 7.117 1 98.75 167 ILE B N 1
ATOM 3544 C CA . ILE B 1 167 ? -5.281 9.625 7.789 1 98.75 167 ILE B CA 1
ATOM 3545 C C . ILE B 1 167 ? -6.258 10.016 8.898 1 98.75 167 ILE B C 1
ATOM 3547 O O . ILE B 1 167 ? -7.375 9.5 8.961 1 98.75 167 ILE B O 1
ATOM 3551 N N . VAL B 1 168 ? -5.859 10.961 9.719 1 98.38 168 VAL B N 1
ATOM 3552 C CA . VAL B 1 168 ? -6.699 11.398 10.828 1 98.38 168 VAL B CA 1
ATOM 3553 C C . VAL B 1 168 ? -7.938 12.117 10.281 1 98.38 168 VAL B C 1
ATOM 3555 O O . VAL B 1 168 ? -9.039 11.945 10.812 1 98.38 168 VAL B O 1
ATOM 3558 N N . ALA B 1 169 ? -7.762 12.93 9.25 1 98.06 169 ALA B N 1
ATOM 3559 C CA . ALA B 1 169 ? -8.875 13.648 8.648 1 98.06 169 ALA B CA 1
ATOM 3560 C C . ALA B 1 169 ? -9.953 12.68 8.156 1 98.06 169 ALA B C 1
ATOM 3562 O O . ALA B 1 169 ? -11.148 12.969 8.266 1 98.06 169 ALA B O 1
ATOM 3563 N N . LEU B 1 170 ? -9.547 11.531 7.656 1 98.44 170 LEU B N 1
ATOM 3564 C CA . LEU B 1 170 ? -10.484 10.602 7.035 1 98.44 170 LEU B CA 1
ATOM 3565 C C . LEU B 1 170 ? -10.969 9.562 8.039 1 98.44 170 LEU B C 1
ATOM 3567 O O . LEU B 1 170 ? -12.125 9.141 7.996 1 98.44 170 LEU B O 1
ATOM 3571 N N . MET B 1 171 ? -10.102 9.211 8.984 1 98.06 171 MET B N 1
ATOM 3572 C CA . MET B 1 171 ? -10.406 8.094 9.875 1 98.06 171 MET B CA 1
ATOM 3573 C C . MET B 1 171 ? -10.93 8.594 11.211 1 98.06 171 MET B C 1
ATOM 3575 O O . MET B 1 171 ? -11.539 7.84 11.969 1 98.06 171 MET B O 1
ATOM 3579 N N . GLY B 1 172 ? -10.625 9.891 11.516 1 97.06 172 GLY B N 1
ATOM 3580 C CA . GLY B 1 172 ? -10.984 10.438 12.82 1 97.06 172 GLY B CA 1
ATOM 3581 C C . GLY B 1 172 ? -9.828 10.445 13.797 1 97.06 172 GLY B C 1
ATOM 3582 O O . GLY B 1 172 ? -8.703 10.102 13.438 1 97.06 172 GLY B O 1
ATOM 3583 N N . ALA B 1 173 ? -10.102 10.867 15.023 1 97.19 173 ALA B N 1
ATOM 3584 C CA . ALA B 1 173 ? -9.062 11.117 16.016 1 97.19 173 ALA B CA 1
ATOM 3585 C C . ALA B 1 173 ? -9.023 10 17.062 1 97.19 173 ALA B C 1
ATOM 3587 O O . ALA B 1 173 ? -8.422 10.164 18.125 1 97.19 173 ALA B O 1
ATOM 3588 N N . ASP B 1 174 ? -9.586 8.82 16.797 1 96.75 174 ASP B N 1
ATOM 3589 C CA . ASP B 1 174 ? -9.773 7.801 17.828 1 96.75 174 ASP B CA 1
ATOM 3590 C C . ASP B 1 174 ? -8.773 6.66 17.656 1 96.75 174 ASP B C 1
ATOM 3592 O O . ASP B 1 174 ? -9.102 5.496 17.891 1 96.75 174 ASP B O 1
ATOM 3596 N N . ALA B 1 175 ? -7.594 6.961 17.109 1 98.06 175 ALA B N 1
ATOM 3597 C CA . ALA B 1 175 ? -6.539 5.953 17.062 1 98.06 175 ALA B CA 1
ATOM 3598 C C . ALA B 1 175 ? -6.234 5.418 18.453 1 98.06 175 ALA B C 1
ATOM 3600 O O . ALA B 1 175 ? -6.191 6.184 19.422 1 98.06 175 ALA B O 1
ATOM 3601 N N . LYS B 1 176 ? -5.938 4.148 18.578 1 97.81 176 LYS B N 1
ATOM 3602 C CA . LYS B 1 176 ? -5.801 3.504 19.891 1 97.81 176 LYS B CA 1
ATOM 3603 C C . LYS B 1 176 ? -4.355 3.074 20.141 1 97.81 176 LYS B C 1
ATOM 3605 O O . LYS B 1 176 ? -3.871 3.145 21.266 1 97.81 176 LYS B O 1
ATOM 3610 N N . ARG B 1 177 ? -3.748 2.576 19.203 1 98.19 177 ARG B N 1
ATOM 3611 C CA . ARG B 1 177 ? -2.387 2.068 19.344 1 98.19 177 ARG B CA 1
ATOM 3612 C C . ARG B 1 177 ? -1.663 2.078 18 1 98.19 177 ARG B C 1
ATOM 3614 O O . ARG B 1 177 ? -2.297 2.18 16.938 1 98.19 177 ARG B O 1
ATOM 3621 N N . VAL B 1 178 ? -0.35 2.01 18.047 1 98.81 178 VAL B N 1
ATOM 3622 C CA . VAL B 1 178 ? 0.5 2.111 16.875 1 98.81 178 VAL B CA 1
ATOM 3623 C C . VAL B 1 178 ? 1.637 1.097 16.969 1 98.81 178 VAL B C 1
ATOM 3625 O O . VAL B 1 178 ? 2.104 0.776 18.062 1 98.81 178 VAL B O 1
ATOM 3628 N N . MET B 1 179 ? 2.039 0.528 15.82 1 98.88 179 MET B N 1
ATOM 3629 C CA . MET B 1 179 ? 3.125 -0.44 15.695 1 98.88 179 MET B CA 1
ATOM 3630 C C . MET B 1 179 ? 4.027 -0.094 14.516 1 98.88 179 MET B C 1
ATOM 3632 O O . MET B 1 179 ? 3.541 0.255 13.438 1 98.88 179 MET B O 1
ATOM 3636 N N . SER B 1 180 ? 5.312 -0.045 14.805 1 98.81 180 SER B N 1
ATOM 3637 C CA . SER B 1 180 ? 6.238 0.067 13.68 1 98.81 180 SER B CA 1
ATOM 3638 C C . SER B 1 180 ? 6.387 -1.263 12.945 1 98.81 180 SER B C 1
ATOM 3640 O O . SER B 1 180 ? 6.672 -2.289 13.57 1 98.81 180 SER B O 1
ATOM 3642 N N . ILE B 1 181 ? 6.215 -1.233 11.57 1 98.75 181 ILE B N 1
ATOM 3643 C CA . ILE B 1 181 ? 6.215 -2.49 10.828 1 98.75 181 ILE B CA 1
ATOM 3644 C C . ILE B 1 181 ? 7.18 -2.395 9.648 1 98.75 181 ILE B C 1
ATOM 3646 O O . ILE B 1 181 ? 7.215 -3.281 8.797 1 98.75 181 ILE B O 1
ATOM 3650 N N . GLY B 1 182 ? 7.906 -1.304 9.508 1 98.38 182 GLY B N 1
ATOM 3651 C CA . GLY B 1 182 ? 8.734 -1.069 8.336 1 98.38 182 GLY B CA 1
ATOM 3652 C C . GLY B 1 182 ? 10.195 -1.422 8.555 1 98.38 182 GLY B C 1
ATOM 3653 O O . GLY B 1 182 ? 10.547 -2.037 9.562 1 98.38 182 GLY B O 1
ATOM 3654 N N . THR B 1 183 ? 11.008 -1.194 7.574 1 97.88 183 THR B N 1
ATOM 3655 C CA . THR B 1 183 ? 12.453 -1.345 7.629 1 97.88 183 THR B CA 1
ATOM 3656 C C . THR B 1 183 ? 13.125 -0.008 7.934 1 97.88 183 THR B C 1
ATOM 3658 O O . THR B 1 183 ? 12.445 1.013 8.078 1 97.88 183 THR B O 1
ATOM 3661 N N . VAL B 1 184 ? 14.438 -0.049 8.039 1 95.56 184 VAL B N 1
ATOM 3662 C CA . VAL B 1 184 ? 15.195 1.182 8.258 1 95.56 184 VAL B CA 1
ATOM 3663 C C . VAL B 1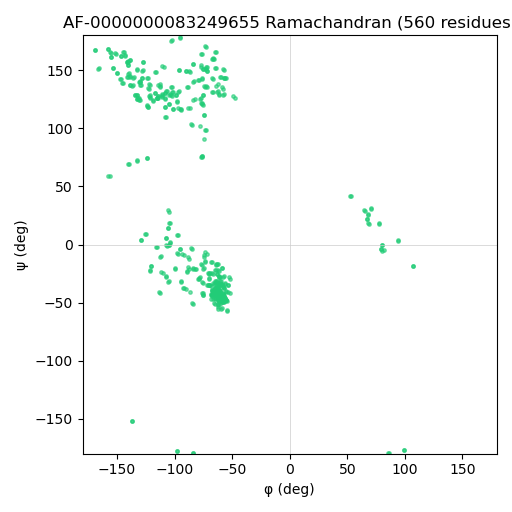 184 ? 15.039 2.102 7.047 1 95.56 184 VAL B C 1
ATOM 3665 O O . VAL B 1 184 ? 14.836 3.309 7.199 1 95.56 184 VAL B O 1
ATOM 3668 N N . LEU B 1 185 ? 15.133 1.555 5.824 1 96.56 185 LEU B N 1
ATOM 3669 C CA . LEU B 1 185 ? 15.062 2.342 4.598 1 96.56 185 LEU B CA 1
ATOM 3670 C C . LEU B 1 185 ? 13.617 2.748 4.297 1 96.56 185 LEU B C 1
ATOM 3672 O O . LEU B 1 185 ? 13.375 3.814 3.732 1 96.56 185 LEU B O 1
ATOM 3676 N N . THR B 1 186 ? 12.68 1.889 4.676 1 97.94 186 THR B N 1
ATOM 3677 C CA . THR B 1 186 ? 11.266 2.129 4.418 1 97.94 186 THR B CA 1
ATOM 3678 C C . THR B 1 186 ? 10.461 2.082 5.715 1 97.94 186 THR B C 1
ATOM 3680 O O . THR B 1 186 ? 9.688 1.152 5.938 1 97.94 186 THR B O 1
ATOM 3683 N N . PRO B 1 187 ? 10.586 3.127 6.512 1 98.06 187 PRO B N 1
ATOM 3684 C CA . PRO B 1 187 ? 9.773 3.135 7.73 1 98.06 187 PRO B CA 1
ATOM 3685 C C . PRO B 1 187 ? 8.273 3.018 7.445 1 98.06 187 PRO B C 1
ATOM 3687 O O . PRO B 1 187 ? 7.793 3.547 6.441 1 98.06 187 PRO B O 1
ATOM 3690 N N . ALA B 1 188 ? 7.578 2.287 8.32 1 98.75 188 ALA B N 1
ATOM 3691 C CA . ALA B 1 188 ? 6.141 2.076 8.18 1 98.75 188 ALA B CA 1
ATOM 3692 C C . ALA B 1 188 ? 5.473 1.899 9.547 1 98.75 188 ALA B C 1
ATOM 3694 O O . ALA B 1 188 ? 6.09 1.388 10.484 1 98.75 188 ALA B O 1
ATOM 3695 N N . LEU B 1 189 ? 4.25 2.352 9.648 1 98.88 189 LEU B N 1
ATOM 3696 C CA . LEU B 1 189 ? 3.451 2.205 10.859 1 98.88 189 LEU B CA 1
ATOM 3697 C C . LEU B 1 189 ? 2.139 1.488 10.562 1 98.88 189 LEU B C 1
ATOM 3699 O O . LEU B 1 189 ? 1.572 1.649 9.477 1 98.88 189 LEU B O 1
ATOM 3703 N N . LEU B 1 190 ? 1.685 0.684 11.438 1 98.94 190 LEU B N 1
ATOM 3704 C CA . LEU B 1 190 ? 0.322 0.174 11.547 1 98.94 190 LEU B CA 1
ATOM 3705 C C . LEU B 1 190 ? -0.421 0.852 12.695 1 98.94 190 LEU B C 1
ATOM 3707 O O . LEU B 1 190 ? 0.051 0.849 13.836 1 98.94 190 LEU B O 1
ATOM 3711 N N . ILE B 1 191 ? -1.502 1.493 12.375 1 98.94 191 ILE B N 1
ATOM 3712 C CA . ILE B 1 191 ? -2.301 2.223 13.352 1 98.94 191 ILE B CA 1
ATOM 3713 C C . ILE B 1 191 ? -3.668 1.562 13.5 1 98.94 191 ILE B C 1
ATOM 3715 O O . ILE B 1 191 ? -4.355 1.317 12.508 1 98.94 191 ILE B O 1
ATOM 3719 N N . GLU B 1 192 ? -4.062 1.254 14.703 1 98.69 192 GLU B N 1
ATOM 3720 C CA . GLU B 1 192 ? -5.398 0.721 14.953 1 98.69 192 GLU B CA 1
ATOM 3721 C C . GLU B 1 192 ? -6.324 1.794 15.516 1 98.69 192 GLU B C 1
ATOM 3723 O O . GLU B 1 192 ? -5.953 2.516 16.438 1 98.69 192 GLU B O 1
ATOM 3728 N N . PHE B 1 193 ? -7.43 1.946 14.914 1 98.19 193 PHE B N 1
ATOM 3729 C CA . PHE B 1 193 ? -8.484 2.852 15.352 1 98.19 193 PHE B CA 1
ATOM 3730 C C . PHE B 1 193 ? -9.609 2.082 16.031 1 98.19 193 PHE B C 1
ATOM 3732 O O . PHE B 1 193 ? -9.555 0.854 16.141 1 98.19 193 PHE B O 1
ATOM 3739 N N . ALA B 1 194 ? -10.594 2.814 16.562 1 95.56 194 ALA B N 1
ATOM 3740 C CA . ALA B 1 194 ? -11.766 2.186 17.156 1 95.56 194 ALA B CA 1
ATOM 3741 C C . ALA B 1 194 ? -12.477 1.277 16.156 1 95.56 194 ALA B C 1
ATOM 3743 O O . ALA B 1 194 ? -12.367 1.475 14.945 1 95.56 194 ALA B O 1
ATOM 3744 N N . HIS B 1 195 ? -13.109 0.251 16.625 1 95.44 195 HIS B N 1
ATOM 3745 C CA . HIS B 1 195 ? -13.93 -0.673 15.844 1 95.44 195 HIS B CA 1
ATOM 3746 C C . HIS B 1 195 ? -13.086 -1.447 14.836 1 95.44 195 HIS B C 1
ATOM 3748 O O . HIS B 1 195 ? -13.516 -1.677 13.703 1 95.44 195 HIS B O 1
ATOM 3754 N N . SER B 1 196 ? -11.883 -1.674 15.094 1 94.06 196 SER B N 1
ATOM 3755 C CA . SER B 1 196 ? -10.945 -2.535 14.375 1 94.06 196 SER B CA 1
ATOM 3756 C C . SER B 1 196 ? -10.602 -1.953 13.016 1 94.06 196 SER B C 1
ATOM 3758 O O . SER B 1 196 ? -10.211 -2.686 12.102 1 94.06 196 SER B O 1
ATOM 3760 N N . ARG B 1 197 ? -10.867 -0.648 12.828 1 98.31 197 ARG B N 1
ATOM 3761 C CA . ARG B 1 197 ? -10.375 0.03 11.633 1 98.31 197 ARG B CA 1
ATOM 3762 C C . ARG B 1 197 ? -8.867 0.238 11.703 1 98.31 197 ARG B C 1
ATOM 3764 O O . ARG B 1 197 ? -8.281 0.242 12.789 1 98.31 197 ARG B O 1
ATOM 3771 N N . GLN B 1 198 ? -8.25 0.308 10.5 1 98.75 198 GLN B N 1
ATOM 3772 C CA . GLN B 1 198 ? -6.793 0.404 10.516 1 98.75 198 GLN B CA 1
ATOM 3773 C C . GLN B 1 198 ? -6.293 1.376 9.445 1 98.75 198 GLN B C 1
ATOM 3775 O O . GLN B 1 198 ? -6.996 1.647 8.469 1 98.75 198 GLN B O 1
ATOM 3780 N N . ALA B 1 199 ? -5.129 1.854 9.695 1 98.88 199 ALA B N 1
ATOM 3781 C CA . ALA B 1 199 ? -4.363 2.547 8.664 1 98.88 199 ALA B CA 1
ATOM 3782 C C . ALA B 1 199 ? -2.908 2.096 8.664 1 98.88 199 ALA B C 1
ATOM 3784 O O . ALA B 1 199 ? -2.355 1.761 9.711 1 98.88 199 ALA B O 1
ATOM 3785 N N . THR B 1 200 ? -2.344 2.021 7.512 1 98.81 200 THR B N 1
ATOM 3786 C CA . THR B 1 200 ? -0.9 1.856 7.387 1 98.81 200 THR B CA 1
ATOM 3787 C C . THR B 1 200 ? -0.278 3.062 6.688 1 98.81 200 THR B C 1
ATOM 3789 O O . THR B 1 200 ? -0.925 3.711 5.863 1 98.81 200 THR B O 1
ATOM 3792 N N . LEU B 1 201 ? 0.906 3.387 7.023 1 98.5 201 LEU B N 1
ATOM 3793 C CA . LEU B 1 201 ? 1.672 4.395 6.293 1 98.5 201 LEU B CA 1
ATOM 3794 C C . LEU B 1 201 ? 3.08 3.891 5.992 1 98.5 201 LEU B C 1
ATOM 3796 O O . LEU B 1 201 ? 3.756 3.359 6.875 1 98.5 201 LEU B O 1
ATOM 3800 N N . HIS B 1 202 ? 3.541 3.945 4.758 1 98.75 202 HIS B N 1
ATOM 3801 C CA . HIS B 1 202 ? 4.879 3.596 4.297 1 98.75 202 HIS B CA 1
ATOM 3802 C C . HIS B 1 202 ? 5.59 4.809 3.705 1 98.75 202 HIS B C 1
ATOM 3804 O O . HIS B 1 202 ? 5.016 5.539 2.896 1 98.75 202 HIS B O 1
ATOM 3810 N N . HIS B 1 203 ? 6.793 5.035 4.145 1 98.31 203 HIS B N 1
ATOM 3811 C CA . HIS B 1 203 ? 7.625 6.035 3.488 1 98.31 203 HIS B CA 1
ATOM 3812 C C . HIS B 1 203 ? 8.375 5.434 2.301 1 98.31 203 HIS B C 1
ATOM 3814 O O . HIS B 1 203 ? 9.336 4.688 2.48 1 98.31 203 HIS B O 1
ATOM 3820 N N . ILE B 1 204 ? 7.918 5.711 1.124 1 98.12 204 ILE B N 1
ATOM 3821 C CA . ILE B 1 204 ? 8.484 5.254 -0.14 1 98.12 204 ILE B CA 1
ATOM 3822 C C . ILE B 1 204 ? 9.164 6.422 -0.854 1 98.12 204 ILE B C 1
ATOM 3824 O O . ILE B 1 204 ? 8.484 7.316 -1.371 1 98.12 204 ILE B O 1
ATOM 3828 N N . GLN B 1 205 ? 10.461 6.375 -0.908 1 97 205 GLN B N 1
ATOM 3829 C CA . GLN B 1 205 ? 11.211 7.508 -1.438 1 97 205 GLN B CA 1
ATOM 3830 C C . GLN B 1 205 ? 10.898 7.73 -2.916 1 97 205 GLN B C 1
ATOM 3832 O O . GLN B 1 205 ? 10.562 6.785 -3.633 1 97 205 GLN B O 1
ATOM 3837 N N . ASN B 1 206 ? 11.023 9.008 -3.33 1 95.25 206 ASN B N 1
ATOM 3838 C CA . ASN B 1 206 ? 10.82 9.406 -4.719 1 95.25 206 ASN B CA 1
ATOM 3839 C C . ASN B 1 206 ? 9.477 8.922 -5.25 1 95.25 206 ASN B C 1
ATOM 3841 O O . ASN B 1 206 ? 9.406 8.328 -6.328 1 95.25 206 ASN B O 1
ATOM 3845 N N . SER B 1 207 ? 8.5 9.039 -4.473 1 95.44 207 SER B N 1
ATOM 3846 C CA . SER B 1 207 ? 7.133 8.648 -4.809 1 95.44 207 SER B CA 1
ATOM 3847 C C . SER B 1 207 ? 6.137 9.734 -4.43 1 95.44 207 SER B C 1
ATOM 3849 O O . SER B 1 207 ? 6.41 10.555 -3.553 1 95.44 207 SER B O 1
ATOM 3851 N N . PRO B 1 208 ? 5.078 9.828 -5.113 1 95.69 208 PRO B N 1
ATOM 3852 C CA . PRO B 1 208 ? 4.039 10.773 -4.703 1 95.69 208 PRO B CA 1
ATOM 3853 C C . PRO B 1 208 ? 3.273 10.312 -3.465 1 95.69 208 PRO B C 1
ATOM 3855 O O . PRO B 1 208 ? 3.471 9.18 -3.002 1 95.69 208 PRO B O 1
ATOM 3858 N N . PHE B 1 209 ? 2.463 11.195 -2.941 1 97.81 209 PHE B N 1
ATOM 3859 C CA . PHE B 1 209 ? 1.534 10.812 -1.883 1 97.81 209 PHE B CA 1
ATOM 3860 C C . PHE B 1 209 ? 0.353 10.039 -2.449 1 97.81 209 PHE B C 1
ATOM 3862 O O . PHE B 1 209 ? -0.366 10.539 -3.318 1 97.81 209 PHE B O 1
ATOM 3869 N N . HIS B 1 210 ? 0.187 8.836 -1.96 1 97.06 210 HIS B N 1
ATOM 3870 C CA . HIS B 1 210 ? -0.86 7.926 -2.414 1 97.06 210 HIS B CA 1
ATOM 3871 C C . HIS B 1 210 ? -1.64 7.352 -1.235 1 97.06 210 HIS B C 1
ATOM 3873 O O . HIS B 1 210 ? -1.052 6.988 -0.215 1 97.06 210 HIS B O 1
ATOM 3879 N N . LEU B 1 211 ? -2.994 7.316 -1.434 1 97.81 211 LEU B N 1
ATOM 3880 C CA . LEU B 1 211 ? -3.885 6.785 -0.407 1 97.81 211 LEU B CA 1
ATOM 3881 C C . LEU B 1 211 ? -4.891 5.809 -1.01 1 97.81 211 LEU B C 1
ATOM 3883 O O . LEU B 1 211 ? -5.559 6.129 -1.994 1 97.81 211 LEU B O 1
ATOM 3887 N N . THR B 1 212 ? -4.953 4.605 -0.493 1 98.56 212 THR B N 1
ATOM 3888 C CA . THR B 1 212 ? -5.988 3.648 -0.868 1 98.56 212 THR B CA 1
ATOM 3889 C C . THR B 1 212 ? -6.949 3.408 0.292 1 98.56 212 THR B C 1
ATOM 3891 O O . THR B 1 212 ? -6.52 3.156 1.42 1 98.56 212 THR B O 1
ATOM 3894 N N . ALA B 1 213 ? -8.258 3.525 0.028 1 98.75 213 ALA B N 1
ATOM 3895 C CA . ALA B 1 213 ? -9.266 3.305 1.062 1 98.75 213 ALA B CA 1
ATOM 3896 C C . ALA B 1 213 ? -10.133 2.092 0.733 1 98.75 213 ALA B C 1
ATOM 3898 O O . ALA B 1 213 ? -10.656 1.979 -0.377 1 98.75 213 ALA B O 1
ATOM 3899 N N . GLN B 1 214 ? -10.227 1.175 1.649 1 98.81 214 GLN B N 1
ATOM 3900 C CA . GLN B 1 214 ? -11.258 0.14 1.641 1 98.81 214 GLN B CA 1
ATOM 3901 C C . GLN B 1 214 ? -12.461 0.55 2.488 1 98.81 214 GLN B C 1
ATOM 3903 O O . GLN B 1 214 ? -12.336 0.716 3.705 1 98.81 214 GLN B O 1
ATOM 3908 N N . PHE B 1 215 ? -13.578 0.691 1.803 1 98.62 215 PHE B N 1
ATOM 3909 C CA . PHE B 1 215 ? -14.789 1.079 2.525 1 98.62 215 PHE B CA 1
ATOM 3910 C C . PHE B 1 215 ? -15.461 -0.138 3.145 1 98.62 215 PHE B C 1
ATOM 3912 O O . PHE B 1 215 ? -15.297 -1.26 2.662 1 98.62 215 PHE B O 1
ATOM 3919 N N . LYS B 1 216 ? -16.219 0.035 4.168 1 97.5 216 LYS B N 1
ATOM 3920 C CA . LYS B 1 216 ? -16.891 -1.041 4.887 1 97.5 216 LYS B CA 1
ATOM 3921 C C . LYS B 1 216 ? -17.922 -1.729 4 1 97.5 216 LYS B C 1
ATOM 3923 O O . LYS B 1 216 ? -18.281 -2.887 4.234 1 97.5 216 LYS B O 1
ATOM 3928 N N . ASP B 1 217 ? -18.375 -1.05 2.977 1 96.06 217 ASP B N 1
ATOM 3929 C CA . ASP B 1 217 ? -19.375 -1.633 2.098 1 96.06 217 ASP B CA 1
ATOM 3930 C C . ASP B 1 217 ? -18.734 -2.492 1.014 1 96.06 217 ASP B C 1
ATOM 3932 O O . ASP B 1 217 ? -19.422 -3.049 0.159 1 96.06 217 ASP B O 1
ATOM 3936 N N . GLY B 1 218 ? -17.438 -2.525 0.978 1 95 218 GLY B N 1
ATOM 3937 C CA . GLY B 1 218 ? -16.734 -3.406 0.056 1 95 218 GLY B CA 1
ATOM 3938 C C . GLY B 1 218 ? -16.078 -2.668 -1.099 1 95 218 GLY B C 1
ATOM 3939 O O . GLY B 1 218 ? -15.219 -3.215 -1.785 1 95 218 GLY B O 1
ATOM 3940 N N . ASP B 1 219 ? -16.5 -1.458 -1.355 1 96.81 219 ASP B N 1
ATOM 3941 C CA . ASP B 1 219 ? -15.875 -0.671 -2.412 1 96.81 219 ASP B CA 1
ATOM 3942 C C . ASP B 1 219 ? -14.539 -0.098 -1.95 1 96.81 219 ASP B C 1
ATOM 3944 O O . ASP B 1 219 ? -14.227 -0.121 -0.757 1 96.81 219 ASP B O 1
ATOM 3948 N N . SER B 1 220 ? -13.758 0.331 -2.883 1 98.38 220 SER B N 1
ATOM 3949 C CA . SER B 1 220 ? -12.461 0.933 -2.568 1 98.38 220 SER B CA 1
ATOM 3950 C C . SER B 1 220 ? -12.148 2.09 -3.512 1 98.38 220 SER B C 1
ATOM 3952 O O . SER B 1 220 ? -12.812 2.26 -4.535 1 98.38 220 SER B O 1
ATOM 3954 N N . VAL B 1 221 ? -11.242 2.898 -3.156 1 98.31 221 VAL B N 1
ATOM 3955 C CA . VAL B 1 221 ? -10.789 3.986 -4.016 1 98.31 221 VAL B CA 1
ATOM 3956 C C . VAL B 1 221 ? -9.297 4.223 -3.809 1 98.31 221 VAL B C 1
ATOM 3958 O O . VAL B 1 221 ? -8.789 4.082 -2.693 1 98.31 221 VAL B O 1
ATOM 3961 N N . ARG B 1 222 ? -8.609 4.445 -4.863 1 97.31 222 ARG B N 1
ATOM 3962 C CA . ARG B 1 222 ? -7.207 4.859 -4.844 1 97.31 222 ARG B CA 1
ATOM 3963 C C . ARG B 1 222 ? -7.066 6.328 -5.234 1 97.31 222 ARG B C 1
ATOM 3965 O O . ARG B 1 222 ? -7.598 6.758 -6.258 1 97.31 222 ARG B O 1
ATOM 3972 N N . MET B 1 223 ? -6.281 7.082 -4.406 1 98.06 223 MET B N 1
ATOM 3973 C CA . MET B 1 223 ? -6.176 8.531 -4.578 1 98.06 223 MET B CA 1
ATOM 3974 C C . MET B 1 223 ? -4.715 8.969 -4.57 1 98.06 223 MET B C 1
ATOM 3976 O O . MET B 1 223 ? -3.961 8.625 -3.656 1 98.06 223 MET B O 1
ATOM 3980 N N . THR B 1 224 ? -4.316 9.656 -5.543 1 97.31 224 THR B N 1
ATOM 3981 C CA . THR B 1 224 ? -3.021 10.328 -5.574 1 97.31 224 THR B CA 1
ATOM 3982 C C . THR B 1 224 ? -3.191 11.844 -5.449 1 97.31 224 THR B C 1
ATOM 3984 O O . THR B 1 224 ? -3.953 12.445 -6.207 1 97.31 224 THR B O 1
ATOM 3987 N N . ALA B 1 225 ? -2.527 12.422 -4.504 1 97.12 225 ALA B N 1
ATOM 3988 C CA . ALA B 1 225 ? -2.645 13.859 -4.305 1 97.12 225 ALA B CA 1
ATOM 3989 C C . ALA B 1 225 ? -1.907 14.625 -5.402 1 97.12 225 ALA B C 1
ATOM 3991 O O . ALA B 1 225 ? -0.69 14.812 -5.324 1 97.12 225 ALA B O 1
ATOM 3992 N N . GLU B 1 226 ? -2.646 15.055 -6.363 1 96.31 226 GLU B N 1
ATOM 3993 C CA . GLU B 1 226 ? -2.072 15.773 -7.5 1 96.31 226 GLU B CA 1
ATOM 3994 C C . GLU B 1 226 ? -2.666 17.172 -7.625 1 96.31 226 GLU B C 1
ATOM 3996 O O . GLU B 1 226 ? -2.092 18.031 -8.289 1 96.31 226 GLU B O 1
ATOM 4001 N N . SER B 1 227 ? -3.746 17.391 -7.043 1 95.75 227 SER B N 1
ATOM 4002 C CA . SER B 1 227 ? -4.41 18.688 -7.113 1 95.75 227 SER B CA 1
ATOM 4003 C C . SER B 1 227 ? -3.566 19.781 -6.457 1 95.75 227 SER B C 1
ATOM 4005 O O . SER B 1 227 ? -2.566 19.484 -5.797 1 95.75 227 SER B O 1
ATOM 4007 N N . ASP B 1 228 ? -3.936 21 -6.719 1 96.25 228 ASP B N 1
ATOM 4008 C CA . ASP B 1 228 ? -3.293 22.125 -6.043 1 96.25 228 ASP B CA 1
ATOM 4009 C C . ASP B 1 228 ? -3.803 22.266 -4.609 1 96.25 228 ASP B C 1
ATOM 4011 O O . ASP B 1 228 ? -4.547 23.188 -4.297 1 96.25 228 ASP B O 1
ATOM 4015 N N . PHE B 1 229 ? -3.322 21.406 -3.758 1 96.31 229 PHE B N 1
ATOM 4016 C CA . PHE B 1 229 ? -3.838 21.359 -2.395 1 96.31 229 PHE B CA 1
ATOM 4017 C C . PHE B 1 229 ? -3.326 22.547 -1.583 1 96.31 229 PHE B C 1
ATOM 4019 O O . PHE B 1 229 ? -3.867 22.844 -0.521 1 96.31 229 PHE B O 1
ATOM 4026 N N . PHE B 1 230 ? -2.389 23.297 -2.064 1 96.69 230 PHE B N 1
ATOM 4027 C CA . PHE B 1 230 ? -1.967 24.516 -1.383 1 96.69 230 PHE B CA 1
ATOM 4028 C C . PHE B 1 230 ? -2.992 25.625 -1.574 1 96.69 230 PHE B C 1
ATOM 4030 O O . PHE B 1 230 ? -3.275 26.391 -0.644 1 96.69 230 PHE B O 1
ATOM 4037 N N . THR B 1 231 ? -3.486 25.719 -2.779 1 96.69 231 THR B N 1
ATOM 4038 C CA . THR B 1 231 ? -4.539 26.688 -3.023 1 96.69 231 THR B CA 1
ATOM 4039 C C . THR B 1 231 ? -5.75 26.422 -2.139 1 96.69 231 THR B C 1
ATOM 4041 O O . THR B 1 231 ? -6.305 27.328 -1.526 1 96.69 231 THR B O 1
ATOM 4044 N N . SER B 1 232 ? -6.133 25.156 -2.098 1 97.56 232 SER B N 1
ATOM 4045 C CA . SER B 1 232 ? -7.25 24.766 -1.245 1 97.56 232 SER B CA 1
ATOM 4046 C C . SER B 1 232 ? -6.969 25.094 0.219 1 97.56 232 SER B C 1
ATOM 4048 O O . SER B 1 232 ? -7.852 25.562 0.939 1 97.56 232 SER B O 1
ATOM 4050 N N . PHE B 1 233 ? -5.82 24.828 0.628 1 98.19 233 PHE B N 1
ATOM 4051 C CA . PHE B 1 233 ? -5.41 25.141 1.995 1 98.19 233 PHE B CA 1
ATOM 4052 C C . PHE B 1 233 ? -5.512 26.641 2.271 1 98.19 233 PHE B C 1
ATOM 4054 O O . PHE B 1 233 ? -6.059 27.047 3.295 1 98.19 233 PHE B O 1
ATOM 4061 N N . ILE B 1 234 ? -4.984 27.469 1.385 1 98.38 234 ILE B N 1
ATOM 4062 C CA . ILE B 1 234 ? -4.969 28.906 1.562 1 98.38 234 ILE B CA 1
ATOM 4063 C C . ILE B 1 234 ? -6.398 29.438 1.617 1 98.38 234 ILE B C 1
ATOM 4065 O O . ILE B 1 234 ? -6.707 30.328 2.41 1 98.38 234 ILE B O 1
ATOM 4069 N N . ASP B 1 235 ? -7.262 28.875 0.79 1 98 235 ASP B N 1
ATOM 4070 C CA . ASP B 1 235 ? -8.672 29.25 0.849 1 98 235 ASP B CA 1
ATOM 4071 C C . ASP B 1 235 ? -9.266 28.922 2.219 1 98 235 ASP B C 1
ATOM 4073 O O . ASP B 1 235 ? -10.016 29.734 2.779 1 98 235 ASP B O 1
ATOM 4077 N N . ASN B 1 236 ? -8.969 27.812 2.707 1 98.06 236 ASN B N 1
ATOM 4078 C CA . ASN B 1 236 ? -9.43 27.406 4.031 1 98.06 236 ASN B CA 1
ATOM 4079 C C . ASN B 1 236 ? -8.875 28.328 5.121 1 98.06 236 ASN B C 1
ATOM 4081 O O . ASN B 1 236 ? -9.602 28.703 6.039 1 98.06 236 ASN B O 1
ATOM 4085 N N . LEU B 1 237 ? -7.605 28.656 5.027 1 98.25 237 LEU B N 1
ATOM 4086 C CA . LEU B 1 237 ? -6.945 29.547 5.973 1 98.25 237 LEU B CA 1
ATOM 4087 C C . LEU B 1 237 ? -7.613 30.922 5.977 1 98.25 237 LEU B C 1
ATOM 4089 O O . LEU B 1 237 ? -7.871 31.484 7.039 1 98.25 237 LEU B O 1
ATOM 4093 N N . ALA B 1 238 ? -7.914 31.453 4.809 1 98.12 238 ALA B N 1
ATOM 4094 C CA . ALA B 1 238 ? -8.586 32.75 4.684 1 98.12 238 ALA B CA 1
ATOM 4095 C C . ALA B 1 238 ? -9.969 32.719 5.336 1 98.12 238 ALA B C 1
ATOM 4097 O O . ALA B 1 238 ? -10.367 33.656 6 1 98.12 238 ALA B O 1
ATOM 4098 N N . GLN B 1 239 ? -10.656 31.625 5.105 1 97.88 239 GLN B N 1
ATOM 4099 C CA . GLN B 1 239 ? -11.969 31.469 5.719 1 97.88 239 GLN B CA 1
ATOM 4100 C C . GLN B 1 239 ? -11.867 31.453 7.242 1 97.88 239 GLN B C 1
ATOM 4102 O O . GLN B 1 239 ? -12.695 32.062 7.934 1 97.88 239 GLN B O 1
ATOM 4107 N N . PHE B 1 240 ? -10.93 30.75 7.742 1 98.25 240 PHE B N 1
ATOM 4108 C CA . PHE B 1 240 ? -10.68 30.734 9.18 1 98.25 240 PHE B CA 1
ATOM 4109 C C . PHE B 1 240 ? -10.438 32.125 9.703 1 98.25 240 PHE B C 1
ATOM 4111 O O . PHE B 1 240 ? -11 32.531 10.727 1 98.25 240 PHE B O 1
ATOM 4118 N N . PHE B 1 241 ? -9.594 32.875 9.047 1 98.31 241 PHE B N 1
ATOM 4119 C CA . PHE B 1 241 ? -9.281 34.25 9.461 1 98.31 241 PHE B CA 1
ATOM 4120 C C . PHE B 1 241 ? -10.531 35.125 9.43 1 98.31 241 PHE B C 1
ATOM 4122 O O . PHE B 1 241 ? -10.766 35.906 10.359 1 98.31 241 PHE B O 1
ATOM 4129 N N . ARG B 1 242 ? -11.375 34.969 8.484 1 96.81 242 ARG B N 1
ATOM 4130 C CA . ARG B 1 242 ? -12.586 35.781 8.359 1 96.81 242 ARG B CA 1
ATOM 4131 C C . ARG B 1 242 ? -13.594 35.438 9.453 1 96.81 242 ARG B C 1
ATOM 4133 O O . ARG B 1 242 ? -14.258 36.344 9.992 1 96.81 242 ARG B O 1
ATOM 4140 N N . THR B 1 243 ? -13.633 34.156 9.828 1 97.31 243 THR B N 1
ATOM 4141 C CA . THR B 1 243 ? -14.766 33.719 10.641 1 97.31 243 THR B CA 1
ATOM 4142 C C . THR B 1 243 ? -14.32 33.375 12.055 1 97.31 243 THR B C 1
ATOM 4144 O O . THR B 1 243 ? -15.141 33.344 12.977 1 97.31 243 THR B O 1
ATOM 4147 N N . GLY B 1 244 ? -13.07 33.062 12.195 1 97.12 244 GLY B N 1
ATOM 4148 C CA . GLY B 1 244 ? -12.578 32.594 13.469 1 97.12 244 GLY B CA 1
ATOM 4149 C C . GLY B 1 244 ? -12.883 31.125 13.711 1 97.12 244 GLY B C 1
ATOM 4150 O O . GLY B 1 244 ? -12.5 30.562 14.742 1 97.12 244 GLY B O 1
ATOM 4151 N N . ALA B 1 245 ? -13.531 30.531 12.766 1 96.75 245 ALA B N 1
ATOM 4152 C CA . ALA B 1 245 ? -13.93 29.125 12.914 1 96.75 245 ALA B CA 1
ATOM 4153 C C . ALA B 1 245 ? -12.922 28.203 12.234 1 96.75 245 ALA B C 1
ATOM 4155 O O . ALA B 1 245 ? -12.727 28.266 11.023 1 96.75 245 ALA B O 1
ATOM 4156 N N . ALA B 1 246 ? -12.32 27.391 13.023 1 95.62 246 ALA B N 1
ATOM 4157 C CA . ALA B 1 246 ? -11.359 26.438 12.508 1 95.62 246 ALA B CA 1
ATOM 4158 C C . ALA B 1 246 ? -12.062 25.219 11.898 1 95.62 246 ALA B C 1
ATOM 4160 O O . ALA B 1 246 ? -13.039 24.719 12.453 1 95.62 246 ALA B O 1
ATOM 4161 N N . THR B 1 247 ? -11.5 24.734 10.781 1 93.56 247 THR B N 1
ATOM 4162 C CA . THR B 1 247 ? -12.07 23.547 10.148 1 93.56 247 THR B CA 1
ATOM 4163 C C . THR B 1 247 ? -11.445 22.281 10.719 1 93.56 247 THR B C 1
ATOM 4165 O O . THR B 1 247 ? -12.008 21.188 10.594 1 93.56 247 THR B O 1
ATOM 4168 N N . VAL B 1 248 ? -10.281 22.375 11.273 1 96.81 248 VAL B N 1
ATOM 4169 C CA . VAL B 1 248 ? -9.609 21.266 11.945 1 96.81 248 VAL B CA 1
ATOM 4170 C C . VAL B 1 248 ? -9.75 21.406 13.453 1 96.81 248 VAL B C 1
ATOM 4172 O O . VAL B 1 248 ? -9.234 22.359 14.047 1 96.81 248 VAL B O 1
ATOM 4175 N N . GLN B 1 249 ? -10.391 20.5 14.016 1 95.69 249 GLN B N 1
ATOM 4176 C CA . GLN B 1 249 ? -10.641 20.562 15.453 1 95.69 249 GLN B CA 1
ATOM 4177 C C . GLN B 1 249 ? -9.383 20.219 16.234 1 95.69 249 GLN B C 1
ATOM 4179 O O . GLN B 1 249 ? -8.547 19.438 15.781 1 95.69 249 GLN B O 1
ATOM 4184 N N . PRO B 1 250 ? -9.273 20.797 17.438 1 96.94 250 PRO B N 1
ATOM 4185 C CA . PRO B 1 250 ? -8.094 20.562 18.266 1 96.94 250 PRO B CA 1
ATOM 4186 C C . PRO B 1 250 ? -7.812 19.078 18.484 1 96.94 250 PRO B C 1
ATOM 4188 O O . PRO B 1 250 ? -6.652 18.656 18.469 1 96.94 250 PRO B O 1
ATOM 4191 N N . GLU B 1 251 ? -8.844 18.234 18.594 1 96.69 251 GLU B N 1
ATOM 4192 C CA . GLU B 1 251 ? -8.688 16.812 18.828 1 96.69 251 GLU B CA 1
ATOM 4193 C C . GLU B 1 251 ? -7.953 16.125 17.688 1 96.69 251 GLU B C 1
ATOM 4195 O O . GLU B 1 251 ? -7.215 15.164 17.891 1 96.69 251 GLU B O 1
ATOM 4200 N N . GLU B 1 252 ? -8.219 16.594 16.484 1 97.5 252 GLU B N 1
ATOM 4201 C CA . GLU B 1 252 ? -7.535 16.016 15.328 1 97.5 252 GLU B CA 1
ATOM 4202 C C . GLU B 1 252 ? -6.047 16.344 15.352 1 97.5 252 GLU B C 1
ATOM 4204 O O . GLU B 1 252 ? -5.207 15.484 15.078 1 97.5 252 GLU B O 1
ATOM 4209 N N . THR B 1 253 ? -5.719 17.609 15.656 1 98.12 253 THR B N 1
ATOM 4210 C CA . THR B 1 253 ? -4.316 18 15.734 1 98.12 253 THR B CA 1
ATOM 4211 C C . THR B 1 253 ? -3.604 17.25 16.859 1 98.12 253 THR B C 1
ATOM 4213 O O . THR B 1 253 ? -2.465 16.812 16.688 1 98.12 253 THR B O 1
ATOM 4216 N N . LEU B 1 254 ? -4.273 17.078 17.953 1 97.75 254 LEU B N 1
ATOM 4217 C CA . LEU B 1 254 ? -3.695 16.328 19.062 1 97.75 254 LEU B CA 1
ATOM 4218 C C . LEU B 1 254 ? -3.461 14.875 18.672 1 97.75 254 LEU B C 1
ATOM 4220 O O . LEU B 1 254 ? -2.445 14.281 19.047 1 97.75 254 LEU B O 1
ATOM 4224 N N . ALA B 1 255 ? -4.395 14.281 17.953 1 97.88 255 ALA B N 1
ATOM 4225 C CA . ALA B 1 255 ? -4.23 12.914 17.469 1 97.88 255 ALA B CA 1
ATOM 4226 C C . ALA B 1 255 ? -3.027 12.805 16.531 1 97.88 255 ALA B C 1
ATOM 4228 O O . ALA B 1 255 ? -2.246 11.859 16.609 1 97.88 255 ALA B O 1
ATOM 4229 N N . VAL B 1 256 ? -2.9 13.766 15.633 1 98.12 256 VAL B N 1
ATOM 4230 C CA . VAL B 1 256 ? -1.761 13.797 14.719 1 98.12 256 VAL B CA 1
ATOM 4231 C C . VAL B 1 256 ? -0.46 13.836 15.523 1 98.12 256 VAL B C 1
ATOM 4233 O O . VAL B 1 256 ? 0.463 13.062 15.258 1 98.12 256 VAL B O 1
ATOM 4236 N N . MET B 1 257 ? -0.396 14.688 16.547 1 97.69 257 MET B N 1
ATOM 4237 C CA . MET B 1 257 ? 0.816 14.82 17.359 1 97.69 257 MET B CA 1
ATOM 4238 C C . MET B 1 257 ? 1.101 13.539 18.125 1 97.69 257 MET B C 1
ATOM 4240 O O . MET B 1 257 ? 2.258 13.133 18.266 1 97.69 257 MET B O 1
ATOM 4244 N N . ALA B 1 258 ? 0.073 12.914 18.625 1 98.06 258 ALA B N 1
ATOM 4245 C CA . ALA B 1 258 ? 0.247 11.648 19.328 1 98.06 258 ALA B CA 1
ATOM 4246 C C . ALA B 1 258 ? 0.825 10.586 18.391 1 98.06 258 ALA B C 1
ATOM 4248 O O . ALA B 1 258 ? 1.759 9.867 18.766 1 98.06 258 ALA B O 1
ATOM 4249 N N . LEU B 1 259 ? 0.282 10.5 17.234 1 98.56 259 LEU B N 1
ATOM 4250 C CA . LEU B 1 259 ? 0.723 9.484 16.281 1 98.56 259 LEU B CA 1
ATOM 4251 C C . LEU B 1 259 ? 2.166 9.727 15.859 1 98.56 259 LEU B C 1
ATOM 4253 O O . LEU B 1 259 ? 2.922 8.781 15.633 1 98.56 259 LEU B O 1
ATOM 4257 N N . ILE B 1 260 ? 2.531 11 15.703 1 98.31 260 ILE B N 1
ATOM 4258 C CA . ILE B 1 260 ? 3.914 11.312 15.367 1 98.31 260 ILE B CA 1
ATOM 4259 C C . ILE B 1 260 ? 4.832 10.906 16.516 1 98.31 260 ILE B C 1
ATOM 4261 O O . ILE B 1 260 ? 5.832 10.219 16.297 1 98.31 260 ILE B O 1
ATOM 4265 N N . GLU B 1 261 ? 4.504 11.336 17.703 1 98.06 261 GLU B N 1
ATOM 4266 C CA . GLU B 1 261 ? 5.328 11.086 18.891 1 98.06 261 GLU B CA 1
ATOM 4267 C C . GLU B 1 261 ? 5.441 9.586 19.172 1 98.06 261 GLU B C 1
ATOM 4269 O O . GLU B 1 261 ? 6.547 9.055 19.281 1 98.06 261 GLU B O 1
ATOM 4274 N N . TYR B 1 262 ? 4.352 8.914 19.234 1 98.38 262 TYR B N 1
ATOM 4275 C CA . TYR B 1 262 ? 4.348 7.504 19.609 1 98.38 262 TYR B CA 1
ATOM 4276 C C . TYR B 1 262 ? 4.773 6.629 18.438 1 98.38 262 TYR B C 1
ATOM 4278 O O . TYR B 1 262 ? 5.254 5.512 18.625 1 98.38 262 TYR B O 1
ATOM 4286 N N . GLY B 1 263 ? 4.52 7.086 17.188 1 98.5 263 GLY B N 1
ATOM 4287 C CA . GLY B 1 263 ? 5.105 6.41 16.047 1 98.5 263 GLY B CA 1
ATOM 4288 C C . GLY B 1 263 ? 6.621 6.344 16.109 1 98.5 263 GLY B C 1
ATOM 4289 O O . GLY B 1 263 ? 7.211 5.293 15.828 1 98.5 263 GLY B O 1
ATOM 4290 N N . ARG B 1 264 ? 7.223 7.48 16.484 1 97.69 264 ARG B N 1
ATOM 4291 C CA . ARG B 1 264 ? 8.672 7.516 16.641 1 97.69 264 ARG B CA 1
ATOM 4292 C C . ARG B 1 264 ? 9.125 6.531 17.719 1 97.69 264 ARG B C 1
ATOM 4294 O O . ARG B 1 264 ? 10.133 5.844 17.547 1 97.69 264 ARG B O 1
ATOM 4301 N N . MET B 1 265 ? 8.422 6.488 18.797 1 97.75 265 MET B N 1
ATOM 4302 C CA . MET B 1 265 ? 8.734 5.551 19.875 1 97.75 265 MET B CA 1
ATOM 4303 C C . MET B 1 265 ? 8.617 4.109 19.391 1 97.75 265 MET B C 1
ATOM 4305 O O . MET B 1 265 ? 9.469 3.273 19.703 1 97.75 265 MET B O 1
ATOM 4309 N N . ALA B 1 266 ? 7.57 3.836 18.641 1 98.31 266 ALA B N 1
ATOM 4310 C CA . ALA B 1 266 ? 7.332 2.49 18.125 1 98.31 266 ALA B CA 1
ATOM 4311 C C . ALA B 1 266 ? 8.484 2.025 17.234 1 98.31 266 ALA B C 1
ATOM 4313 O O . ALA B 1 266 ? 8.828 0.841 17.219 1 98.31 266 ALA B O 1
ATOM 4314 N N . MET B 1 267 ? 9.094 2.943 16.516 1 97.62 267 MET B N 1
ATOM 4315 C CA . MET B 1 267 ? 10.172 2.605 15.586 1 97.62 267 MET B CA 1
ATOM 4316 C C . MET B 1 267 ? 11.414 2.135 16.344 1 97.62 267 MET B C 1
ATOM 4318 O O . MET B 1 267 ? 12.305 1.515 15.758 1 97.62 267 MET B O 1
ATOM 4322 N N . GLN B 1 268 ? 11.461 2.387 17.656 1 97.44 268 GLN B N 1
ATOM 4323 C CA . GLN B 1 268 ? 12.57 1.922 18.469 1 97.44 268 GLN B CA 1
ATOM 4324 C C . GLN B 1 268 ? 12.352 0.481 18.922 1 97.44 268 GLN B C 1
ATOM 4326 O O . GLN B 1 268 ? 13.297 -0.186 19.359 1 97.44 268 GLN B O 1
ATOM 4331 N N . THR B 1 269 ? 11.156 -0.008 18.922 1 97.38 269 THR B N 1
ATOM 4332 C CA . THR B 1 269 ? 10.805 -1.382 19.266 1 97.38 269 THR B CA 1
ATOM 4333 C C . THR B 1 269 ? 9.859 -1.971 18.219 1 97.38 269 THR B C 1
ATOM 4335 O O . THR B 1 269 ? 8.695 -2.238 18.516 1 97.38 269 THR B O 1
ATOM 4338 N N . PRO B 1 270 ? 10.367 -2.256 17.094 1 97.62 270 PRO B N 1
ATOM 4339 C CA . PRO B 1 270 ? 9.516 -2.662 15.969 1 97.62 270 PRO B CA 1
ATOM 4340 C C . PRO B 1 270 ? 8.711 -3.926 16.266 1 97.62 270 PRO B C 1
ATOM 4342 O O . PRO B 1 270 ? 9.141 -4.766 17.062 1 97.62 270 PRO B O 1
ATOM 4345 N N . TYR B 1 271 ? 7.504 -3.99 15.766 1 98.12 271 TYR B N 1
ATOM 4346 C CA . TYR B 1 271 ? 6.605 -5.141 15.75 1 98.12 271 TYR B CA 1
ATOM 4347 C C . TYR B 1 271 ? 5.949 -5.34 17.109 1 98.12 271 TYR B C 1
ATOM 4349 O O . TYR B 1 271 ? 5.492 -6.438 17.422 1 98.12 271 TYR B O 1
ATOM 4357 N N . GLN B 1 272 ? 5.984 -4.324 17.875 1 98 272 GLN B N 1
ATOM 4358 C CA . GLN B 1 272 ? 5.273 -4.305 19.156 1 98 272 GLN B CA 1
ATOM 4359 C C . GLN B 1 272 ? 4.277 -3.148 19.219 1 98 272 GLN B C 1
ATOM 4361 O O . GLN B 1 272 ? 4.59 -2.031 18.797 1 98 272 GLN B O 1
ATOM 4366 N N . TRP B 1 273 ? 3.117 -3.439 19.75 1 98.38 273 TRP B N 1
ATOM 4367 C CA . TRP B 1 273 ? 2.109 -2.395 19.891 1 98.38 273 TRP B CA 1
ATOM 4368 C C . TRP B 1 273 ? 2.492 -1.418 21 1 98.38 273 TRP B C 1
ATOM 4370 O O . TRP B 1 273 ? 2.969 -1.83 22.062 1 98.38 273 TRP B O 1
ATOM 4380 N N . ILE B 1 274 ? 2.33 -0.208 20.75 1 98.5 274 ILE B N 1
ATOM 4381 C CA . ILE B 1 274 ? 2.385 0.845 21.75 1 98.5 274 ILE B CA 1
ATOM 4382 C C . ILE B 1 274 ? 1.015 1.508 21.875 1 98.5 274 ILE B C 1
ATOM 4384 O O . ILE B 1 274 ? 0.453 1.983 20.891 1 98.5 274 ILE B O 1
ATOM 4388 N N . GLU B 1 275 ? 0.46 1.592 23.047 1 98.12 275 GLU B N 1
ATOM 4389 C CA . GLU B 1 275 ? -0.833 2.223 23.281 1 98.12 275 GLU B CA 1
ATOM 4390 C C . GLU B 1 275 ? -0.728 3.744 23.219 1 98.12 275 GLU B C 1
ATOM 4392 O O . GLU B 1 275 ? 0.243 4.328 23.703 1 98.12 275 GLU B O 1
ATOM 4397 N N . LEU B 1 276 ? -1.686 4.336 22.547 1 97.69 276 LEU B N 1
ATOM 4398 C CA . LEU B 1 276 ? -1.747 5.793 22.5 1 97.69 276 LEU B CA 1
ATOM 4399 C C . LEU B 1 276 ? -2.525 6.348 23.688 1 97.69 276 LEU B C 1
ATOM 4401 O O . LEU B 1 276 ? -3.42 5.684 24.219 1 97.69 276 LEU B O 1
ATOM 4405 N N . PRO B 1 277 ? -2.127 7.52 24.094 1 93.62 277 PRO B N 1
ATOM 4406 C CA . PRO B 1 277 ? -2.912 8.125 25.172 1 93.62 277 PRO B CA 1
ATOM 4407 C C . PRO B 1 277 ? -4.328 8.492 24.734 1 93.62 277 PRO B C 1
ATOM 4409 O O . PRO B 1 277 ? -4.559 8.812 23.562 1 93.62 277 PRO B O 1
ATOM 4412 N N . SER B 1 278 ? -5.262 8.289 25.672 1 82.94 278 SER B N 1
ATOM 4413 C CA . SER B 1 278 ? -6.625 8.711 25.359 1 82.94 278 SER B CA 1
ATOM 4414 C C . SER B 1 278 ? -6.703 10.219 25.141 1 82.94 278 SER B C 1
ATOM 4416 O O . SER B 1 278 ? -5.949 10.977 25.766 1 82.94 278 SER B O 1
ATOM 4418 N N . LEU B 1 279 ? -7.445 10.602 24.141 1 71.88 279 LEU B N 1
ATOM 4419 C CA . LEU B 1 279 ? -7.637 12.023 23.891 1 71.88 279 LEU B CA 1
ATOM 4420 C C . LEU B 1 279 ? -8.125 12.734 25.156 1 71.88 279 LEU B C 1
ATOM 4422 O O . LEU B 1 279 ? -7.867 13.922 25.344 1 71.88 279 LEU B O 1
ATOM 4426 N N . HIS B 1 280 ? -8.852 11.891 26 1 61.91 280 HIS B N 1
ATOM 4427 C CA . HIS B 1 280 ? -9.414 12.469 27.219 1 61.91 280 HIS B CA 1
ATOM 4428 C C . HIS B 1 280 ? -8.469 12.289 28.406 1 61.91 280 HIS B C 1
ATOM 4430 O O . HIS B 1 280 ? -8.719 12.82 29.484 1 61.91 280 HIS B O 1
ATOM 4436 N N . ASP B 1 281 ? -7.43 11.508 28.156 1 53 281 ASP B N 1
ATOM 4437 C CA . ASP B 1 281 ? -6.547 11.297 29.297 1 53 281 ASP B CA 1
ATOM 4438 C C . ASP B 1 281 ? -5.633 12.5 29.516 1 53 281 ASP B C 1
ATOM 4440 O O . ASP B 1 281 ? -4.977 12.961 28.578 1 53 281 ASP B O 1
ATOM 4444 N N . GLU B 1 282 ? -5.98 13.352 30.531 1 44.72 282 GLU B N 1
ATOM 4445 C CA . GLU B 1 282 ? -5.207 14.477 31.047 1 44.72 282 GLU B CA 1
ATOM 4446 C C . GLU B 1 282 ? -3.908 14.008 31.688 1 44.72 282 GLU B C 1
ATOM 4448 O O . GLU B 1 282 ? -3.869 12.938 32.312 1 44.72 282 GLU B O 1
#

Solvent-accessible surface area (backbone atoms only — not comparable to full-atom values): 28683 Å² total; per-residue (Å²): 116,46,32,27,17,41,38,23,47,37,46,59,42,72,64,64,65,46,48,47,60,50,42,20,61,73,50,74,50,45,34,40,58,49,33,30,27,49,77,40,57,31,89,88,54,44,41,40,66,58,43,20,62,78,69,70,27,45,75,41,95,39,67,65,55,29,56,72,70,28,62,32,38,38,35,42,33,62,93,42,22,76,46,37,61,71,71,38,51,63,54,29,55,62,41,33,32,32,40,36,40,39,53,64,37,70,33,37,68,57,41,50,52,51,53,50,46,12,58,76,42,61,13,34,60,37,53,60,55,42,62,58,42,21,62,55,54,58,81,51,55,94,48,62,63,37,36,37,45,35,36,20,35,65,50,64,93,79,32,37,58,60,55,42,42,40,48,34,73,58,72,42,56,54,57,43,32,34,22,15,72,45,40,90,88,37,42,25,39,41,36,36,32,65,93,69,19,38,36,35,41,36,31,36,35,80,43,67,48,34,40,35,38,29,32,71,88,49,50,44,52,78,34,61,65,71,55,69,15,58,61,46,32,47,50,49,52,51,48,23,63,76,67,48,54,60,91,48,52,69,62,48,51,46,36,43,31,39,50,54,46,51,43,56,55,15,60,76,46,62,70,36,82,39,76,49,75,54,92,79,64,123,116,46,32,28,16,40,37,24,46,37,47,58,44,72,64,64,66,46,47,46,62,52,41,20,61,74,49,74,52,45,34,39,58,48,32,27,27,50,77,40,57,32,92,89,56,44,41,40,66,58,43,20,61,76,70,69,27,43,74,41,96,39,67,67,55,30,56,70,69,27,62,33,38,39,37,41,35,61,91,42,22,76,46,35,61,71,70,36,52,62,54,30,54,63,41,34,35,32,39,36,40,39,52,62,38,70,32,38,68,56,39,49,51,52,52,50,46,11,59,76,43,62,14,33,61,36,53,59,53,41,63,57,42,19,63,54,55,58,82,50,54,94,47,63,62,38,37,36,44,35,37,21,36,64,50,64,93,80,32,38,59,60,57,42,41,41,47,34,72,58,72,42,57,55,58,43,32,34,23,15,71,45,40,91,88,36,42,25,39,41,36,36,32,66,92,70,18,37,36,37,40,36,29,34,36,79,44,68,46,34,39,35,38,30,32,71,87,48,49,44,51,79,34,58,66,71,56,70,16,57,61,46,31,46,50,51,52,52,49,22,62,75,68,48,54,60,89,49,52,69,62,48,50,45,34,43,31,39,50,53,45,52,44,57,55,15,61,76,45,62,70,35,81,39,77,48,77,53,93,79,62,125

InterPro domains:
  IPR036291 NAD(P)-binding domain superfamily [SSF51735] (45-146)